Protein AF-D7G9G7-F1 (afdb_monomer_lite)

Secondary structure (DSSP, 8-state):
----------HHHHHHHHHHHHHHHHHHHHHHHHHHHHHHHHHHHHHHHHH----HHHHTTT--HHHHHHHHHHHHHHHHHHHHHTT-----PPP-SS-HHHHHHHHHHS--SSHHHHHHHHHHHHHHHHHHHHHHHHHHHHHHHTTTS-GGG-SS--B----SSSS-EEEETTEEEEE--TTSSTTTT-HHHHHHHHHHHHHHHHHHHHT-SS-----EEEEEETTEEEEEEEPPS--TT---EE-SSSSSS-EE--HHHHHHHHHHHHHHTPPPPPPTTTGGGTTTTTT----------------PPPP-HHHHHHHHHHHHHHHHHHHHHHH----HHHHHHHHHHHHHHHHT-STTHHHHIIIIIIHHHHHHH-GGGS-HHHHH-HHHHHHS-HHHHHHHHHHHHHHHTEEE-HHHHHHHHHTTSS---------GGGEEEEPPEEEEPP---

Sequence (457 aa):
MNLDGKEVNVDHAAAVALQRAWRKRSAYVFVKDLKQEKLCRDMRKEMRAGLHVDCEACSSAGKKSADIKSRNQKKAWKDTDELLFKGMARVQMSDRGDNWNDRWQEALSLPNKTKMDINYKRRSLDAVYSDFVHTAVTYGRTIISEYFLHEYMKSVKPKRLGGLAGGKKYLWRGILFKLADGSQGPYGGSDEAAAKAAGHELRGASEYLHTGVGLCIPPMCLLDYKGFRMLAQAHLPLGETSLKMGTNDGGRTVLNDCPILDKRTAMAAKALGLRAHIGPRDWVGVQEEEKRGGPDTPRGGGRGRARGHRFQVEVVVRTLKLVLREFQRRWMKSEQSSSERGMHLLVTQFLNLVTGHHERSHLFWRENVTTGVCQRFGTVALTESERAGLWTVCSDRPEILLTIVKELVKVTGVRFKESVNQKLRSRKAKSVVVGFEFHLGDIRDIEAVVTPMAIYQ

InterPro domains:
  IPR025697 CLU domain [PF13236] (99-284)
  IPR025697 CLU domain [PS51823] (77-327)
  IPR027523 CLU domain containing protein [PTHR12601] (74-277)

Organism: Ectocarpus siliculosus (NCBI:txid2880)

pLDDT: mean 79.42, std 20.79, range [27.88, 98.38]

Radius of gyration: 35.02 Å; chains: 1; bounding box: 67×113×96 Å

Structure (mmCIF, N/CA/C/O backbone):
data_AF-D7G9G7-F1
#
_entry.id   AF-D7G9G7-F1
#
loop_
_atom_site.group_PDB
_atom_site.id
_atom_site.type_symbol
_atom_site.label_atom_id
_atom_site.label_alt_id
_atom_site.label_comp_id
_atom_site.label_asym_id
_atom_site.label_entity_id
_atom_site.label_seq_id
_atom_site.pdbx_PDB_ins_code
_atom_site.Cartn_x
_atom_site.Cartn_y
_atom_site.Cartn_z
_atom_site.occupancy
_atom_site.B_iso_or_equiv
_atom_site.auth_seq_id
_atom_site.auth_comp_id
_atom_site.auth_asym_id
_atom_site.auth_atom_id
_atom_site.pdbx_PDB_model_num
ATOM 1 N N . MET A 1 1 ? 33.592 86.710 -12.833 1.00 36.12 1 MET A N 1
ATOM 2 C CA . MET A 1 1 ? 32.357 87.107 -12.124 1.00 36.12 1 MET A CA 1
ATOM 3 C C . MET A 1 1 ? 32.219 86.121 -10.972 1.00 36.12 1 MET A C 1
ATOM 5 O O . MET A 1 1 ? 31.967 84.961 -11.248 1.00 36.12 1 MET A O 1
ATOM 9 N N . ASN A 1 2 ? 32.704 86.404 -9.758 1.00 27.88 2 ASN A N 1
ATOM 10 C CA . ASN A 1 2 ? 32.185 87.378 -8.777 1.00 27.88 2 ASN A CA 1
ATOM 11 C C . ASN A 1 2 ? 30.652 87.396 -8.722 1.00 27.88 2 ASN A C 1
ATOM 13 O O . ASN A 1 2 ? 30.048 87.573 -9.773 1.00 27.88 2 ASN A O 1
ATOM 17 N N . LEU A 1 3 ? 29.964 87.324 -7.584 1.00 31.28 3 LEU A N 1
ATOM 18 C CA . LEU A 1 3 ? 30.289 87.121 -6.163 1.00 31.28 3 LEU A CA 1
ATOM 19 C C . LEU A 1 3 ? 28.912 87.030 -5.435 1.00 31.28 3 LEU A C 1
ATOM 21 O O . LEU A 1 3 ? 27.905 87.476 -5.981 1.00 31.28 3 LEU A O 1
ATOM 25 N N . ASP A 1 4 ? 28.923 86.518 -4.202 1.00 31.59 4 ASP A N 1
ATOM 26 C CA . ASP A 1 4 ? 28.029 86.855 -3.071 1.00 31.59 4 ASP A CA 1
ATOM 27 C C . ASP A 1 4 ? 26.592 86.295 -2.958 1.00 31.59 4 ASP A C 1
ATOM 29 O O . ASP A 1 4 ? 25.617 86.815 -3.489 1.00 31.59 4 ASP A O 1
ATOM 33 N N . GLY A 1 5 ? 26.448 85.276 -2.099 1.00 31.91 5 GLY A N 1
ATOM 34 C CA . GLY A 1 5 ? 26.297 85.515 -0.655 1.00 31.91 5 GLY A CA 1
ATOM 35 C C . GLY A 1 5 ? 24.951 86.056 -0.157 1.00 31.91 5 GLY A C 1
ATOM 36 O O . GLY A 1 5 ? 24.735 87.264 -0.144 1.00 31.91 5 GLY A O 1
ATOM 37 N N . LYS A 1 6 ? 24.113 85.157 0.387 1.00 32.78 6 LYS A N 1
ATOM 38 C CA . LYS A 1 6 ? 23.235 85.375 1.561 1.00 32.78 6 LYS A CA 1
ATOM 39 C C . LYS A 1 6 ? 22.585 84.048 1.984 1.00 32.78 6 LYS A C 1
ATOM 41 O O . LYS A 1 6 ? 21.468 83.733 1.588 1.00 32.78 6 LYS A O 1
ATOM 46 N N . GLU A 1 7 ? 23.276 83.276 2.820 1.00 31.69 7 GLU A N 1
ATOM 47 C CA . GLU A 1 7 ? 22.617 82.290 3.683 1.00 31.69 7 GLU A CA 1
ATOM 48 C C . GLU A 1 7 ? 22.095 83.016 4.924 1.00 31.69 7 GLU A C 1
ATOM 50 O O . GLU A 1 7 ? 22.861 83.496 5.758 1.00 31.69 7 GLU A O 1
ATOM 55 N N . VAL A 1 8 ? 20.771 83.110 5.038 1.00 36.62 8 VAL A N 1
ATOM 56 C CA . VAL A 1 8 ? 20.090 83.522 6.267 1.00 36.62 8 VAL A CA 1
ATOM 57 C C . VAL A 1 8 ? 19.269 82.338 6.761 1.00 36.62 8 VAL A C 1
ATOM 59 O O . VAL A 1 8 ? 18.151 82.110 6.322 1.00 36.62 8 VAL A O 1
ATOM 62 N N . ASN A 1 9 ? 19.893 81.568 7.652 1.00 47.53 9 ASN A N 1
ATOM 63 C CA . ASN A 1 9 ? 19.342 80.948 8.859 1.00 47.53 9 ASN A CA 1
ATOM 64 C C . ASN A 1 9 ? 17.806 80.746 8.908 1.00 47.53 9 ASN A C 1
ATOM 66 O O . ASN A 1 9 ? 17.097 81.481 9.597 1.00 47.53 9 ASN A O 1
ATOM 70 N N . VAL A 1 10 ? 17.304 79.715 8.219 1.00 42.59 10 VAL A N 1
ATOM 71 C CA . VAL A 1 10 ? 15.904 79.244 8.336 1.00 42.59 10 VAL A CA 1
ATOM 72 C C . VAL A 1 10 ? 15.793 77.957 9.177 1.00 42.59 10 VAL A C 1
ATOM 74 O O . VAL A 1 10 ? 14.696 77.549 9.552 1.00 42.59 10 VAL A O 1
ATOM 77 N N . ASP A 1 11 ? 16.913 77.342 9.571 1.00 52.31 11 ASP A N 1
ATOM 78 C CA . ASP A 1 11 ? 16.894 76.017 10.211 1.00 52.31 11 ASP A CA 1
ATOM 79 C C . ASP A 1 11 ? 16.754 76.030 11.742 1.00 52.31 11 ASP A C 1
ATOM 81 O O . ASP A 1 11 ? 16.274 75.060 12.332 1.00 52.31 11 ASP A O 1
ATOM 85 N N . HIS A 1 12 ? 17.092 77.126 12.432 1.00 48.34 12 HIS A N 1
ATOM 86 C CA . HIS A 1 12 ? 17.059 77.109 13.901 1.00 48.34 12 HIS A CA 1
ATOM 87 C C . HIS A 1 12 ? 15.633 77.210 14.475 1.00 48.34 12 HIS A C 1
ATOM 89 O O . HIS A 1 12 ? 15.293 76.534 15.448 1.00 48.34 12 HIS A O 1
ATOM 95 N N . ALA A 1 13 ? 14.754 77.998 13.847 1.00 49.28 13 ALA A N 1
ATOM 96 C CA . ALA A 1 13 ? 13.368 78.145 14.296 1.00 49.28 13 ALA A CA 1
ATOM 97 C C . ALA A 1 13 ? 12.537 76.868 14.052 1.00 49.28 13 ALA A C 1
ATOM 99 O O . ALA A 1 13 ? 11.743 76.470 14.912 1.00 49.28 13 ALA A O 1
ATOM 100 N N . ALA A 1 14 ? 12.768 76.183 12.926 1.00 47.19 14 ALA A N 1
ATOM 101 C CA . ALA A 1 14 ? 12.128 74.909 12.602 1.00 47.19 14 ALA A CA 1
ATOM 102 C C . ALA A 1 14 ? 12.606 73.775 13.528 1.00 47.19 14 ALA A C 1
ATOM 104 O O . ALA A 1 14 ? 11.783 73.004 14.034 1.00 47.19 14 ALA A O 1
ATOM 105 N N . ALA A 1 15 ? 13.906 73.726 13.841 1.00 43.97 15 ALA A N 1
ATOM 106 C CA . ALA A 1 15 ? 14.472 72.752 14.773 1.00 43.97 15 ALA A CA 1
ATOM 107 C C . ALA A 1 15 ? 13.917 72.915 16.200 1.00 43.97 15 ALA A C 1
ATOM 109 O O . ALA A 1 15 ? 13.516 71.928 16.822 1.00 43.97 15 ALA A O 1
ATOM 110 N N . VAL A 1 16 ? 13.794 74.148 16.707 1.00 53.38 16 VAL A N 1
ATOM 111 C CA . VAL A 1 16 ? 13.235 74.413 18.048 1.00 53.38 16 VAL A CA 1
ATOM 112 C C . VAL A 1 16 ? 11.734 74.083 18.119 1.00 53.38 16 VAL A C 1
ATOM 114 O O . VAL A 1 16 ? 11.259 73.566 19.138 1.00 53.38 16 VAL A O 1
ATOM 117 N N . ALA A 1 17 ? 10.977 74.307 17.038 1.00 53.00 17 ALA A N 1
ATOM 118 C CA . ALA A 1 17 ? 9.564 73.931 16.953 1.00 53.00 17 ALA A CA 1
ATOM 119 C C . ALA A 1 17 ? 9.365 72.402 16.932 1.00 53.00 17 ALA A C 1
ATOM 121 O O . ALA A 1 17 ? 8.528 71.879 17.678 1.00 53.00 17 ALA A O 1
ATOM 122 N N . LEU A 1 18 ? 10.184 71.672 16.165 1.00 48.47 18 LEU A N 1
ATOM 123 C CA . LEU A 1 18 ? 10.203 70.205 16.132 1.00 48.47 18 LEU A CA 1
ATOM 124 C C . LEU A 1 18 ? 10.602 69.602 17.484 1.00 48.47 18 LEU A C 1
ATOM 126 O O . LEU A 1 18 ? 9.962 68.657 17.943 1.00 48.47 18 LEU A O 1
ATOM 130 N N . GLN A 1 19 ? 11.581 70.182 18.181 1.00 46.44 19 GLN A N 1
ATOM 131 C CA . GLN A 1 19 ? 12.014 69.704 19.497 1.00 46.44 19 GLN A CA 1
ATOM 132 C C . GLN A 1 19 ? 10.947 69.930 20.584 1.00 46.44 19 GLN A C 1
ATOM 134 O O . GLN A 1 19 ? 10.745 69.072 21.448 1.00 46.44 19 GLN A O 1
ATOM 139 N N . ARG A 1 20 ? 10.201 71.046 20.527 1.00 51.47 20 ARG A N 1
ATOM 140 C CA . ARG A 1 20 ? 9.046 71.297 21.414 1.00 51.47 20 ARG A CA 1
ATOM 141 C C . ARG A 1 20 ? 7.866 70.370 21.106 1.00 51.47 20 ARG A C 1
ATOM 143 O O . ARG A 1 20 ? 7.236 69.871 22.043 1.00 51.47 20 ARG A O 1
ATOM 150 N N . ALA A 1 21 ? 7.587 70.094 19.831 1.00 48.44 21 ALA A N 1
ATOM 151 C CA . ALA A 1 21 ? 6.556 69.141 19.417 1.00 48.44 21 ALA A CA 1
ATOM 152 C C . ALA A 1 21 ? 6.913 67.699 19.821 1.00 48.44 21 ALA A C 1
ATOM 154 O O . ALA A 1 21 ? 6.057 66.979 20.334 1.00 48.44 21 ALA A O 1
ATOM 155 N N . TRP A 1 22 ? 8.184 67.303 19.692 1.00 42.47 22 TRP A N 1
ATOM 156 C CA . TRP A 1 22 ? 8.680 65.992 20.114 1.00 42.47 22 TRP A CA 1
ATOM 157 C C . TRP A 1 22 ? 8.641 65.830 21.637 1.00 42.47 22 TRP A C 1
ATOM 159 O O . TRP A 1 22 ? 8.155 64.816 22.119 1.00 42.47 22 TRP A O 1
ATOM 169 N N . ARG A 1 23 ? 9.011 66.854 22.424 1.00 43.31 23 ARG A N 1
ATOM 170 C CA . ARG A 1 23 ? 8.871 66.818 23.895 1.00 43.31 23 ARG A CA 1
ATOM 171 C C . ARG A 1 23 ? 7.411 66.720 24.358 1.00 43.31 23 ARG A C 1
ATOM 173 O O . ARG A 1 23 ? 7.134 65.976 25.294 1.00 43.31 23 ARG A O 1
ATOM 180 N N . LYS A 1 24 ? 6.464 67.394 23.689 1.00 47.09 24 LYS A N 1
ATOM 181 C CA . LYS A 1 24 ? 5.021 67.251 23.983 1.00 47.09 24 LYS A CA 1
ATOM 182 C C . LYS A 1 24 ? 4.473 65.874 23.584 1.00 47.09 24 LYS A C 1
ATOM 184 O O . LYS A 1 24 ? 3.677 65.307 24.328 1.00 47.09 24 LYS A O 1
ATOM 189 N N . ARG A 1 25 ? 4.917 65.311 22.452 1.00 41.91 25 ARG A N 1
ATOM 190 C CA . ARG A 1 25 ? 4.513 63.972 21.984 1.00 41.91 25 ARG A CA 1
ATOM 191 C C . ARG A 1 25 ? 5.122 62.864 22.851 1.00 41.91 25 ARG A C 1
ATOM 193 O O . ARG A 1 25 ? 4.396 61.955 23.235 1.00 41.91 25 ARG A O 1
ATOM 200 N N . SER A 1 26 ? 6.385 62.996 23.258 1.00 39.94 26 SER A N 1
ATOM 201 C CA . SER A 1 26 ? 7.053 62.090 24.201 1.00 39.94 26 SER A CA 1
ATOM 202 C C . SER A 1 26 ? 6.454 62.173 25.603 1.00 39.94 26 SER A C 1
ATOM 204 O O . SER A 1 26 ? 6.265 61.135 26.215 1.00 39.94 26 SER A O 1
ATOM 206 N N . ALA A 1 27 ? 6.042 63.348 26.095 1.00 41.72 27 ALA A N 1
ATOM 207 C CA . ALA A 1 27 ? 5.306 63.444 27.361 1.00 41.72 27 ALA A CA 1
ATOM 208 C C . ALA A 1 27 ? 3.914 62.779 27.290 1.00 41.72 27 ALA A C 1
ATOM 210 O O . ALA A 1 27 ? 3.490 62.138 28.247 1.00 41.72 27 ALA A O 1
ATOM 211 N N . TYR A 1 28 ? 3.213 62.869 26.152 1.00 33.41 28 TYR A N 1
ATOM 212 C CA . TYR A 1 28 ? 1.907 62.219 25.960 1.00 33.41 28 TYR A CA 1
ATOM 213 C C . TYR A 1 28 ? 2.020 60.691 25.802 1.00 33.41 28 TYR A C 1
ATOM 215 O O . TYR A 1 28 ? 1.169 59.957 26.305 1.00 33.41 28 TYR A O 1
ATOM 223 N N . VAL A 1 29 ? 3.085 60.209 25.150 1.00 40.38 29 VAL A N 1
ATOM 224 C CA . VAL A 1 29 ? 3.433 58.779 25.065 1.00 40.38 29 VAL A CA 1
ATOM 225 C C . VAL A 1 29 ? 3.869 58.254 26.438 1.00 40.38 29 VAL A C 1
ATOM 227 O O . VAL A 1 29 ? 3.329 57.252 26.883 1.00 40.38 29 VAL A O 1
ATOM 230 N N . PHE A 1 30 ? 4.695 58.991 27.186 1.00 34.41 30 PHE A N 1
ATOM 231 C CA . PHE A 1 30 ? 5.155 58.601 28.526 1.00 34.41 30 PHE A CA 1
ATOM 232 C C . PHE A 1 30 ? 4.027 58.590 29.573 1.00 34.41 30 PHE A C 1
ATOM 234 O O . PHE A 1 30 ? 3.998 57.730 30.447 1.00 34.41 30 PHE A O 1
ATOM 241 N N . VAL A 1 31 ? 3.043 59.496 29.481 1.00 45.53 31 VAL A N 1
ATOM 242 C CA . VAL A 1 31 ? 1.846 59.475 30.349 1.00 45.53 31 VAL A CA 1
ATOM 243 C C . VAL A 1 31 ? 0.877 58.350 29.959 1.00 45.53 31 VAL A C 1
ATOM 245 O O . VAL A 1 31 ? 0.233 57.783 30.845 1.00 45.53 31 VAL A O 1
ATOM 248 N N . LYS A 1 32 ? 0.775 57.986 28.670 1.00 41.31 32 LYS A N 1
ATOM 249 C CA . LYS A 1 32 ? 0.050 56.775 28.241 1.00 41.31 32 LYS A CA 1
ATOM 250 C C . LYS A 1 32 ? 0.751 55.512 28.735 1.00 41.31 32 LYS A C 1
ATOM 252 O O . LYS A 1 32 ? 0.069 54.677 29.316 1.00 41.31 32 LYS A O 1
ATOM 257 N N . ASP A 1 33 ? 2.073 55.432 28.625 1.00 47.34 33 ASP A N 1
ATOM 258 C CA . ASP A 1 33 ? 2.869 54.304 29.114 1.00 47.34 33 ASP A CA 1
ATOM 259 C C . ASP A 1 33 ? 2.825 54.194 30.642 1.00 47.34 33 ASP A C 1
ATOM 261 O O . ASP A 1 33 ? 2.654 53.098 31.155 1.00 47.34 33 ASP A O 1
ATOM 265 N N . LEU A 1 34 ? 2.837 55.302 31.394 1.00 47.56 34 LEU A N 1
ATOM 266 C CA . LEU A 1 34 ? 2.646 55.286 32.852 1.00 47.56 34 LEU A CA 1
ATOM 267 C C . LEU A 1 34 ? 1.223 54.887 33.261 1.00 47.56 34 LEU A C 1
ATOM 269 O O . LEU A 1 34 ? 1.048 54.182 34.254 1.00 47.56 34 LEU A O 1
ATOM 273 N N . LYS A 1 35 ? 0.191 55.311 32.517 1.00 52.41 35 LYS A N 1
ATOM 274 C CA . LYS A 1 35 ? -1.195 54.870 32.759 1.00 52.41 35 LYS A CA 1
ATOM 275 C C . LYS A 1 35 ? -1.388 53.402 32.396 1.00 52.41 35 LYS A C 1
ATOM 277 O O . LYS A 1 35 ? -2.114 52.714 33.101 1.00 52.41 35 LYS A O 1
ATOM 282 N N . GLN A 1 36 ? -0.725 52.917 31.353 1.00 48.88 36 GLN A N 1
ATOM 283 C CA . GLN A 1 36 ? -0.784 51.534 30.890 1.00 48.88 36 GLN A CA 1
ATOM 284 C C . GLN A 1 36 ? 0.090 50.614 31.753 1.00 48.88 36 GLN A C 1
ATOM 286 O O . GLN A 1 36 ? -0.301 49.486 32.020 1.00 48.88 36 GLN A O 1
ATOM 291 N N . GLU A 1 37 ? 1.199 51.110 32.302 1.00 50.41 37 GLU A N 1
ATOM 292 C CA . GLU A 1 37 ? 1.969 50.459 33.361 1.00 50.41 37 GLU A CA 1
ATOM 293 C C . GLU A 1 37 ? 1.225 50.453 34.687 1.00 50.41 37 GLU A C 1
ATOM 295 O O . GLU A 1 37 ? 1.330 49.468 35.407 1.00 50.41 37 GLU A O 1
ATOM 300 N N . LYS A 1 38 ? 0.506 51.525 35.041 1.00 57.28 38 LYS A N 1
ATOM 301 C CA . LYS A 1 38 ? -0.337 51.553 36.238 1.00 57.28 38 LYS A CA 1
ATOM 302 C C . LYS A 1 38 ? -1.506 50.589 36.070 1.00 57.28 38 LYS A C 1
ATOM 304 O O . LYS A 1 38 ? -1.708 49.780 36.953 1.00 57.28 38 LYS A O 1
ATOM 309 N N . LEU A 1 39 ? -2.164 50.562 34.911 1.00 51.34 39 LEU A N 1
ATOM 310 C CA . LEU A 1 39 ? -3.214 49.593 34.586 1.00 51.34 39 LEU A CA 1
ATOM 311 C C . LEU A 1 39 ? -2.675 48.154 34.550 1.00 51.34 39 LEU A C 1
ATOM 313 O O . LEU A 1 39 ? -3.304 47.261 35.093 1.00 51.34 39 LEU A O 1
ATOM 317 N N . CYS A 1 40 ? -1.483 47.917 33.994 1.00 46.38 40 CYS A N 1
ATOM 318 C CA . CYS A 1 40 ? -0.809 46.617 34.052 1.00 46.38 40 CYS A CA 1
ATOM 319 C C . CYS A 1 40 ? -0.341 46.266 35.469 1.00 46.38 40 CYS A C 1
ATOM 321 O O . CYS A 1 40 ? -0.342 45.093 35.819 1.00 46.38 40 CYS A O 1
ATOM 323 N N . ARG A 1 41 ? 0.077 47.235 36.293 1.00 56.00 41 ARG A N 1
ATOM 324 C CA . ARG A 1 41 ? 0.436 47.034 37.708 1.00 56.00 41 ARG A CA 1
ATOM 325 C C . ARG A 1 41 ? -0.793 46.767 38.558 1.00 56.00 41 ARG A C 1
ATOM 327 O O . ARG A 1 41 ? -0.700 45.922 39.436 1.00 56.00 41 ARG A O 1
ATOM 334 N N . ASP A 1 42 ? -1.903 47.431 38.274 1.00 56.75 42 ASP A N 1
ATOM 335 C CA . ASP A 1 42 ? -3.185 47.284 38.951 1.00 56.75 42 ASP A CA 1
ATOM 336 C C . ASP A 1 42 ? -3.839 45.966 38.520 1.00 56.75 42 ASP A C 1
ATOM 338 O O . ASP A 1 42 ? -4.176 45.180 39.388 1.00 56.75 42 ASP A O 1
ATOM 342 N N . MET A 1 43 ? -3.823 45.598 37.231 1.00 47.44 43 MET A N 1
ATOM 343 C CA . MET A 1 43 ? -4.175 44.248 36.757 1.00 47.44 43 MET A CA 1
ATOM 344 C C . MET A 1 43 ? -3.239 43.173 37.310 1.00 47.44 43 MET A C 1
ATOM 346 O O . MET A 1 43 ? -3.695 42.093 37.652 1.00 47.44 43 MET A O 1
ATOM 350 N N . ARG A 1 44 ? -1.925 43.419 37.419 1.00 49.56 44 ARG A N 1
ATOM 351 C CA . ARG A 1 44 ? -0.993 42.475 38.066 1.00 49.56 44 ARG A CA 1
ATOM 352 C C . ARG A 1 44 ? -1.220 42.410 39.575 1.00 49.56 44 ARG A C 1
ATOM 354 O O . ARG A 1 44 ? -0.975 41.354 40.146 1.00 49.56 44 ARG A O 1
ATOM 361 N N . LYS A 1 45 ? -1.666 43.493 40.222 1.00 50.22 45 LYS A N 1
ATOM 362 C CA . LYS A 1 45 ? -2.074 43.529 41.635 1.00 50.22 45 LYS A CA 1
ATOM 363 C C . LYS A 1 45 ? -3.392 42.797 41.841 1.00 50.22 45 LYS A C 1
ATOM 365 O O . LYS A 1 45 ? -3.453 42.008 42.766 1.00 50.22 45 LYS A O 1
ATOM 370 N N . GLU A 1 46 ? -4.383 42.983 40.977 1.00 49.16 46 GLU A N 1
ATOM 371 C CA . GLU A 1 46 ? -5.663 42.268 40.982 1.00 49.16 46 GLU A CA 1
ATOM 372 C C . GLU A 1 46 ? -5.474 40.792 40.631 1.00 49.16 46 GLU A C 1
ATOM 374 O O . GLU A 1 46 ? -6.025 39.934 41.306 1.00 49.16 46 GLU A O 1
ATOM 379 N N . MET A 1 47 ? -4.613 40.458 39.664 1.00 43.25 47 MET A N 1
ATOM 380 C CA . MET A 1 47 ? -4.227 39.073 39.381 1.00 43.25 47 MET A CA 1
ATOM 381 C C . MET A 1 47 ? -3.422 38.466 40.534 1.00 43.25 47 MET A C 1
ATOM 383 O O . MET A 1 47 ? -3.658 37.316 40.875 1.00 43.25 47 MET A O 1
ATOM 387 N N . ARG A 1 48 ? -2.507 39.204 41.184 1.00 44.00 48 ARG A N 1
ATOM 388 C CA . ARG A 1 48 ? -1.813 38.728 42.401 1.00 44.00 48 ARG A CA 1
ATOM 389 C C . ARG A 1 48 ? -2.768 38.576 43.587 1.00 44.00 48 ARG A C 1
ATOM 391 O O . ARG A 1 48 ? -2.616 37.617 44.334 1.00 44.00 48 ARG A O 1
ATOM 398 N N . ALA A 1 49 ? -3.746 39.466 43.734 1.00 44.22 49 ALA A N 1
ATOM 399 C CA . ALA A 1 49 ? -4.789 39.389 44.754 1.00 44.22 49 ALA A CA 1
ATOM 400 C C . ALA A 1 49 ? -5.762 38.229 44.479 1.00 44.22 49 ALA A C 1
ATOM 402 O O . ALA A 1 49 ? -6.173 37.549 45.408 1.00 44.22 49 ALA A O 1
ATOM 403 N N . GLY A 1 50 ? -6.051 37.931 43.208 1.00 42.06 50 GLY A N 1
ATOM 404 C CA . GLY A 1 50 ? -6.845 36.776 42.783 1.00 42.06 50 GLY A CA 1
ATOM 405 C C . GLY A 1 50 ? -6.091 35.438 42.810 1.00 42.06 50 GLY A C 1
ATOM 406 O O . GLY A 1 50 ? -6.724 34.385 42.784 1.00 42.06 50 GLY A O 1
ATOM 407 N N . LEU A 1 51 ? -4.752 35.453 42.879 1.00 42.53 51 LEU A N 1
ATOM 408 C CA . LEU A 1 51 ? -3.907 34.251 42.970 1.00 42.53 51 LEU A CA 1
ATOM 409 C C . LEU A 1 51 ? -3.469 33.892 44.398 1.00 42.53 51 LEU A C 1
ATOM 411 O O . LEU A 1 51 ? -3.036 32.759 44.611 1.00 42.53 51 LEU A O 1
ATOM 415 N N . HIS A 1 52 ? -3.620 34.790 45.374 1.00 41.84 52 HIS A N 1
ATOM 416 C CA . HIS A 1 52 ? -3.528 34.450 46.796 1.00 41.84 52 HIS A CA 1
ATOM 417 C C . HIS A 1 52 ? -4.915 34.103 47.339 1.00 41.84 52 HIS A C 1
ATOM 419 O O . HIS A 1 52 ? -5.503 34.817 48.143 1.00 41.84 52 HIS A O 1
ATOM 425 N N . VAL A 1 53 ? -5.432 32.945 46.925 1.00 44.00 53 VAL A N 1
ATOM 426 C CA . VAL A 1 53 ? -6.414 32.239 47.752 1.00 44.00 53 VAL A CA 1
ATOM 427 C C . VAL A 1 53 ? -5.624 31.510 48.836 1.00 44.00 53 VAL A C 1
ATOM 429 O O . VAL A 1 53 ? -5.465 30.287 48.794 1.00 44.00 53 VAL A O 1
ATOM 432 N N . ASP A 1 54 ? -5.101 32.263 49.804 1.00 44.44 54 ASP A N 1
ATOM 433 C CA . ASP A 1 54 ? -4.839 31.697 51.122 1.00 44.44 54 ASP A CA 1
ATOM 434 C C . ASP A 1 54 ? -6.213 31.450 51.738 1.00 44.44 54 ASP A C 1
ATOM 436 O O . ASP A 1 54 ? -6.806 32.285 52.409 1.00 44.44 54 ASP A O 1
ATOM 440 N N . CYS A 1 55 ? -6.787 30.300 51.392 1.00 46.84 55 CYS A N 1
ATOM 441 C CA . CYS A 1 55 ? -7.960 29.784 52.069 1.00 46.84 55 CYS A CA 1
ATOM 442 C C . CYS A 1 55 ? -7.606 29.726 53.562 1.00 46.84 55 CYS A C 1
ATOM 444 O O . CYS A 1 55 ? -6.723 28.955 53.936 1.00 46.84 55 CYS A O 1
ATOM 446 N N . GLU A 1 56 ? -8.260 30.526 54.409 1.00 49.84 56 GLU A N 1
ATOM 447 C CA . GLU A 1 56 ? -8.005 30.561 55.861 1.00 49.84 56 GLU A CA 1
ATOM 448 C C . GLU A 1 56 ? -8.128 29.165 56.508 1.00 49.84 56 GLU A C 1
ATOM 450 O O . GLU A 1 56 ? -7.421 28.846 57.466 1.00 49.84 56 GLU A O 1
ATOM 455 N N . ALA A 1 57 ? -8.921 28.266 55.910 1.00 50.19 57 ALA A N 1
ATOM 456 C CA . ALA A 1 57 ? -9.024 26.858 56.306 1.00 50.19 57 ALA A CA 1
ATOM 457 C C . ALA A 1 57 ? -7.788 25.994 55.950 1.00 50.19 57 ALA A C 1
ATOM 459 O O . ALA A 1 57 ? -7.653 24.872 56.427 1.00 50.19 57 ALA A O 1
ATOM 460 N N . CYS A 1 58 ? -6.893 26.466 55.076 1.00 45.16 58 CYS A N 1
ATOM 461 C CA . CYS A 1 58 ? -5.674 25.760 54.660 1.00 45.16 58 CYS A CA 1
ATOM 462 C C . CYS A 1 58 ? -4.434 26.218 55.443 1.00 45.16 58 CYS A C 1
ATOM 464 O O . CYS A 1 58 ? -3.580 25.379 55.736 1.00 45.16 58 CYS A O 1
ATOM 466 N N . SER A 1 59 ? -4.360 27.497 55.828 1.00 49.34 59 SER A N 1
ATOM 467 C CA . SER A 1 59 ? -3.307 28.022 56.715 1.00 49.34 59 SER A CA 1
ATOM 468 C C . SER A 1 59 ? -3.417 27.457 58.135 1.00 49.34 59 SER A C 1
ATOM 470 O O . SER A 1 59 ? -2.407 27.171 58.768 1.00 49.34 59 SER A O 1
ATOM 472 N N . SER A 1 60 ? -4.640 27.188 58.597 1.00 50.44 60 SER A N 1
ATOM 473 C CA . SER A 1 60 ? -4.923 26.501 59.866 1.00 50.44 60 SER A CA 1
ATOM 474 C C . SER A 1 60 ? -4.647 24.986 59.836 1.00 50.44 60 SER A C 1
ATOM 476 O O . SER A 1 60 ? -4.595 24.356 60.887 1.00 50.44 60 SER A O 1
ATOM 478 N N . ALA A 1 61 ? -4.419 24.393 58.656 1.00 54.12 61 ALA A N 1
ATOM 479 C CA . ALA A 1 61 ? -4.248 22.946 58.466 1.00 54.12 61 ALA A CA 1
ATOM 480 C C . ALA A 1 61 ? -2.796 22.497 58.184 1.00 54.12 61 ALA A C 1
ATOM 482 O O . ALA A 1 61 ? -2.579 21.342 57.816 1.00 54.12 61 ALA A O 1
ATOM 483 N N . GLY A 1 62 ? -1.801 23.389 58.300 1.00 54.72 62 GLY A N 1
ATOM 484 C CA . GLY A 1 62 ? -0.371 23.041 58.209 1.00 54.72 62 GLY A CA 1
ATOM 485 C C . GLY A 1 62 ? 0.116 22.525 56.844 1.00 54.72 62 GLY A C 1
ATOM 486 O O . GLY A 1 62 ? 1.161 21.877 56.766 1.00 54.72 62 GLY A O 1
ATOM 487 N N . LYS A 1 63 ? -0.619 22.770 55.751 1.00 56.22 63 LYS A N 1
ATOM 488 C CA . LYS A 1 63 ? -0.263 22.252 54.415 1.00 56.22 63 LYS A CA 1
ATOM 489 C C . LYS A 1 63 ? 0.801 23.122 53.743 1.00 56.22 63 LYS A C 1
ATOM 491 O O . LYS A 1 63 ? 0.689 24.345 53.718 1.00 56.22 63 LYS A O 1
ATOM 496 N N . LYS A 1 64 ? 1.828 22.496 53.155 1.00 68.69 64 LYS A N 1
ATOM 497 C CA . LYS A 1 64 ? 2.937 23.200 52.490 1.00 68.69 64 LYS A CA 1
ATOM 498 C C . LYS A 1 64 ? 2.433 23.926 51.232 1.00 68.69 64 LYS A C 1
ATOM 500 O O . LYS A 1 64 ? 1.617 23.398 50.480 1.00 68.69 64 LYS A O 1
ATOM 505 N N . SER A 1 65 ? 2.970 25.117 50.951 1.00 61.34 65 SER A N 1
ATOM 506 C CA . SER A 1 65 ? 2.584 25.963 49.799 1.00 61.34 65 SER A CA 1
ATOM 507 C C . SER A 1 65 ? 2.628 25.230 48.440 1.00 61.34 65 SER A C 1
ATOM 509 O O . SER A 1 65 ? 1.804 25.488 47.560 1.00 61.34 65 SER A O 1
ATOM 511 N N . ALA A 1 66 ? 3.543 24.269 48.269 1.00 61.16 66 ALA A N 1
ATOM 512 C CA . ALA A 1 66 ? 3.636 23.437 47.066 1.00 61.16 66 ALA A CA 1
ATOM 513 C C . ALA A 1 66 ? 2.397 22.543 46.850 1.00 61.16 66 ALA A C 1
ATOM 515 O O . ALA A 1 66 ? 1.916 22.421 45.721 1.00 61.16 66 ALA A O 1
ATOM 516 N N . ASP A 1 67 ? 1.832 21.989 47.925 1.00 70.81 67 ASP A N 1
ATOM 517 C CA . ASP A 1 67 ? 0.643 21.133 47.868 1.00 70.81 67 ASP A CA 1
ATOM 518 C C . ASP A 1 67 ? -0.599 21.948 47.484 1.00 70.81 67 ASP A C 1
ATOM 520 O O . ASP A 1 67 ? -1.438 21.500 46.698 1.00 70.81 67 ASP A O 1
ATOM 524 N N . ILE A 1 68 ? -0.683 23.188 47.978 1.00 68.25 68 ILE A N 1
ATOM 525 C CA . ILE A 1 68 ? -1.750 24.139 47.641 1.00 68.25 68 ILE A CA 1
ATOM 526 C C . ILE A 1 68 ? -1.671 24.524 46.159 1.00 68.25 68 ILE A C 1
ATOM 528 O O . ILE A 1 68 ? -2.682 24.461 45.458 1.00 68.25 68 ILE A O 1
ATOM 532 N N . LYS A 1 69 ? -0.472 24.846 45.650 1.00 69.88 69 LYS A N 1
ATOM 533 C CA . LYS A 1 69 ? -0.257 25.143 44.223 1.00 69.88 69 LYS A CA 1
ATOM 534 C C . LYS A 1 69 ? -0.643 23.962 43.335 1.00 69.88 69 LYS A C 1
ATOM 536 O O . LYS A 1 69 ? -1.396 24.153 42.386 1.00 69.88 69 LYS A O 1
ATOM 541 N N . SER A 1 70 ? -0.206 22.745 43.672 1.00 73.38 70 SER A N 1
ATOM 542 C CA . SER A 1 70 ? -0.573 21.532 42.928 1.00 73.38 70 SER A CA 1
ATOM 543 C C . SER A 1 70 ? -2.089 21.303 42.916 1.00 73.38 70 SER A C 1
ATOM 545 O O . SER A 1 70 ? -2.669 21.008 41.870 1.00 73.38 70 SER A O 1
ATOM 547 N N . ARG A 1 71 ? -2.764 21.497 44.058 1.00 75.25 71 ARG A N 1
ATOM 548 C CA . ARG A 1 71 ? -4.223 21.348 44.165 1.00 75.25 71 ARG A CA 1
ATOM 549 C C . ARG A 1 71 ? -4.972 22.391 43.337 1.00 75.25 71 ARG A C 1
ATOM 551 O O . ARG A 1 71 ? -5.897 22.028 42.614 1.00 75.25 71 ARG A O 1
ATOM 558 N N . ASN A 1 72 ? -4.567 23.656 43.418 1.00 73.31 72 ASN A N 1
ATOM 559 C CA . ASN A 1 72 ? -5.174 24.741 42.644 1.00 73.31 72 ASN A CA 1
ATOM 560 C C . ASN A 1 72 ? -4.955 24.536 41.146 1.00 73.31 72 ASN A C 1
ATOM 562 O O . ASN A 1 72 ? -5.876 24.734 40.362 1.00 73.31 72 ASN A O 1
ATOM 566 N N . GLN A 1 73 ? -3.776 24.055 40.752 1.00 76.75 73 GLN A N 1
ATOM 567 C CA . GLN A 1 73 ? -3.483 23.732 39.365 1.00 76.75 73 GLN A CA 1
ATOM 568 C C . GLN A 1 73 ? -4.345 22.562 38.870 1.00 76.75 73 GLN A C 1
ATOM 570 O O . GLN A 1 73 ? -4.969 22.677 37.822 1.00 76.75 73 GLN A O 1
ATOM 575 N N . LYS A 1 74 ? -4.473 21.469 39.639 1.00 75.62 74 LYS A N 1
ATOM 576 C CA . LYS A 1 74 ? -5.390 20.354 39.322 1.00 75.62 74 LYS A CA 1
ATOM 577 C C . LYS A 1 74 ? -6.844 20.812 39.199 1.00 75.62 74 LYS A C 1
ATOM 579 O O . LYS A 1 74 ? -7.545 20.342 38.308 1.00 75.62 74 LYS A O 1
ATOM 584 N N . LYS A 1 75 ? -7.288 21.724 40.069 1.00 76.62 75 LYS A N 1
ATOM 585 C CA . LYS A 1 75 ? -8.625 22.321 39.989 1.00 76.62 75 LYS A CA 1
ATOM 586 C C . LYS A 1 75 ? -8.784 23.146 38.711 1.00 76.62 75 LYS A C 1
ATOM 588 O O . LYS A 1 75 ? -9.711 22.888 37.964 1.00 76.62 75 LYS A O 1
ATOM 593 N N . ALA A 1 76 ? -7.838 24.032 38.404 1.00 74.50 76 ALA A N 1
ATOM 594 C CA . ALA A 1 76 ? -7.859 24.828 37.178 1.00 74.50 76 ALA A CA 1
ATOM 595 C C . ALA A 1 76 ? -7.857 23.956 35.907 1.00 74.50 76 ALA A C 1
ATOM 597 O O . ALA A 1 76 ? -8.585 24.252 34.963 1.00 74.50 76 ALA A O 1
ATOM 598 N N . TRP A 1 77 ? -7.096 22.854 35.888 1.00 78.06 77 TRP A N 1
ATOM 599 C CA . TRP A 1 77 ? -7.140 21.874 34.798 1.00 78.06 77 TRP A CA 1
ATOM 600 C C . TRP A 1 77 ? -8.505 21.202 34.683 1.00 78.06 77 TRP A C 1
ATOM 602 O O . TRP A 1 77 ? -9.008 21.058 33.576 1.00 78.06 77 TRP A O 1
ATOM 612 N N . LYS A 1 78 ? -9.114 20.820 35.811 1.00 76.88 78 LYS A N 1
ATOM 613 C CA . LYS A 1 78 ? -10.451 20.219 35.839 1.00 76.88 78 LYS A CA 1
ATOM 614 C C . LYS A 1 78 ? -11.519 21.198 35.348 1.00 76.88 78 LYS A C 1
ATOM 616 O O . LYS A 1 78 ? -12.335 20.815 34.522 1.00 76.88 78 LYS A O 1
ATOM 621 N N . ASP A 1 79 ? -11.466 22.450 35.797 1.00 79.62 79 ASP A N 1
ATOM 622 C CA . ASP A 1 79 ? -12.386 23.508 35.374 1.00 79.62 79 ASP A CA 1
ATOM 623 C C . ASP A 1 79 ? -12.214 23.799 33.870 1.00 79.62 79 ASP A C 1
ATOM 625 O O . ASP A 1 79 ? -13.190 23.957 33.143 1.00 79.62 79 ASP A O 1
ATOM 629 N N . THR A 1 80 ? -10.972 23.789 33.372 1.00 79.81 80 THR A N 1
ATOM 630 C CA . THR A 1 80 ? -10.674 23.945 31.939 1.00 79.81 80 THR A CA 1
ATOM 631 C C . THR A 1 80 ? -11.152 22.744 31.117 1.00 79.81 80 THR A C 1
ATOM 633 O O . THR A 1 80 ? -11.728 22.941 30.052 1.00 79.81 80 THR A O 1
ATOM 636 N N . ASP A 1 81 ? -10.955 21.507 31.587 1.00 77.25 81 ASP A N 1
ATOM 637 C CA . ASP A 1 81 ? -11.465 20.301 30.915 1.00 77.25 81 ASP A CA 1
ATOM 638 C C . ASP A 1 81 ? -13.001 20.304 30.884 1.00 77.25 81 ASP A C 1
ATOM 640 O O . ASP A 1 81 ? -13.608 20.016 29.853 1.00 77.25 81 ASP A O 1
ATOM 644 N N . GLU A 1 82 ? -13.640 20.737 31.970 1.00 80.56 82 GLU A N 1
ATOM 645 C CA . GLU A 1 82 ? -15.086 20.916 32.012 1.00 80.56 82 GLU A CA 1
ATOM 646 C C . GLU A 1 82 ? -15.545 21.984 31.003 1.00 80.56 82 GLU A C 1
ATOM 648 O O . GLU A 1 82 ? -16.463 21.733 30.226 1.00 80.56 82 GLU A O 1
ATOM 653 N N . LEU A 1 83 ? -14.870 23.134 30.917 1.00 79.19 83 LEU A N 1
ATOM 654 C CA . LEU A 1 83 ? -15.184 24.166 29.919 1.00 79.19 83 LEU A CA 1
ATOM 655 C C . LEU A 1 83 ? -15.002 23.688 28.474 1.00 79.19 83 LEU A C 1
ATOM 657 O O . LEU A 1 83 ? -15.805 24.022 27.605 1.00 79.19 83 LEU A O 1
ATOM 661 N N . LEU A 1 84 ? -13.943 22.925 28.204 1.00 72.62 84 LEU A N 1
ATOM 662 C CA . LEU A 1 84 ? -13.617 22.473 26.853 1.00 72.62 84 LEU A CA 1
ATOM 663 C C . LEU A 1 84 ? -14.517 21.330 26.377 1.00 72.62 84 LEU A C 1
ATOM 665 O O . LEU A 1 84 ? -14.719 21.183 25.171 1.00 72.62 84 LEU A O 1
ATOM 669 N N . PHE A 1 85 ? -15.030 20.506 27.293 1.00 72.50 85 PHE A N 1
ATOM 670 C CA . PHE A 1 85 ? -15.532 19.191 26.908 1.00 72.50 85 PHE A CA 1
ATOM 671 C C . PHE A 1 85 ? -16.770 18.690 27.666 1.00 72.50 85 PHE A C 1
ATOM 673 O O . PHE A 1 85 ? -17.187 17.546 27.448 1.00 72.50 85 PHE A O 1
ATOM 680 N N . LYS A 1 86 ? -17.370 19.474 28.568 1.00 79.00 86 LYS A N 1
ATOM 681 C CA . LYS A 1 86 ? -18.596 19.062 29.270 1.00 79.00 86 LYS A CA 1
ATOM 682 C C . LYS A 1 86 ? -19.699 18.699 28.274 1.00 79.00 86 LYS A C 1
ATOM 684 O O . LYS A 1 86 ? -20.028 19.468 27.377 1.00 79.00 86 LYS A O 1
ATOM 689 N N . GLY A 1 87 ? -20.271 17.507 28.445 1.00 71.06 87 GLY A N 1
ATOM 690 C CA . GLY A 1 87 ? -21.344 16.992 27.589 1.00 71.06 87 GLY A CA 1
ATOM 691 C C . GLY A 1 87 ? -20.898 16.489 26.211 1.00 71.06 87 GLY A C 1
ATOM 692 O O . GLY A 1 87 ? -21.745 16.020 25.455 1.00 71.06 87 GLY A O 1
ATOM 693 N N . MET A 1 88 ? -19.602 16.535 25.876 1.00 71.38 88 MET A N 1
ATOM 694 C CA . MET A 1 88 ? -19.084 15.942 24.640 1.00 71.38 88 MET A CA 1
ATOM 695 C C . MET A 1 88 ? -18.804 14.451 24.838 1.00 71.38 88 MET A C 1
ATOM 697 O O . MET A 1 88 ? -18.014 14.068 25.702 1.00 71.38 88 MET A O 1
ATOM 701 N N . ALA A 1 89 ? -19.419 13.602 24.012 1.00 75.31 89 ALA A N 1
ATOM 702 C CA . ALA A 1 89 ? -19.065 12.187 23.946 1.00 75.31 89 ALA A CA 1
ATOM 703 C C . ALA A 1 89 ? -17.614 12.050 23.457 1.00 75.31 89 ALA A C 1
ATOM 705 O O . ALA A 1 89 ? -17.270 12.580 22.402 1.00 75.31 89 ALA A O 1
ATOM 706 N N . ARG A 1 90 ? -16.767 11.349 24.219 1.00 77.25 90 ARG A N 1
ATOM 707 C CA . ARG A 1 90 ? -15.362 11.094 23.865 1.00 77.25 90 ARG A CA 1
ATOM 708 C C . ARG A 1 90 ? -15.094 9.603 23.751 1.00 77.25 90 ARG A C 1
ATOM 710 O O . ARG A 1 90 ? -15.730 8.825 24.458 1.00 77.25 90 ARG A O 1
ATOM 717 N N . VAL A 1 91 ? -14.101 9.249 22.937 1.00 78.62 91 VAL A N 1
ATOM 718 C CA . VAL A 1 91 ? -13.471 7.921 22.985 1.00 78.62 91 VAL A CA 1
ATOM 719 C C . VAL A 1 91 ? -12.876 7.749 24.384 1.00 78.62 91 VAL A C 1
ATOM 721 O O . VAL A 1 91 ? -12.014 8.532 24.784 1.00 78.62 91 VAL A O 1
ATOM 724 N N . GLN A 1 92 ? -13.388 6.788 25.146 1.00 78.44 92 GLN A N 1
ATOM 725 C CA . GLN A 1 92 ? -12.965 6.497 26.515 1.00 78.44 92 GLN A CA 1
ATOM 726 C C . GLN A 1 92 ? -11.829 5.485 26.556 1.00 78.44 92 GLN A C 1
ATOM 728 O O . GLN A 1 92 ? -11.084 5.432 27.535 1.00 78.44 92 GLN A O 1
ATOM 733 N N . MET A 1 93 ? -11.692 4.659 25.522 1.00 81.12 93 MET A N 1
ATOM 734 C CA . MET A 1 93 ? -10.715 3.594 25.558 1.00 81.12 93 MET A CA 1
ATOM 735 C C . MET A 1 93 ? -9.296 4.113 25.310 1.00 81.12 93 MET A C 1
ATOM 737 O O . MET A 1 93 ? -9.006 4.817 24.339 1.00 81.12 93 MET A O 1
ATOM 741 N N . SER A 1 94 ? -8.392 3.721 26.208 1.00 83.94 94 SER A N 1
ATOM 742 C CA . SER A 1 94 ? -6.981 4.076 26.141 1.00 83.94 94 SER A CA 1
ATOM 743 C C . SER A 1 94 ? -6.259 3.356 25.004 1.00 83.94 94 SER A C 1
ATOM 745 O O . SER A 1 94 ? -6.617 2.248 24.589 1.00 83.94 94 SER A O 1
ATOM 747 N N . ASP A 1 95 ? -5.207 3.997 24.503 1.00 85.69 95 ASP A N 1
ATOM 748 C CA . ASP A 1 95 ? -4.313 3.385 23.533 1.00 85.69 95 ASP A CA 1
ATOM 749 C C . ASP A 1 95 ? -3.416 2.341 24.204 1.00 85.69 95 ASP A C 1
ATOM 751 O O . ASP A 1 95 ? -2.621 2.668 25.085 1.00 85.69 95 ASP A O 1
ATOM 755 N N . ARG A 1 96 ? -3.548 1.081 23.780 1.00 87.94 96 ARG A N 1
ATOM 756 C CA . ARG A 1 96 ? -2.676 -0.025 24.204 1.00 87.94 96 ARG A CA 1
ATOM 757 C C . ARG A 1 96 ? -1.611 -0.368 23.155 1.00 87.94 96 ARG A C 1
ATOM 759 O O . ARG A 1 96 ? -0.767 -1.227 23.395 1.00 87.94 96 ARG A O 1
ATOM 766 N N . GLY A 1 97 ? -1.637 0.290 21.994 1.00 83.75 97 GLY A N 1
ATOM 767 C CA . GLY A 1 97 ? -0.749 0.024 20.861 1.00 83.75 97 GLY A CA 1
ATOM 768 C C . GLY A 1 97 ? -1.109 -1.222 20.041 1.00 83.75 97 GLY A C 1
ATOM 769 O O . GLY A 1 97 ? -0.366 -1.583 19.127 1.00 83.75 97 GLY A O 1
ATOM 770 N N . ASP A 1 98 ? -2.215 -1.899 20.363 1.00 88.88 98 ASP A N 1
ATOM 771 C CA . ASP A 1 98 ? -2.711 -3.087 19.656 1.00 88.88 98 ASP A CA 1
ATOM 772 C C . ASP A 1 98 ? -4.249 -3.186 19.559 1.00 88.88 98 ASP A C 1
ATOM 774 O O . ASP A 1 98 ? -4.772 -3.999 18.797 1.00 88.88 98 ASP A O 1
ATOM 778 N N . ASN A 1 99 ? -4.998 -2.326 20.252 1.00 94.44 99 ASN A N 1
ATOM 779 C CA . ASN A 1 99 ? -6.463 -2.312 20.271 1.00 94.44 99 ASN A CA 1
ATOM 780 C C . ASN A 1 99 ? -7.068 -1.420 19.171 1.00 94.44 99 ASN A C 1
ATOM 782 O O . ASN A 1 99 ? -8.037 -0.693 19.398 1.00 94.44 99 ASN A O 1
ATOM 786 N N . TRP A 1 100 ? -6.491 -1.475 17.966 1.00 96.75 100 TRP A N 1
ATOM 787 C CA . TRP A 1 100 ? -6.875 -0.625 16.832 1.00 96.75 100 TRP A CA 1
ATOM 788 C C . TRP A 1 100 ? -8.350 -0.761 16.463 1.00 96.75 100 TRP A C 1
ATOM 790 O O . TRP A 1 100 ? -9.026 0.249 16.283 1.00 96.75 100 TRP A O 1
ATOM 800 N N . ASN A 1 101 ? -8.853 -1.999 16.363 1.00 96.50 101 ASN A N 1
ATOM 801 C CA . ASN A 1 101 ? -10.248 -2.242 16.001 1.00 96.50 101 ASN A CA 1
ATOM 802 C C . ASN A 1 101 ? -11.190 -1.669 17.060 1.00 96.50 101 ASN A C 1
ATOM 804 O O . ASN A 1 101 ? -12.132 -0.974 16.709 1.00 96.50 101 ASN A O 1
ATOM 808 N N . ASP A 1 102 ? -10.914 -1.902 18.338 1.00 95.38 102 ASP A N 1
ATOM 809 C CA . ASP A 1 102 ? -11.769 -1.425 19.422 1.00 95.38 102 ASP A CA 1
ATOM 810 C C . ASP A 1 102 ? -11.839 0.116 19.424 1.00 95.38 102 ASP A C 1
ATOM 812 O O . ASP A 1 102 ? -12.930 0.684 19.465 1.00 95.38 102 ASP A O 1
ATOM 816 N N . ARG A 1 103 ? -10.690 0.807 19.279 1.00 95.69 103 ARG A N 1
ATOM 817 C CA . ARG A 1 103 ? -10.622 2.287 19.264 1.00 95.69 103 ARG A CA 1
ATOM 818 C C . ARG A 1 103 ? -11.375 2.840 18.062 1.00 95.69 103 ARG A C 1
ATOM 820 O O . ARG A 1 103 ? -12.058 3.858 18.149 1.00 95.69 103 ARG A O 1
ATOM 827 N N . TRP A 1 104 ? -11.242 2.148 16.937 1.00 96.06 104 TRP A N 1
ATOM 828 C CA . TRP A 1 104 ? -11.917 2.474 15.695 1.00 96.06 104 TRP A CA 1
ATOM 829 C C . TRP A 1 104 ? -13.436 2.299 15.795 1.00 96.06 104 TRP A C 1
ATOM 831 O O . TRP A 1 104 ? -14.168 3.214 15.422 1.00 96.06 104 TRP A O 1
ATOM 841 N N . GLN A 1 105 ? -13.925 1.176 16.335 1.00 95.56 105 GLN A N 1
ATOM 842 C CA . GLN A 1 105 ? -15.363 0.952 16.518 1.00 95.56 105 GLN A CA 1
ATOM 843 C C . GLN A 1 105 ? -15.962 1.959 17.511 1.00 95.56 105 GLN A C 1
ATOM 845 O O . GLN A 1 105 ? -17.056 2.472 17.278 1.00 95.56 105 GLN A O 1
ATOM 850 N N . GLU A 1 106 ? -15.239 2.307 18.579 1.00 94.38 106 GLU A N 1
ATOM 851 C CA . GLU A 1 106 ? -15.681 3.335 19.523 1.00 94.38 106 GLU A CA 1
ATOM 852 C C . GLU A 1 106 ? -15.767 4.712 18.850 1.00 94.38 106 GLU A C 1
ATOM 854 O O . GLU A 1 106 ? -16.795 5.384 18.949 1.00 94.38 106 GLU A O 1
ATOM 859 N N . ALA A 1 107 ? -14.753 5.104 18.072 1.00 94.19 107 ALA A N 1
ATOM 860 C CA . ALA A 1 107 ? -14.797 6.337 17.289 1.00 94.19 107 ALA A CA 1
ATOM 861 C C . ALA A 1 107 ? -15.946 6.332 16.258 1.00 94.19 107 ALA A C 1
ATOM 863 O O . ALA A 1 107 ? -16.645 7.334 16.102 1.00 94.19 107 ALA A O 1
ATOM 864 N N . LEU A 1 108 ? -16.217 5.201 15.596 1.00 93.56 108 LEU A N 1
ATOM 865 C CA . LEU A 1 108 ? -17.363 5.045 14.691 1.00 93.56 108 LEU A CA 1
ATOM 866 C C . LEU A 1 108 ? -18.712 5.152 15.413 1.00 93.56 108 LEU A C 1
ATOM 868 O O . LEU A 1 108 ? -19.688 5.593 14.802 1.00 93.56 108 LEU A O 1
ATOM 872 N N . SER A 1 109 ? -18.776 4.797 16.696 1.00 92.38 109 SER A N 1
ATOM 873 C CA . SER A 1 109 ? -19.992 4.894 17.510 1.00 92.38 109 SER A CA 1
ATOM 874 C C . SER A 1 109 ? -20.302 6.315 17.998 1.00 92.38 109 SER A C 1
ATOM 876 O O . SER A 1 109 ? -21.412 6.567 18.471 1.00 92.38 109 SER A O 1
ATOM 878 N N . LEU A 1 110 ? -19.361 7.262 17.847 1.00 92.00 110 LEU A N 1
ATOM 879 C CA . LEU A 1 110 ? -19.560 8.643 18.283 1.00 92.00 110 LEU A CA 1
ATOM 880 C C . LEU A 1 110 ? -20.778 9.294 17.595 1.00 92.00 110 LEU A C 1
ATOM 882 O O . LEU A 1 110 ? -21.054 9.002 16.417 1.00 92.00 110 LEU A O 1
ATOM 886 N N . PRO A 1 111 ? -21.490 10.196 18.304 1.00 89.75 111 PRO A N 1
ATOM 887 C CA . PRO A 1 111 ? -22.653 10.894 17.772 1.00 89.75 111 PRO A CA 1
ATOM 888 C C . PRO A 1 111 ? -22.350 11.666 16.484 1.00 89.75 111 PRO A C 1
ATOM 890 O O . PRO A 1 111 ? -21.234 12.113 16.255 1.00 89.75 111 PRO A O 1
ATOM 893 N N . ASN A 1 112 ? -23.385 11.859 15.667 1.00 89.50 112 ASN A N 1
ATOM 894 C CA . ASN A 1 112 ? -23.345 12.630 14.418 1.00 89.50 112 ASN A CA 1
ATOM 895 C C . ASN A 1 112 ? -24.500 13.647 14.349 1.00 89.50 112 ASN A C 1
ATOM 897 O O . ASN A 1 112 ? -25.039 13.907 13.277 1.00 89.50 112 ASN A O 1
ATOM 901 N N . LYS A 1 113 ? -24.950 14.171 15.500 1.00 89.56 113 LYS A N 1
ATOM 902 C CA . LYS A 1 113 ? -26.156 15.014 15.575 1.00 89.56 113 LYS A CA 1
ATOM 903 C C . LYS A 1 113 ? -25.847 16.474 15.266 1.00 89.56 113 LYS A C 1
ATOM 905 O O . LYS A 1 113 ? -26.575 17.116 14.516 1.00 89.56 113 LYS A O 1
ATOM 910 N N . THR A 1 114 ? -24.773 17.002 15.846 1.00 89.62 114 THR A N 1
ATOM 911 C CA . THR A 1 114 ? -24.348 18.391 15.652 1.00 89.62 114 THR A CA 1
ATOM 912 C C . THR A 1 114 ? -23.114 18.480 14.755 1.00 89.62 114 THR A C 1
ATOM 914 O O . THR A 1 114 ? -22.367 17.516 14.589 1.00 89.62 114 THR A O 1
ATOM 917 N N . LYS A 1 115 ? -22.842 19.671 14.202 1.00 88.00 115 LYS A N 1
ATOM 918 C CA . LYS A 1 115 ? -21.590 19.929 13.464 1.00 88.00 115 LYS A CA 1
ATOM 919 C C . LYS A 1 115 ? -20.348 19.673 14.324 1.00 88.00 115 LYS A C 1
ATOM 921 O O . LYS A 1 115 ? -19.335 19.212 13.807 1.00 88.00 115 LYS A O 1
ATOM 926 N N . MET A 1 116 ? -20.427 19.973 15.622 1.00 85.75 116 MET A N 1
ATOM 927 C CA . MET A 1 116 ? -19.339 19.708 16.562 1.00 85.75 116 MET A CA 1
ATOM 928 C C . MET A 1 116 ? -19.123 18.206 16.748 1.00 85.75 116 MET A C 1
ATOM 930 O O . MET A 1 116 ? -17.978 17.770 16.673 1.00 85.75 116 MET A O 1
ATOM 934 N N . ASP A 1 117 ? -20.196 17.420 16.878 1.00 87.94 117 ASP A N 1
ATOM 935 C CA . ASP A 1 117 ? -20.096 15.958 16.990 1.00 87.94 117 ASP A CA 1
ATOM 936 C C . ASP A 1 117 ? -19.452 15.348 15.742 1.00 87.94 117 ASP A C 1
ATOM 938 O O . ASP A 1 117 ? -18.509 14.570 15.849 1.00 87.94 117 ASP A O 1
ATOM 942 N N . ILE A 1 118 ? -19.899 15.768 14.553 1.00 89.75 118 ILE A N 1
ATOM 943 C CA . ILE A 1 118 ? -19.355 15.297 13.271 1.00 89.75 118 ILE A CA 1
ATOM 944 C C . ILE A 1 118 ? -17.859 15.621 13.168 1.00 89.75 118 ILE A C 1
ATOM 946 O O . ILE A 1 118 ? -17.054 14.759 12.812 1.00 89.75 118 ILE A O 1
ATOM 950 N N . ASN A 1 119 ? -17.466 16.855 13.504 1.00 89.12 119 ASN A N 1
ATOM 951 C CA . ASN A 1 119 ? -16.064 17.270 13.481 1.00 89.12 119 ASN A CA 1
ATOM 952 C C . ASN A 1 119 ? -15.218 16.499 14.499 1.00 89.12 119 ASN A C 1
ATOM 954 O O . ASN A 1 119 ? -14.086 16.125 14.191 1.00 89.12 119 ASN A O 1
ATOM 958 N N . TYR A 1 120 ? -15.747 16.265 15.701 1.00 89.19 120 TYR A N 1
ATOM 959 C CA . TYR A 1 120 ? -15.057 15.508 16.737 1.00 89.19 120 TYR A CA 1
ATOM 960 C C . TYR A 1 120 ? -14.879 14.048 16.320 1.00 89.19 120 TYR A C 1
ATOM 962 O O . TYR A 1 120 ? -13.752 13.563 16.295 1.00 89.19 120 TYR A O 1
ATOM 970 N N . LYS A 1 121 ? -15.954 13.389 15.871 1.00 92.00 121 LYS A N 1
ATOM 971 C CA . LYS A 1 121 ? -15.910 12.029 15.328 1.00 92.00 121 LYS A CA 1
ATOM 972 C C . LYS A 1 121 ? -14.879 11.890 14.218 1.00 92.00 121 LYS A C 1
ATOM 974 O O . LYS A 1 121 ? -14.072 10.966 14.253 1.00 92.00 121 LYS A O 1
ATOM 979 N N . ARG A 1 122 ? -14.875 12.822 13.259 1.00 92.31 122 ARG A N 1
ATOM 980 C CA . ARG A 1 122 ? -13.909 12.844 12.155 1.00 92.31 122 ARG A CA 1
ATOM 981 C C . ARG A 1 122 ? -12.472 12.898 12.670 1.00 92.31 122 ARG A C 1
ATOM 983 O O . ARG A 1 122 ? -11.654 12.071 12.297 1.00 92.31 122 ARG A O 1
ATOM 990 N N . ARG A 1 123 ? -12.179 13.824 13.588 1.00 91.62 123 ARG A N 1
ATOM 991 C CA . ARG A 1 123 ? -10.846 13.945 14.199 1.00 91.62 123 ARG A CA 1
ATOM 992 C C . ARG A 1 123 ? -10.450 12.692 14.977 1.00 91.62 123 ARG A C 1
ATOM 994 O O . ARG A 1 123 ? -9.298 12.285 14.901 1.00 91.62 123 ARG A O 1
ATOM 1001 N N . SER A 1 124 ? -11.384 12.078 15.704 1.00 92.25 124 SER A N 1
ATOM 1002 C CA . SER A 1 124 ? -11.141 10.829 16.429 1.00 92.25 124 SER A CA 1
ATOM 1003 C C . SER A 1 124 ? -10.828 9.671 15.480 1.00 92.25 124 SER A C 1
ATOM 1005 O O . SER A 1 124 ? -9.865 8.948 15.717 1.00 92.25 124 SER A O 1
ATOM 1007 N N . LEU A 1 125 ? -11.588 9.521 14.391 1.00 94.44 125 LEU A N 1
ATOM 1008 C CA . LEU A 1 125 ? -11.321 8.519 13.355 1.00 94.44 125 LEU A CA 1
ATOM 1009 C C . LEU A 1 125 ? -9.971 8.762 12.675 1.00 94.44 125 LEU A C 1
ATOM 1011 O O . LEU A 1 125 ? -9.175 7.831 12.575 1.00 94.44 125 LEU A O 1
ATOM 1015 N N . ASP A 1 126 ? -9.689 10.003 12.270 1.00 94.75 126 ASP A N 1
ATOM 1016 C CA . ASP A 1 126 ? -8.425 10.381 11.631 1.00 94.75 126 ASP A CA 1
ATOM 1017 C C . ASP A 1 126 ? -7.225 10.106 12.547 1.00 94.75 126 ASP A C 1
ATOM 1019 O O . ASP A 1 126 ? -6.208 9.600 12.078 1.00 94.75 126 ASP A O 1
ATOM 1023 N N . ALA A 1 127 ? -7.345 10.375 13.852 1.00 92.75 127 ALA A N 1
ATOM 1024 C CA . ALA A 1 127 ? -6.289 10.099 14.822 1.00 92.75 127 ALA A CA 1
ATOM 1025 C C . ALA A 1 127 ? -5.993 8.595 14.931 1.00 92.75 127 ALA A C 1
ATOM 1027 O O . ALA A 1 127 ? -4.865 8.175 14.681 1.00 92.75 127 ALA A O 1
ATOM 1028 N N . VAL A 1 128 ? -7.011 7.768 15.219 1.00 95.62 128 VAL A N 1
ATOM 1029 C CA . VAL A 1 128 ? -6.823 6.307 15.336 1.00 95.62 128 VAL A CA 1
ATOM 1030 C C . VAL A 1 128 ? -6.304 5.718 14.024 1.00 95.62 128 VAL A C 1
ATOM 1032 O O . VAL A 1 128 ? -5.418 4.864 14.027 1.00 95.62 128 VAL A O 1
ATOM 1035 N N . TYR A 1 129 ? -6.839 6.174 12.892 1.00 97.00 129 TYR A N 1
ATOM 1036 C CA . TYR A 1 129 ? -6.462 5.660 11.584 1.00 97.00 129 TYR A CA 1
ATOM 1037 C C . TYR A 1 129 ? -5.047 6.071 11.167 1.00 97.00 129 TYR A C 1
ATOM 1039 O O . TYR A 1 129 ? -4.308 5.243 10.637 1.00 97.00 129 TYR A O 1
ATOM 1047 N N . SER A 1 130 ? -4.641 7.316 11.428 1.00 95.88 130 SER A N 1
ATOM 1048 C CA . SER A 1 130 ? -3.278 7.785 11.163 1.00 95.88 130 SER A CA 1
ATOM 1049 C C . SER A 1 130 ? -2.251 6.974 11.957 1.00 95.88 130 SER A C 1
ATOM 1051 O O . SER A 1 130 ? -1.265 6.507 11.382 1.00 95.88 130 SER A O 1
ATOM 1053 N N . ASP A 1 131 ? -2.509 6.731 13.245 1.00 95.56 131 ASP A N 1
ATOM 1054 C CA . ASP A 1 131 ? -1.638 5.922 14.107 1.00 95.56 131 ASP A CA 1
ATOM 1055 C C . ASP A 1 131 ? -1.564 4.459 13.635 1.00 95.56 131 ASP A C 1
ATOM 1057 O O . ASP A 1 131 ? -0.480 3.863 13.567 1.00 95.56 131 ASP A O 1
ATOM 1061 N N . PHE A 1 132 ? -2.709 3.891 13.235 1.00 97.94 132 PHE A N 1
ATOM 1062 C CA . PHE A 1 132 ? -2.790 2.556 12.643 1.00 97.94 132 PHE A CA 1
ATOM 1063 C C . PHE A 1 132 ? -1.965 2.464 11.352 1.00 97.94 132 PHE A C 1
ATOM 1065 O O . PHE A 1 132 ? -1.147 1.555 11.210 1.00 97.94 132 PHE A O 1
ATOM 1072 N N . VAL A 1 133 ? -2.131 3.411 10.420 1.00 98.12 133 VAL A N 1
ATOM 1073 C CA . VAL A 1 133 ? -1.397 3.431 9.145 1.00 98.12 133 VAL A CA 1
ATOM 1074 C C . VAL A 1 133 ? 0.099 3.599 9.384 1.00 98.12 133 VAL A C 1
ATOM 1076 O O . VAL A 1 133 ? 0.890 2.889 8.768 1.00 98.12 133 VAL A O 1
ATOM 1079 N N . HIS A 1 134 ? 0.508 4.485 10.292 1.00 96.75 134 HIS A N 1
ATOM 1080 C CA . HIS A 1 134 ? 1.918 4.678 10.625 1.00 96.75 134 HIS A CA 1
ATOM 1081 C C . HIS A 1 134 ? 2.550 3.387 11.175 1.00 96.75 134 HIS A C 1
ATOM 1083 O O . HIS A 1 134 ? 3.620 2.954 10.726 1.00 96.75 134 HIS A O 1
ATOM 1089 N N . THR A 1 135 ? 1.849 2.719 12.095 1.00 97.62 135 THR A N 1
ATOM 1090 C CA . THR A 1 135 ? 2.244 1.411 12.638 1.00 97.62 135 THR A CA 1
ATOM 1091 C C . THR A 1 135 ? 2.318 0.343 11.540 1.00 97.62 135 THR A C 1
ATOM 1093 O O . THR A 1 135 ? 3.307 -0.391 11.450 1.00 97.62 135 THR A O 1
ATOM 1096 N N . ALA A 1 136 ? 1.315 0.284 10.659 1.00 98.31 136 ALA A N 1
ATOM 1097 C CA . ALA A 1 136 ? 1.254 -0.653 9.543 1.00 98.31 136 ALA A CA 1
ATOM 1098 C C . ALA A 1 136 ? 2.397 -0.445 8.536 1.00 98.31 136 ALA A C 1
ATOM 1100 O O . ALA A 1 136 ? 2.993 -1.419 8.080 1.00 98.31 136 ALA A O 1
ATOM 1101 N N . VAL A 1 137 ? 2.747 0.806 8.218 1.00 98.31 137 VAL A N 1
ATOM 1102 C CA . VAL A 1 137 ? 3.879 1.144 7.337 1.00 98.31 137 VAL A CA 1
ATOM 1103 C C . VAL A 1 137 ? 5.195 0.699 7.941 1.00 98.31 137 VAL A C 1
ATOM 1105 O O . VAL A 1 137 ? 5.996 0.069 7.252 1.00 98.31 137 VAL A O 1
ATOM 1108 N N . THR A 1 138 ? 5.399 0.986 9.223 1.00 97.31 138 THR A N 1
ATOM 1109 C CA . THR A 1 138 ? 6.642 0.660 9.924 1.00 97.31 138 THR A CA 1
ATOM 1110 C C . THR A 1 138 ? 6.903 -0.844 9.889 1.00 97.31 138 THR A C 1
ATOM 1112 O O . THR A 1 138 ? 7.897 -1.288 9.317 1.00 97.31 138 THR A O 1
ATOM 1115 N N . TYR A 1 139 ? 5.976 -1.645 10.418 1.00 97.88 139 TYR A N 1
ATOM 1116 C CA . TYR A 1 139 ? 6.165 -3.097 10.474 1.00 97.88 139 TYR A CA 1
ATOM 1117 C C . TYR A 1 139 ? 5.992 -3.768 9.117 1.00 97.88 139 TYR A C 1
ATOM 1119 O O . TYR A 1 139 ? 6.640 -4.776 8.840 1.00 97.88 139 TYR A O 1
ATOM 1127 N N . GLY A 1 140 ? 5.177 -3.189 8.240 1.00 97.94 140 GLY A N 1
ATOM 1128 C CA . GLY A 1 140 ? 5.007 -3.692 6.894 1.00 97.94 140 GLY A CA 1
ATOM 1129 C C . GLY A 1 140 ? 6.289 -3.609 6.061 1.00 97.94 140 GLY A C 1
ATOM 1130 O O . GLY A 1 140 ? 6.657 -4.571 5.383 1.00 97.94 140 GLY A O 1
ATOM 1131 N N . ARG A 1 141 ? 7.026 -2.495 6.154 1.00 97.56 141 ARG A N 1
ATOM 1132 C CA . ARG A 1 141 ? 8.346 -2.365 5.515 1.00 97.56 141 ARG A CA 1
ATOM 1133 C C . ARG A 1 141 ? 9.324 -3.410 6.042 1.00 97.56 141 ARG A C 1
ATOM 1135 O O . ARG A 1 141 ? 10.005 -4.036 5.235 1.00 97.56 141 ARG A O 1
ATOM 1142 N N . THR A 1 142 ? 9.353 -3.633 7.357 1.00 97.00 142 THR A N 1
ATOM 1143 C CA . THR A 1 142 ? 10.199 -4.662 7.981 1.00 97.00 142 THR A CA 1
ATOM 1144 C C . THR A 1 142 ? 9.867 -6.056 7.449 1.00 97.00 142 THR A C 1
ATOM 1146 O O . THR A 1 142 ? 10.748 -6.725 6.920 1.00 97.00 142 THR A O 1
ATOM 1149 N N . ILE A 1 143 ? 8.591 -6.461 7.489 1.00 97.06 143 ILE A N 1
ATOM 1150 C CA . ILE A 1 143 ? 8.139 -7.780 7.015 1.00 97.06 143 ILE A CA 1
ATOM 1151 C C . ILE A 1 143 ? 8.537 -8.015 5.553 1.00 97.06 143 ILE A C 1
ATOM 1153 O O . ILE A 1 143 ? 9.030 -9.090 5.213 1.00 97.06 143 ILE A O 1
ATOM 1157 N N . ILE A 1 144 ? 8.326 -7.019 4.685 1.00 96.38 144 ILE A N 1
ATOM 1158 C CA . ILE A 1 144 ? 8.666 -7.133 3.263 1.00 96.38 144 ILE A CA 1
ATOM 1159 C C . ILE A 1 144 ? 10.182 -7.211 3.073 1.00 96.38 144 ILE A C 1
ATOM 1161 O O . ILE A 1 144 ? 10.645 -8.104 2.372 1.00 96.38 144 ILE A O 1
ATOM 1165 N N . SER A 1 145 ? 10.962 -6.325 3.698 1.00 96.06 145 SER A N 1
ATOM 1166 C CA . SER A 1 145 ? 12.428 -6.327 3.572 1.00 96.06 145 SER A CA 1
ATOM 1167 C C . SER A 1 145 ? 13.070 -7.626 4.064 1.00 96.06 145 SER A C 1
ATOM 1169 O O . SER A 1 145 ? 14.127 -8.007 3.572 1.00 96.06 145 SER A O 1
ATOM 1171 N N . GLU A 1 146 ? 12.435 -8.318 5.010 1.00 95.75 146 GLU A N 1
ATOM 1172 C CA . GLU A 1 146 ? 12.928 -9.569 5.591 1.00 95.75 146 GLU A CA 1
ATOM 1173 C C . GLU A 1 146 ? 12.288 -10.825 4.965 1.00 95.75 146 GLU A C 1
ATOM 1175 O O . GLU A 1 146 ? 12.530 -11.944 5.422 1.00 95.75 146 GLU A O 1
ATOM 1180 N N . TYR A 1 147 ? 11.457 -10.675 3.922 1.00 93.75 147 TYR A N 1
ATOM 1181 C CA . TYR A 1 147 ? 10.564 -11.737 3.435 1.00 93.75 147 TYR A CA 1
ATOM 1182 C C . TYR A 1 147 ? 11.286 -13.053 3.095 1.00 93.75 147 TYR A C 1
ATOM 1184 O O . TYR A 1 147 ? 10.816 -14.140 3.470 1.00 93.75 147 TYR A O 1
ATOM 1192 N N . PHE A 1 148 ? 12.437 -12.939 2.426 1.00 93.12 148 PHE A N 1
ATOM 1193 C CA . PHE A 1 148 ? 13.276 -14.059 1.988 1.00 93.12 148 PHE A CA 1
ATOM 1194 C C . PHE A 1 148 ? 14.462 -14.360 2.907 1.00 93.12 148 PHE A C 1
ATOM 1196 O O . PHE A 1 148 ? 15.213 -15.283 2.612 1.00 93.12 148 PHE A O 1
ATOM 1203 N N . LEU A 1 149 ? 14.622 -13.640 4.023 1.00 93.88 149 LEU A N 1
ATOM 1204 C CA . LEU A 1 149 ? 15.622 -14.012 5.022 1.00 93.88 149 LEU A CA 1
ATOM 1205 C C . LEU A 1 149 ? 15.265 -15.356 5.666 1.00 93.88 149 LEU A C 1
ATOM 1207 O O . LEU A 1 149 ? 14.101 -15.786 5.682 1.00 93.88 149 LEU A O 1
ATOM 1211 N N . HIS A 1 150 ? 16.264 -15.998 6.267 1.00 91.69 150 HIS A N 1
ATOM 1212 C CA . HIS A 1 150 ? 16.027 -17.142 7.134 1.00 91.69 150 HIS A CA 1
ATOM 1213 C C . HIS A 1 150 ? 15.170 -16.756 8.345 1.00 91.69 150 HIS A C 1
ATOM 1215 O O . HIS A 1 150 ? 15.245 -15.647 8.868 1.00 91.69 150 HIS A O 1
ATOM 1221 N N . GLU A 1 151 ? 14.353 -17.699 8.815 1.00 89.62 151 GLU A N 1
ATOM 1222 C CA . GLU A 1 151 ? 13.346 -17.475 9.860 1.00 89.62 151 GLU A CA 1
ATOM 1223 C C . GLU A 1 151 ? 13.927 -16.932 11.178 1.00 89.62 151 GLU A C 1
ATOM 1225 O O . GLU A 1 151 ? 13.278 -16.144 11.863 1.00 89.62 151 GLU A O 1
ATOM 1230 N N . TYR A 1 152 ? 15.164 -17.308 11.522 1.00 93.19 152 TYR A N 1
ATOM 1231 C CA . TYR A 1 152 ? 15.848 -16.824 12.725 1.00 93.19 152 TYR A CA 1
ATOM 1232 C C . TYR A 1 152 ? 16.301 -15.357 12.624 1.00 93.19 152 TYR A C 1
ATOM 1234 O O . TYR A 1 152 ? 16.543 -14.736 13.653 1.00 93.19 152 TYR A O 1
ATOM 1242 N N . MET A 1 153 ? 16.392 -14.801 11.411 1.00 94.06 153 MET A N 1
ATOM 1243 C CA . MET A 1 153 ? 16.786 -13.410 11.159 1.00 94.06 153 MET A CA 1
ATOM 1244 C C . MET A 1 153 ? 15.589 -12.462 11.042 1.00 94.06 153 MET A C 1
ATOM 1246 O O . MET A 1 153 ? 15.782 -11.256 10.921 1.00 94.06 153 MET A O 1
ATOM 1250 N N . LYS A 1 154 ? 14.358 -12.987 11.032 1.00 95.44 154 LYS A N 1
ATOM 1251 C CA . LYS A 1 154 ? 13.153 -12.168 10.890 1.00 95.44 154 LYS A CA 1
ATOM 1252 C C . LYS A 1 154 ? 12.763 -11.547 12.219 1.00 95.44 154 LYS A C 1
ATOM 1254 O O . LYS A 1 154 ? 12.532 -12.255 13.201 1.00 95.44 154 LYS A O 1
ATOM 1259 N N . SER A 1 155 ? 12.581 -10.236 12.202 1.00 96.50 155 SER A N 1
ATOM 1260 C CA . SER A 1 155 ? 12.046 -9.445 13.303 1.00 96.50 155 SER A CA 1
ATOM 1261 C C . SER A 1 155 ? 10.577 -9.784 13.568 1.00 96.50 155 SER A C 1
ATOM 1263 O O . SER A 1 155 ? 10.148 -9.846 14.719 1.00 96.50 155 SER A O 1
ATOM 1265 N N . VAL A 1 156 ? 9.796 -10.036 12.508 1.00 95.81 156 VAL A N 1
ATOM 1266 C CA . VAL A 1 156 ? 8.383 -10.432 12.607 1.00 95.81 156 VAL A CA 1
ATOM 1267 C C . VAL A 1 156 ? 8.161 -11.762 11.894 1.00 95.81 156 VAL A C 1
ATOM 1269 O O . VAL A 1 156 ? 8.269 -11.869 10.672 1.00 95.81 156 VAL A O 1
ATOM 1272 N N . LYS A 1 157 ? 7.812 -12.788 12.670 1.00 94.19 157 LYS A N 1
ATOM 1273 C CA . LYS A 1 157 ? 7.634 -14.153 12.165 1.00 94.19 157 LYS A CA 1
ATOM 1274 C C . LYS A 1 157 ? 6.216 -14.385 11.618 1.00 94.19 157 LYS A C 1
ATOM 1276 O O . LYS A 1 157 ? 5.251 -13.880 12.204 1.00 94.19 157 LYS A O 1
ATOM 1281 N N . PRO A 1 158 ? 6.053 -15.133 10.511 1.00 92.62 158 PRO A N 1
ATOM 1282 C CA . PRO A 1 158 ? 4.748 -15.548 10.018 1.00 92.62 158 PRO A CA 1
ATOM 1283 C C . PRO A 1 158 ? 3.988 -16.375 11.061 1.00 92.62 158 PRO A C 1
ATOM 1285 O O . PRO A 1 158 ? 4.568 -17.156 11.814 1.00 92.62 158 PRO A O 1
ATOM 1288 N N . LYS A 1 159 ? 2.661 -16.244 11.065 1.00 89.81 159 LYS A N 1
ATOM 1289 C CA . LYS A 1 159 ? 1.755 -17.077 11.862 1.00 89.81 159 LYS A CA 1
ATOM 1290 C C . LYS A 1 159 ? 0.882 -17.932 10.951 1.00 89.81 159 LYS A C 1
ATOM 1292 O O . LYS A 1 159 ? 0.408 -17.475 9.910 1.00 89.81 159 LYS A O 1
ATOM 1297 N N . ARG A 1 160 ? 0.618 -19.171 11.368 1.00 83.25 160 ARG A N 1
ATOM 1298 C CA . ARG A 1 160 ? -0.361 -20.050 10.714 1.00 83.25 160 ARG A CA 1
ATOM 1299 C C . ARG A 1 160 ? -1.763 -19.646 11.172 1.00 83.25 160 ARG A C 1
ATOM 1301 O O . ARG A 1 160 ? -2.201 -20.058 12.234 1.00 83.25 160 ARG A O 1
ATOM 1308 N N . LEU A 1 161 ? -2.433 -18.808 10.384 1.00 79.69 161 LEU A N 1
ATOM 1309 C CA . LEU A 1 161 ? -3.769 -18.261 10.685 1.00 79.69 161 LEU A CA 1
ATOM 1310 C C . LEU A 1 161 ? -4.863 -18.825 9.756 1.00 79.69 161 LEU A C 1
ATOM 1312 O O . LEU A 1 161 ? -5.862 -18.159 9.494 1.00 79.69 161 LEU A O 1
ATOM 1316 N N . GLY A 1 162 ? -4.640 -20.021 9.201 1.00 73.00 162 GLY A N 1
ATOM 1317 C CA . GLY A 1 162 ? -5.561 -20.688 8.275 1.00 73.00 162 GLY A CA 1
ATOM 1318 C C . GLY A 1 162 ? -5.829 -19.927 6.966 1.00 73.00 162 GLY A C 1
ATOM 1319 O O . GLY A 1 162 ? -5.140 -18.962 6.617 1.00 73.00 162 GLY A O 1
ATOM 1320 N N . GLY A 1 163 ? -6.870 -20.360 6.250 1.00 66.31 163 GLY A N 1
ATOM 1321 C CA . GLY A 1 163 ? -7.324 -19.798 4.974 1.00 66.31 163 GLY A CA 1
ATOM 1322 C C . GLY A 1 163 ? -6.585 -20.348 3.749 1.00 66.31 163 GLY A C 1
ATOM 1323 O O . GLY A 1 163 ? -5.376 -20.553 3.778 1.00 66.31 163 GLY A O 1
ATOM 1324 N N . LEU A 1 164 ? -7.333 -20.565 2.663 1.00 60.47 164 LEU A N 1
ATOM 1325 C CA . LEU A 1 164 ? -6.828 -21.159 1.417 1.00 60.47 164 LEU A CA 1
ATOM 1326 C C . LEU A 1 164 ? -6.093 -20.148 0.516 1.00 60.47 164 LEU A C 1
ATOM 1328 O O . LEU A 1 164 ? -5.263 -20.527 -0.304 1.00 60.47 164 LEU A O 1
ATOM 1332 N N . ALA A 1 165 ? -6.425 -18.860 0.646 1.00 56.53 165 ALA A N 1
ATOM 1333 C CA . ALA A 1 165 ? -5.950 -17.781 -0.214 1.00 56.53 165 ALA A CA 1
ATOM 1334 C C . ALA A 1 165 ? -5.160 -16.721 0.573 1.00 56.53 165 ALA A C 1
ATOM 1336 O O . ALA A 1 165 ? -5.542 -16.345 1.685 1.00 56.53 165 ALA A O 1
ATOM 1337 N N . GLY A 1 166 ? -4.095 -16.200 -0.049 1.00 58.84 166 GLY A N 1
ATOM 1338 C CA . GLY A 1 166 ? -3.380 -15.009 0.417 1.00 58.84 166 GLY A CA 1
ATOM 1339 C C . GLY A 1 166 ? -2.141 -15.284 1.270 1.00 58.84 166 GLY A C 1
ATOM 1340 O O . GLY A 1 166 ? -2.138 -14.939 2.451 1.00 58.84 166 GLY A O 1
ATOM 1341 N N . GLY A 1 167 ? -1.107 -15.852 0.635 1.00 73.88 167 GLY A N 1
ATOM 1342 C CA . GLY A 1 167 ? 0.300 -15.797 1.053 1.00 73.88 167 GLY A CA 1
ATOM 1343 C C . GLY A 1 167 ? 0.634 -16.081 2.522 1.00 73.88 167 GLY A C 1
ATOM 1344 O O . GLY A 1 167 ? -0.124 -16.693 3.273 1.00 73.88 167 GLY A O 1
ATOM 1345 N N . LYS A 1 168 ? 1.824 -15.638 2.946 1.00 87.12 168 LYS A N 1
ATOM 1346 C CA . LYS A 1 168 ? 2.205 -15.650 4.365 1.00 87.12 168 LYS A CA 1
ATOM 1347 C C . LYS A 1 168 ? 1.443 -14.555 5.111 1.00 87.12 168 LYS A C 1
ATOM 1349 O O . LYS A 1 168 ? 1.357 -13.414 4.651 1.00 87.12 168 LYS A O 1
ATOM 1354 N N . LYS A 1 169 ? 0.934 -14.911 6.289 1.00 92.38 169 LYS A N 1
ATOM 1355 C CA . LYS A 1 169 ? 0.227 -14.003 7.195 1.00 92.38 169 LYS A CA 1
ATOM 1356 C C . LYS A 1 169 ? 1.076 -13.723 8.424 1.00 92.38 169 LYS A C 1
ATOM 1358 O O . LYS A 1 169 ? 1.768 -14.610 8.920 1.00 92.38 169 LYS A O 1
ATOM 1363 N N . TYR A 1 170 ? 0.992 -12.503 8.932 1.00 95.38 170 TYR A N 1
ATOM 1364 C CA . TYR A 1 170 ? 1.722 -12.053 10.113 1.00 95.38 170 TYR A CA 1
ATOM 1365 C C . TYR A 1 170 ? 0.745 -11.342 11.041 1.00 95.38 170 TYR A C 1
ATOM 1367 O O . TYR A 1 170 ? -0.135 -10.625 10.577 1.00 95.38 170 TYR A O 1
ATOM 1375 N N . LEU A 1 171 ? 0.888 -11.533 12.349 1.00 95.38 171 LEU A N 1
ATOM 1376 C CA . LEU A 1 171 ? 0.087 -10.829 13.347 1.00 95.38 171 LEU A CA 1
ATOM 1377 C C . LEU A 1 171 ? 1.031 -10.162 14.334 1.00 95.38 171 LEU A C 1
ATOM 1379 O O . LEU A 1 171 ? 1.723 -10.854 15.086 1.00 95.38 171 LEU A O 1
ATOM 1383 N N . TRP A 1 172 ? 1.051 -8.834 14.315 1.00 96.12 172 TRP A N 1
ATOM 1384 C CA . TRP A 1 172 ? 1.981 -8.036 15.099 1.00 96.12 172 TRP A CA 1
ATOM 1385 C C . TRP A 1 172 ? 1.337 -6.721 15.527 1.00 96.12 172 TRP A C 1
ATOM 1387 O O . TRP A 1 172 ? 0.701 -6.064 14.707 1.00 96.12 172 TRP A O 1
ATOM 1397 N N . ARG A 1 173 ? 1.487 -6.349 16.809 1.00 95.19 173 ARG A N 1
ATOM 1398 C CA . ARG A 1 173 ? 0.932 -5.106 17.390 1.00 95.19 173 ARG A CA 1
ATOM 1399 C C . ARG A 1 173 ? -0.549 -4.894 17.050 1.00 95.19 173 ARG A C 1
ATOM 1401 O O . ARG A 1 173 ? -0.942 -3.819 16.621 1.00 95.19 173 ARG A O 1
ATOM 1408 N N . GLY A 1 174 ? -1.360 -5.948 17.152 1.00 95.88 174 GLY A N 1
ATOM 1409 C CA . GLY A 1 174 ? -2.792 -5.869 16.845 1.00 95.88 174 GLY A CA 1
ATOM 1410 C C . GLY A 1 174 ? -3.132 -5.651 15.368 1.00 95.88 174 GLY A C 1
ATOM 1411 O O . GLY A 1 174 ? -4.266 -5.297 15.057 1.00 95.88 174 GLY A O 1
ATOM 1412 N N . ILE A 1 175 ? -2.185 -5.856 14.448 1.00 97.94 175 ILE A N 1
ATOM 1413 C CA . ILE A 1 175 ? -2.394 -5.749 13.002 1.00 97.94 175 ILE A CA 1
ATOM 1414 C C . ILE A 1 175 ? -2.134 -7.107 12.352 1.00 97.94 175 ILE A C 1
ATOM 1416 O O . ILE A 1 175 ? -1.077 -7.719 12.532 1.00 97.94 175 ILE A O 1
ATOM 1420 N N . LEU A 1 176 ? -3.114 -7.572 11.583 1.00 97.06 176 LEU A N 1
ATOM 1421 C CA . LEU A 1 176 ? -3.000 -8.699 10.675 1.00 97.06 176 LEU A CA 1
ATOM 1422 C C . LEU A 1 176 ? -2.473 -8.202 9.326 1.00 97.06 176 LEU A C 1
ATOM 1424 O O . LEU A 1 176 ? -3.143 -7.452 8.619 1.00 97.06 176 LEU A O 1
ATOM 1428 N N . PHE A 1 177 ? -1.287 -8.665 8.955 1.00 97.31 177 PHE A N 1
ATOM 1429 C CA . PHE A 1 177 ? -0.667 -8.414 7.664 1.00 97.31 177 PHE A CA 1
ATOM 1430 C C . PHE A 1 177 ? -0.853 -9.628 6.755 1.00 97.31 177 PHE A C 1
ATOM 1432 O O . PHE A 1 177 ? -0.460 -10.744 7.107 1.00 97.31 177 PHE A O 1
ATOM 1439 N N . LYS A 1 178 ? -1.434 -9.409 5.576 1.00 94.75 178 LYS A N 1
ATOM 1440 C CA . LYS A 1 178 ? -1.639 -10.422 4.537 1.00 94.75 178 LYS A CA 1
ATOM 1441 C C . LYS A 1 178 ? -0.806 -10.035 3.321 1.00 94.75 178 LYS A C 1
ATOM 1443 O O . LYS A 1 178 ? -1.108 -9.043 2.651 1.00 94.75 178 LYS A O 1
ATOM 1448 N N . LEU A 1 179 ? 0.256 -10.787 3.049 1.00 93.38 179 LEU A N 1
ATOM 1449 C CA . LEU A 1 179 ? 1.058 -10.558 1.853 1.00 93.38 179 LEU A CA 1
ATOM 1450 C C . LEU A 1 179 ? 0.310 -11.086 0.623 1.00 93.38 179 LEU A C 1
ATOM 1452 O O . LEU A 1 179 ? -0.157 -12.226 0.612 1.00 93.38 179 LEU A O 1
ATOM 1456 N N . ALA A 1 180 ? 0.216 -10.267 -0.422 1.00 92.62 180 ALA A N 1
ATOM 1457 C CA . ALA A 1 180 ? -0.304 -10.695 -1.710 1.00 92.62 180 ALA A CA 1
ATOM 1458 C C . ALA A 1 180 ? 0.772 -11.502 -2.448 1.00 92.62 180 ALA A C 1
ATOM 1460 O O . ALA A 1 180 ? 1.585 -10.945 -3.183 1.00 92.62 180 ALA A O 1
ATOM 1461 N N . ASP A 1 181 ? 0.777 -12.808 -2.202 1.00 86.69 181 ASP A N 1
ATOM 1462 C CA . ASP A 1 181 ? 1.675 -13.779 -2.822 1.00 86.69 181 ASP A CA 1
ATOM 1463 C C . ASP A 1 181 ? 0.855 -14.694 -3.738 1.00 86.69 181 ASP A C 1
ATOM 1465 O O . ASP A 1 181 ? -0.071 -15.373 -3.282 1.00 86.69 181 ASP A O 1
ATOM 1469 N N . GLY A 1 182 ? 1.169 -14.668 -5.034 1.00 85.69 182 GLY A N 1
ATOM 1470 C CA . GLY A 1 182 ? 0.484 -15.450 -6.057 1.00 85.69 182 GLY A CA 1
ATOM 1471 C C . GLY A 1 182 ? 0.908 -16.913 -6.113 1.00 85.69 182 GLY A C 1
ATOM 1472 O O . GLY A 1 182 ? 0.212 -17.711 -6.739 1.00 85.69 182 GLY A O 1
ATOM 1473 N N . SER A 1 183 ? 2.009 -17.289 -5.453 1.00 81.31 183 SER A N 1
ATOM 1474 C CA . SER A 1 183 ? 2.485 -18.678 -5.405 1.00 81.31 183 SER A CA 1
ATOM 1475 C C . SER A 1 183 ? 1.588 -19.601 -4.576 1.00 81.31 183 SER A C 1
ATOM 1477 O O . SER A 1 183 ? 1.742 -20.818 -4.639 1.00 81.31 183 SER A O 1
ATOM 1479 N N . GLN A 1 184 ? 0.657 -19.035 -3.801 1.00 72.12 184 GLN A N 1
ATOM 1480 C CA . GLN A 1 184 ? -0.266 -19.759 -2.932 1.00 72.12 184 GLN A CA 1
ATOM 1481 C C . GLN A 1 184 ? -1.723 -19.386 -3.233 1.00 72.12 184 GLN A C 1
ATOM 1483 O O . GLN A 1 184 ? -2.047 -18.236 -3.537 1.00 72.12 184 GLN A O 1
ATOM 1488 N N . GLY A 1 185 ? -2.629 -20.350 -3.065 1.00 71.19 185 GLY A N 1
ATOM 1489 C CA . GLY A 1 185 ? -4.067 -20.143 -3.239 1.00 71.19 185 GLY A CA 1
ATOM 1490 C C . GLY A 1 185 ? -4.528 -20.132 -4.706 1.00 71.19 185 GLY A C 1
ATOM 1491 O O . GLY A 1 185 ? -3.859 -20.700 -5.568 1.00 71.19 185 GLY A O 1
ATOM 1492 N N . PRO A 1 186 ? -5.681 -19.511 -5.021 1.00 80.56 186 PRO A N 1
ATOM 1493 C CA . PRO A 1 186 ? -6.360 -19.667 -6.314 1.00 80.56 186 PRO A CA 1
ATOM 1494 C C . PRO A 1 186 ? -5.732 -18.851 -7.460 1.00 80.56 186 PRO A C 1
ATOM 1496 O O . PRO A 1 186 ? -6.309 -18.761 -8.538 1.00 80.56 186 PRO A O 1
ATOM 1499 N N . TYR A 1 187 ? -4.577 -18.219 -7.241 1.00 84.44 187 TYR A N 1
ATOM 1500 C CA . TYR A 1 187 ? -4.007 -17.231 -8.164 1.00 84.44 187 TYR A CA 1
ATOM 1501 C C . TYR A 1 187 ? -3.066 -17.823 -9.222 1.00 84.44 187 TYR A C 1
ATOM 1503 O O . TYR A 1 187 ? -2.522 -17.070 -10.028 1.00 84.44 187 TYR A O 1
ATOM 1511 N N . GLY A 1 188 ? -2.853 -19.144 -9.229 1.00 83.00 188 GLY A N 1
ATOM 1512 C CA . GLY A 1 188 ? -2.109 -19.842 -10.285 1.00 83.00 188 GLY A CA 1
ATOM 1513 C C . GLY A 1 188 ? -0.671 -19.351 -10.488 1.00 83.00 188 GLY A C 1
ATOM 1514 O O . GLY A 1 188 ? -0.193 -19.321 -11.617 1.00 83.00 188 GLY A O 1
ATOM 1515 N N . GLY A 1 189 ? 0.007 -18.899 -9.427 1.00 86.06 189 GLY A N 1
ATOM 1516 C CA . GLY A 1 189 ? 1.355 -18.324 -9.514 1.00 86.06 189 GLY A CA 1
ATOM 1517 C C . GLY A 1 189 ? 1.395 -16.830 -9.856 1.00 86.06 189 GLY A C 1
ATOM 1518 O O . GLY A 1 189 ? 2.479 -16.262 -9.957 1.00 86.06 189 GLY A O 1
ATOM 1519 N N . SER A 1 190 ? 0.247 -16.164 -10.031 1.00 89.38 190 SER A N 1
ATOM 1520 C CA . SER A 1 190 ? 0.186 -14.753 -10.425 1.00 89.38 190 SER A CA 1
ATOM 1521 C C . SER A 1 190 ? 0.174 -13.802 -9.226 1.00 89.38 190 SER A C 1
ATOM 1523 O O . SER A 1 190 ? -0.871 -13.543 -8.619 1.00 89.38 190 SER A O 1
ATOM 1525 N N . ASP A 1 191 ? 1.329 -13.200 -8.926 1.00 90.56 191 ASP A N 1
ATOM 1526 C CA . ASP A 1 191 ? 1.445 -12.130 -7.918 1.00 90.56 191 ASP A CA 1
ATOM 1527 C C . ASP A 1 191 ? 0.551 -10.926 -8.247 1.00 90.56 191 ASP A C 1
ATOM 1529 O O . ASP A 1 191 ? 0.044 -10.241 -7.357 1.00 90.56 191 ASP A O 1
ATOM 1533 N N . GLU A 1 192 ? 0.319 -10.660 -9.537 1.00 89.69 192 GLU A N 1
ATOM 1534 C CA . GLU A 1 192 ? -0.588 -9.597 -9.960 1.00 89.69 192 GLU A CA 1
ATOM 1535 C C . GLU A 1 192 ? -2.040 -9.903 -9.574 1.00 89.69 192 GLU A C 1
ATOM 1537 O O . GLU A 1 192 ? -2.733 -9.012 -9.076 1.00 89.69 192 GLU A O 1
ATOM 1542 N N . ALA A 1 193 ? -2.508 -11.137 -9.785 1.00 90.75 193 ALA A N 1
ATOM 1543 C CA . ALA A 1 193 ? -3.860 -11.538 -9.406 1.00 90.75 193 ALA A CA 1
ATOM 1544 C C . ALA A 1 193 ? -4.051 -11.472 -7.883 1.00 90.75 193 ALA A C 1
ATOM 1546 O O . ALA A 1 193 ? -5.033 -10.888 -7.418 1.00 90.75 193 ALA A O 1
ATOM 1547 N N . ALA A 1 194 ? -3.071 -11.948 -7.107 1.00 91.88 194 ALA A N 1
ATOM 1548 C CA . ALA A 1 194 ? -3.079 -11.823 -5.649 1.00 91.88 194 ALA A CA 1
ATOM 1549 C C . ALA A 1 194 ? -3.120 -10.348 -5.198 1.00 91.88 194 ALA A C 1
ATOM 1551 O O . ALA A 1 194 ? -3.907 -9.968 -4.328 1.00 91.88 194 ALA A O 1
ATOM 1552 N N . ALA A 1 195 ? -2.318 -9.480 -5.826 1.00 93.00 195 ALA A N 1
ATOM 1553 C CA . ALA A 1 195 ? -2.283 -8.050 -5.517 1.00 93.00 195 ALA A CA 1
ATOM 1554 C C . ALA A 1 195 ? -3.588 -7.321 -5.887 1.00 93.00 195 ALA A C 1
ATOM 1556 O O . ALA A 1 195 ? -3.967 -6.347 -5.221 1.00 93.00 195 ALA A O 1
ATOM 1557 N N . LYS A 1 196 ? -4.282 -7.772 -6.941 1.00 92.62 196 LYS A N 1
ATOM 1558 C CA . LYS A 1 196 ? -5.622 -7.287 -7.305 1.00 92.62 196 LYS A CA 1
ATOM 1559 C C . LYS A 1 196 ? -6.666 -7.725 -6.284 1.00 92.62 196 LYS A C 1
ATOM 1561 O O . LYS A 1 196 ? -7.451 -6.883 -5.861 1.00 92.62 196 LYS A O 1
ATOM 1566 N N . ALA A 1 197 ? -6.640 -8.982 -5.842 1.00 92.44 197 ALA A N 1
ATOM 1567 C CA . ALA A 1 197 ? -7.562 -9.490 -4.828 1.00 92.44 197 ALA A CA 1
ATOM 1568 C C . ALA A 1 197 ? -7.454 -8.709 -3.507 1.00 92.44 197 ALA A C 1
ATOM 1570 O O . ALA A 1 197 ? -8.464 -8.219 -3.009 1.00 92.44 197 ALA A O 1
ATOM 1571 N N . ALA A 1 198 ? -6.233 -8.464 -3.015 1.00 94.25 198 ALA A N 1
ATOM 1572 C CA . ALA A 1 198 ? -6.009 -7.594 -1.852 1.00 94.25 198 ALA A CA 1
ATOM 1573 C C . ALA A 1 198 ? -6.537 -6.160 -2.081 1.00 94.25 198 ALA A C 1
ATOM 1575 O O . ALA A 1 198 ? -7.087 -5.531 -1.179 1.00 94.25 198 ALA A O 1
ATOM 1576 N N . GLY A 1 199 ? -6.407 -5.652 -3.313 1.00 96.00 199 GLY A N 1
ATOM 1577 C CA . GLY A 1 199 ? -7.006 -4.386 -3.748 1.00 96.00 199 GLY A CA 1
ATOM 1578 C C . GLY A 1 199 ? -8.529 -4.351 -3.607 1.00 96.00 199 GLY A C 1
ATOM 1579 O O . GLY A 1 199 ? -9.087 -3.377 -3.102 1.00 96.00 199 GLY A O 1
ATOM 1580 N N . HIS A 1 200 ? -9.194 -5.418 -4.045 1.00 95.00 200 HIS A N 1
ATOM 1581 C CA . HIS A 1 200 ? -10.642 -5.562 -3.946 1.00 95.00 200 HIS A CA 1
ATOM 1582 C C . HIS A 1 200 ? -11.123 -5.761 -2.509 1.00 95.00 200 HIS A C 1
ATOM 1584 O O . HIS A 1 200 ? -12.198 -5.270 -2.186 1.00 95.00 200 HIS A O 1
ATOM 1590 N N . GLU A 1 201 ? -10.331 -6.395 -1.643 1.00 94.81 201 GLU A N 1
ATOM 1591 C CA . GLU A 1 201 ? -10.645 -6.524 -0.216 1.00 94.81 201 GLU A CA 1
ATOM 1592 C C . GLU A 1 201 ? -10.735 -5.147 0.462 1.00 94.81 201 GLU A C 1
ATOM 1594 O O . GLU A 1 201 ? -11.753 -4.834 1.079 1.00 94.81 201 GLU A O 1
ATOM 1599 N N . LEU A 1 202 ? -9.735 -4.276 0.255 1.00 97.06 202 LEU A N 1
ATOM 1600 C CA . LEU A 1 202 ? -9.769 -2.900 0.768 1.00 97.06 202 LEU A CA 1
ATOM 1601 C C . LEU A 1 202 ? -10.944 -2.105 0.181 1.00 97.06 202 LEU A C 1
ATOM 1603 O O . LEU A 1 202 ? -11.665 -1.432 0.915 1.00 97.06 202 LEU A O 1
ATOM 1607 N N . ARG A 1 203 ? -11.140 -2.178 -1.144 1.00 96.12 203 ARG A N 1
ATOM 1608 C CA . ARG A 1 203 ? -12.210 -1.432 -1.820 1.00 96.12 203 ARG A CA 1
ATOM 1609 C C . ARG A 1 203 ? -13.584 -1.874 -1.332 1.00 96.12 203 ARG A C 1
ATOM 1611 O O . ARG A 1 203 ? -14.393 -1.028 -0.983 1.00 96.12 203 ARG A O 1
ATOM 1618 N N . GLY A 1 204 ? -13.827 -3.181 -1.276 1.00 94.62 204 GLY A N 1
ATOM 1619 C CA . GLY A 1 204 ? -15.079 -3.738 -0.777 1.00 94.62 204 GLY A CA 1
ATOM 1620 C C . GLY A 1 204 ? -15.353 -3.273 0.647 1.00 94.62 204 GLY A C 1
ATOM 1621 O O . GLY A 1 204 ? -16.440 -2.782 0.923 1.00 94.62 204 GLY A O 1
ATOM 1622 N N . ALA A 1 205 ? -14.356 -3.336 1.527 1.00 95.19 205 ALA A N 1
ATOM 1623 C CA . ALA A 1 205 ? -14.504 -2.866 2.896 1.00 95.19 205 ALA A CA 1
ATOM 1624 C C . ALA A 1 205 ? -14.844 -1.373 3.005 1.00 95.19 205 ALA A C 1
ATOM 1626 O O . ALA A 1 205 ? -15.714 -1.016 3.796 1.00 95.19 205 ALA A O 1
ATOM 1627 N N . SER A 1 206 ? -14.214 -0.518 2.192 1.00 95.81 206 SER A N 1
ATOM 1628 C CA . SER A 1 206 ? -14.586 0.898 2.092 1.00 95.81 206 SER A CA 1
ATOM 1629 C C . SER A 1 206 ? -16.043 1.080 1.680 1.00 95.81 206 SER A C 1
ATOM 1631 O O . SER A 1 206 ? -16.769 1.821 2.335 1.00 95.81 206 SER A O 1
ATOM 1633 N N . GLU A 1 207 ? -16.496 0.377 0.641 1.00 95.56 207 GLU A N 1
ATOM 1634 C CA . GLU A 1 207 ? -17.891 0.484 0.203 1.00 95.56 207 GLU A CA 1
ATOM 1635 C C . GLU A 1 207 ? -18.862 -0.009 1.286 1.00 95.56 207 GLU A C 1
ATOM 1637 O O . GLU A 1 207 ? -19.847 0.664 1.581 1.00 95.56 207 GLU A O 1
ATOM 1642 N N . TYR A 1 208 ? -18.557 -1.130 1.952 1.00 94.50 208 TYR A N 1
ATOM 1643 C CA . TYR A 1 208 ? -19.357 -1.632 3.074 1.00 94.50 208 TYR A CA 1
ATOM 1644 C C . TYR A 1 208 ? -19.410 -0.641 4.242 1.00 94.50 208 TYR A C 1
ATOM 1646 O O . TYR A 1 208 ? -20.489 -0.429 4.796 1.00 94.50 208 TYR A O 1
ATOM 1654 N N . LEU A 1 209 ? -18.290 -0.004 4.593 1.00 94.69 209 LEU A N 1
ATOM 1655 C CA . LEU A 1 209 ? -18.244 1.033 5.627 1.00 94.69 209 LEU A CA 1
ATOM 1656 C C . LEU A 1 209 ? -19.169 2.204 5.267 1.00 94.69 209 LEU A C 1
ATOM 1658 O O . LEU A 1 209 ? -19.960 2.651 6.098 1.00 94.69 209 LEU A O 1
ATOM 1662 N N . HIS A 1 210 ? -19.116 2.652 4.014 1.00 94.06 210 HIS A N 1
ATOM 1663 C CA . HIS A 1 210 ? -19.923 3.759 3.514 1.00 94.06 210 HIS A CA 1
ATOM 1664 C C . HIS A 1 210 ? -21.427 3.467 3.457 1.00 94.06 210 HIS A C 1
ATOM 1666 O O . HIS A 1 210 ? -22.223 4.402 3.519 1.00 94.06 210 HIS A O 1
ATOM 1672 N N . THR A 1 211 ? -21.848 2.197 3.390 1.00 94.12 211 THR A N 1
ATOM 1673 C CA . THR A 1 211 ? -23.285 1.863 3.435 1.00 94.12 211 THR A CA 1
ATOM 1674 C C . THR A 1 211 ? -23.953 2.248 4.758 1.00 94.12 211 THR A C 1
ATOM 1676 O O . THR A 1 211 ? -25.171 2.406 4.801 1.00 94.12 211 THR A O 1
ATOM 1679 N N . GLY A 1 212 ? -23.191 2.367 5.854 1.00 91.56 212 GLY A N 1
ATOM 1680 C CA . GLY A 1 212 ? -23.723 2.783 7.153 1.00 91.56 212 GLY A CA 1
ATOM 1681 C C . GLY A 1 212 ? -24.752 1.826 7.770 1.00 91.56 212 GLY A C 1
ATOM 1682 O O . GLY A 1 212 ? -25.412 2.188 8.740 1.00 91.56 212 GLY A O 1
ATOM 1683 N N . VAL A 1 213 ? -24.887 0.591 7.268 1.00 92.12 213 VAL A N 1
ATOM 1684 C CA . VAL A 1 213 ? -25.911 -0.380 7.719 1.00 92.12 213 VAL A CA 1
ATOM 1685 C C . VAL A 1 213 ? -25.598 -1.035 9.076 1.00 92.12 213 VAL A C 1
ATOM 1687 O O . VAL A 1 213 ? -26.236 -2.010 9.476 1.00 92.12 213 VAL A O 1
ATOM 1690 N N . GLY A 1 214 ? -24.593 -0.525 9.791 1.00 90.06 214 GLY A N 1
ATOM 1691 C CA . GLY A 1 214 ? -24.167 -1.035 11.093 1.00 90.06 214 GLY A CA 1
ATOM 1692 C C . GLY A 1 214 ? -23.335 -2.319 11.028 1.00 90.06 214 GLY A C 1
ATOM 1693 O O . GLY A 1 214 ? -23.339 -3.087 11.985 1.00 90.06 214 GLY A O 1
ATOM 1694 N N . LEU A 1 215 ? -22.648 -2.602 9.918 1.00 92.69 215 LEU A N 1
ATOM 1695 C CA . LEU A 1 215 ? -21.612 -3.640 9.890 1.00 92.69 215 LEU A CA 1
ATOM 1696 C C . LEU A 1 215 ? -20.307 -3.084 10.475 1.00 92.69 215 LEU A C 1
ATOM 1698 O O . LEU A 1 215 ? -19.887 -1.983 10.126 1.00 92.69 215 LEU A O 1
ATOM 1702 N N . CYS A 1 216 ? -19.664 -3.851 11.355 1.00 93.81 216 CYS A N 1
ATOM 1703 C CA . CYS A 1 216 ? -18.382 -3.468 11.940 1.00 93.81 216 CYS A CA 1
ATOM 1704 C C . CYS A 1 216 ? -17.257 -3.789 10.953 1.00 93.81 216 CYS A C 1
ATOM 1706 O O . CYS A 1 216 ? -16.908 -4.954 10.763 1.00 93.81 216 CYS A O 1
ATOM 1708 N N . ILE A 1 217 ? -16.692 -2.756 10.328 1.00 95.44 217 ILE A N 1
ATOM 1709 C CA . ILE A 1 217 ? -15.577 -2.885 9.385 1.00 95.44 217 ILE A CA 1
ATOM 1710 C C . ILE A 1 217 ? -14.287 -2.435 10.087 1.00 95.44 217 ILE A C 1
ATOM 1712 O O . ILE A 1 217 ? -14.267 -1.324 10.628 1.00 95.44 217 ILE A O 1
ATOM 1716 N N . PRO A 1 218 ? -13.225 -3.263 10.134 1.00 96.44 218 PRO A N 1
ATOM 1717 C CA . PRO A 1 218 ? -11.953 -2.855 10.726 1.00 96.44 218 PRO A CA 1
ATOM 1718 C C . PRO A 1 218 ? -11.233 -1.825 9.849 1.00 96.44 218 PRO A C 1
ATOM 1720 O O . PRO A 1 218 ? -11.387 -1.856 8.625 1.00 96.44 218 PRO A O 1
ATOM 1723 N N . PRO A 1 219 ? -10.374 -0.968 10.429 1.00 97.38 219 PRO A N 1
ATOM 1724 C CA . PRO A 1 219 ? -9.499 -0.129 9.632 1.00 97.38 219 PRO A CA 1
ATOM 1725 C C . PRO A 1 219 ? -8.493 -1.001 8.870 1.00 97.38 219 PRO A C 1
ATOM 1727 O O . PRO A 1 219 ? -7.956 -1.986 9.395 1.00 97.38 219 PRO A O 1
ATOM 1730 N N . MET A 1 220 ? -8.262 -0.629 7.612 1.00 98.12 220 MET A N 1
ATOM 1731 C CA . MET A 1 220 ? -7.364 -1.319 6.690 1.00 98.12 220 MET A CA 1
ATOM 1732 C C . MET A 1 220 ? -6.535 -0.336 5.869 1.00 98.12 220 MET A C 1
ATOM 1734 O O . MET A 1 220 ? -6.934 0.802 5.645 1.00 98.12 220 MET A O 1
ATOM 1738 N N . CYS A 1 221 ? -5.389 -0.783 5.370 1.00 98.38 221 CYS A N 1
ATOM 1739 C CA . CYS A 1 221 ? -4.659 -0.083 4.319 1.00 98.38 221 CYS A CA 1
ATOM 1740 C C . CYS A 1 221 ? -3.856 -1.072 3.470 1.00 98.38 221 CYS A C 1
ATOM 1742 O O . CYS A 1 221 ? -3.508 -2.169 3.916 1.00 98.38 221 CYS A O 1
ATOM 1744 N N . LEU A 1 222 ? -3.560 -0.689 2.229 1.00 98.31 222 LEU A N 1
ATOM 1745 C CA . LEU A 1 222 ? -2.615 -1.420 1.388 1.00 98.31 222 LEU A CA 1
ATOM 1746 C C . LEU A 1 222 ? -1.263 -0.732 1.409 1.00 98.31 222 LEU A C 1
ATOM 1748 O O . LEU A 1 222 ? -1.178 0.493 1.334 1.00 98.31 222 LEU A O 1
ATOM 1752 N N . LEU A 1 223 ? -0.215 -1.543 1.418 1.00 97.62 223 LEU A N 1
ATOM 1753 C CA . LEU A 1 223 ? 1.168 -1.116 1.328 1.00 97.62 223 LEU A CA 1
ATOM 1754 C C . LEU A 1 223 ? 1.796 -1.760 0.102 1.00 97.62 223 LEU A C 1
ATOM 1756 O O . LEU A 1 223 ? 1.823 -2.984 -0.013 1.00 97.62 223 LEU A O 1
ATOM 1760 N N . ASP A 1 224 ? 2.299 -0.942 -0.812 1.00 97.81 224 ASP A N 1
ATOM 1761 C CA . ASP A 1 224 ? 3.128 -1.388 -1.922 1.00 97.81 224 ASP A CA 1
ATOM 1762 C C . ASP A 1 224 ? 4.587 -1.009 -1.644 1.00 97.81 224 ASP A C 1
ATOM 1764 O O . ASP A 1 224 ? 4.911 0.172 -1.515 1.00 97.81 224 ASP A O 1
ATOM 1768 N N . TYR A 1 225 ? 5.474 -1.998 -1.549 1.00 97.62 225 TYR A N 1
ATOM 1769 C CA . TYR A 1 225 ? 6.882 -1.774 -1.220 1.00 97.62 225 TYR A CA 1
ATOM 1770 C C . TYR A 1 225 ? 7.774 -2.881 -1.796 1.00 97.62 225 TYR A C 1
ATOM 1772 O O . TYR A 1 225 ? 7.411 -4.054 -1.745 1.00 97.62 225 TYR A O 1
ATOM 1780 N N . LYS A 1 226 ? 8.928 -2.510 -2.378 1.00 95.69 226 LYS A N 1
ATOM 1781 C CA . LYS A 1 226 ? 9.932 -3.432 -2.964 1.00 95.69 226 LYS A CA 1
ATOM 1782 C C . LYS A 1 226 ? 9.343 -4.550 -3.842 1.00 95.69 226 LYS A C 1
ATOM 1784 O O . LYS A 1 226 ? 9.762 -5.700 -3.783 1.00 95.69 226 LYS A O 1
ATOM 1789 N N . GLY A 1 227 ? 8.344 -4.224 -4.658 1.00 94.62 227 GLY A N 1
ATOM 1790 C CA . GLY A 1 227 ? 7.710 -5.186 -5.563 1.00 94.62 227 GLY A CA 1
ATOM 1791 C C . GLY A 1 227 ? 6.521 -5.951 -4.981 1.00 94.62 227 GLY A C 1
ATOM 1792 O O . GLY A 1 227 ? 5.783 -6.580 -5.742 1.00 94.62 227 GLY A O 1
ATOM 1793 N N . PHE A 1 228 ? 6.277 -5.857 -3.677 1.00 95.31 228 PHE A N 1
ATOM 1794 C CA . PHE A 1 228 ? 5.220 -6.581 -2.977 1.00 95.31 228 PHE A CA 1
ATOM 1795 C C . PHE A 1 228 ? 4.042 -5.680 -2.633 1.00 95.31 228 PHE A C 1
ATOM 1797 O O . PHE A 1 228 ? 4.204 -4.478 -2.421 1.00 95.31 228 PHE A O 1
ATOM 1804 N N . ARG A 1 229 ? 2.855 -6.286 -2.557 1.00 96.50 229 ARG A N 1
ATOM 1805 C CA . ARG A 1 229 ? 1.657 -5.672 -1.990 1.00 96.50 229 ARG A CA 1
ATOM 1806 C C . ARG A 1 229 ? 1.278 -6.396 -0.709 1.00 96.50 229 ARG A C 1
ATOM 1808 O O . ARG A 1 229 ? 1.276 -7.622 -0.671 1.00 96.50 229 ARG A O 1
ATOM 1815 N N . MET A 1 230 ? 0.898 -5.642 0.307 1.00 96.75 230 MET A N 1
ATOM 1816 C CA . MET A 1 230 ? 0.434 -6.173 1.577 1.00 96.75 230 MET A CA 1
ATOM 1817 C C . MET A 1 230 ? -0.824 -5.451 2.025 1.00 96.75 230 MET A C 1
ATOM 1819 O O . MET A 1 230 ? -0.884 -4.226 1.972 1.00 96.75 230 MET A O 1
ATOM 1823 N N . LEU A 1 231 ? -1.812 -6.213 2.477 1.00 97.56 231 LEU A N 1
ATOM 1824 C CA . LEU A 1 231 ? -2.967 -5.679 3.182 1.00 97.56 231 LEU A CA 1
ATOM 1825 C C . LEU A 1 231 ? -2.679 -5.714 4.681 1.00 97.56 231 LEU A C 1
ATOM 1827 O O . LEU A 1 231 ? -2.387 -6.778 5.227 1.00 97.56 231 LEU A O 1
ATOM 1831 N N . ALA A 1 232 ? -2.764 -4.562 5.335 1.00 98.25 232 ALA A N 1
ATOM 1832 C CA . ALA A 1 232 ? -2.783 -4.454 6.783 1.00 98.25 232 ALA A CA 1
ATOM 1833 C C . ALA A 1 232 ? -4.224 -4.230 7.239 1.00 98.25 232 ALA A C 1
ATOM 1835 O O . ALA A 1 232 ? -4.915 -3.355 6.722 1.00 98.25 232 ALA A O 1
ATOM 1836 N N . GLN A 1 233 ? -4.667 -5.018 8.210 1.00 97.81 233 GLN A N 1
ATOM 1837 C CA . GLN A 1 233 ? -6.007 -4.973 8.780 1.00 97.81 233 GLN A CA 1
ATOM 1838 C C . GLN A 1 233 ? -5.884 -5.004 10.300 1.00 97.81 233 GLN A C 1
ATOM 1840 O O . GLN A 1 233 ? -5.104 -5.799 10.824 1.00 97.81 233 GLN A O 1
ATOM 1845 N N . ALA A 1 234 ? -6.653 -4.193 11.028 1.00 97.81 234 ALA A N 1
ATOM 1846 C CA . ALA A 1 234 ? -6.727 -4.374 12.476 1.00 97.81 234 ALA A CA 1
ATOM 1847 C C . ALA A 1 234 ? -7.166 -5.804 12.821 1.00 97.81 234 ALA A C 1
ATOM 1849 O O . ALA A 1 234 ? -8.058 -6.380 12.188 1.00 97.81 234 ALA A O 1
ATOM 1850 N N . HIS A 1 235 ? -6.518 -6.383 13.825 1.00 95.19 235 HIS A N 1
ATOM 1851 C CA . HIS A 1 235 ? -6.851 -7.705 14.318 1.00 95.19 235 HIS A CA 1
ATOM 1852 C C . HIS A 1 235 ? -8.284 -7.703 14.850 1.00 95.19 235 HIS A C 1
ATOM 1854 O O . HIS A 1 235 ? -8.663 -6.852 15.656 1.00 95.19 235 HIS A O 1
ATOM 1860 N N . LEU A 1 236 ? -9.081 -8.647 14.361 1.00 93.44 236 LEU A N 1
ATOM 1861 C CA . LEU A 1 236 ? -10.466 -8.810 14.772 1.00 93.44 236 LEU A CA 1
ATOM 1862 C C . LEU A 1 236 ? -10.554 -9.851 15.895 1.00 93.44 236 LEU A C 1
ATOM 1864 O O . LEU A 1 236 ? -9.792 -10.819 15.870 1.00 93.44 236 LEU A O 1
ATOM 1868 N N . PRO A 1 237 ? -11.505 -9.717 16.834 1.00 90.25 237 PRO A N 1
ATOM 1869 C CA . PRO A 1 237 ? -11.753 -10.705 17.882 1.00 90.25 237 PRO A CA 1
ATOM 1870 C C . PRO A 1 237 ? -12.534 -11.913 17.326 1.00 90.25 237 PRO A C 1
ATOM 1872 O O . PRO A 1 237 ? -13.646 -12.206 17.756 1.00 90.25 237 PRO A O 1
ATOM 1875 N N . LEU A 1 238 ? -11.977 -12.577 16.311 1.00 88.25 238 LEU A N 1
ATOM 1876 C CA . LEU A 1 238 ? -12.575 -13.726 15.627 1.00 88.25 238 LEU A CA 1
ATOM 1877 C C . LEU A 1 238 ? -11.808 -15.009 15.966 1.00 88.25 238 LEU A C 1
ATOM 1879 O O . LEU A 1 238 ? -10.587 -14.991 16.112 1.00 88.25 238 LEU A O 1
ATOM 1883 N N . GLY A 1 239 ? -12.536 -16.119 16.065 1.00 84.69 239 GLY A N 1
ATOM 1884 C CA . GLY A 1 239 ? -12.010 -17.460 16.320 1.00 84.69 239 GLY A CA 1
ATOM 1885 C C . GLY A 1 239 ? -12.507 -18.463 15.280 1.00 84.69 239 GLY A C 1
ATOM 1886 O O . GLY A 1 239 ? -13.234 -18.115 14.353 1.00 84.69 239 GLY A O 1
ATOM 1887 N N . GLU A 1 240 ? -12.146 -19.734 15.435 1.00 82.75 240 GLU A N 1
ATOM 1888 C CA . GLU A 1 240 ? -12.500 -20.780 14.460 1.00 82.75 240 GLU A CA 1
ATOM 1889 C C . GLU A 1 240 ? -14.019 -20.973 14.306 1.00 82.75 240 GLU A C 1
ATOM 1891 O O . GLU A 1 240 ? -14.504 -21.261 13.215 1.00 82.75 240 GLU A O 1
ATOM 1896 N N . THR A 1 241 ? -14.784 -20.736 15.375 1.00 86.62 241 THR A N 1
ATOM 1897 C CA . THR A 1 241 ? -16.248 -20.890 15.421 1.00 86.62 241 THR A CA 1
ATOM 1898 C C . THR A 1 241 ? -17.016 -19.577 15.241 1.00 86.62 241 THR A C 1
ATOM 1900 O O . THR A 1 241 ? -18.246 -19.559 15.317 1.00 86.62 241 THR A O 1
ATOM 1903 N N . SER A 1 242 ? -16.326 -18.453 15.006 1.00 90.31 242 SER A N 1
ATOM 1904 C CA . SER A 1 242 ? -16.984 -17.144 14.894 1.00 90.31 242 SER A CA 1
ATOM 1905 C C . SER A 1 242 ? -17.557 -16.856 13.504 1.00 90.31 242 SER A C 1
ATOM 1907 O O . SER A 1 242 ? -18.203 -15.823 13.328 1.00 90.31 242 SER A O 1
ATOM 1909 N N . LEU A 1 243 ? -17.315 -17.714 12.504 1.00 90.81 243 LEU A N 1
ATOM 1910 C CA . LEU A 1 243 ? -17.934 -17.566 11.186 1.00 90.81 243 LEU A CA 1
ATOM 1911 C C . LEU A 1 243 ? -19.453 -17.714 11.334 1.00 90.81 243 LEU A C 1
ATOM 1913 O O . LEU A 1 243 ? -19.940 -18.738 11.799 1.00 90.81 243 LEU A O 1
ATOM 1917 N N . LYS A 1 244 ? -20.194 -16.673 10.952 1.00 91.88 244 LYS A N 1
ATOM 1918 C CA . LYS A 1 244 ? -21.666 -16.658 10.970 1.00 91.88 244 LYS A CA 1
ATOM 1919 C C . LYS A 1 244 ? -22.286 -16.474 9.591 1.00 91.88 244 LYS A C 1
ATOM 1921 O O . LYS A 1 244 ? -23.441 -16.823 9.397 1.00 91.88 244 LYS A O 1
ATOM 1926 N N . MET A 1 245 ? -21.528 -15.922 8.649 1.00 89.19 245 MET A N 1
ATOM 1927 C CA . MET A 1 245 ? -21.934 -15.748 7.261 1.00 89.19 245 MET A CA 1
ATOM 1928 C C . MET A 1 245 ? -20.699 -15.836 6.361 1.00 89.19 245 MET A C 1
ATOM 1930 O O . MET A 1 245 ? -19.672 -15.235 6.683 1.00 89.19 245 MET A O 1
ATOM 1934 N N . GLY A 1 246 ? -20.796 -16.560 5.244 1.00 87.56 246 GLY A N 1
ATOM 1935 C CA . GLY A 1 246 ? -19.710 -16.727 4.272 1.00 87.56 246 GLY A CA 1
ATOM 1936 C C . GLY A 1 246 ? -19.140 -18.144 4.246 1.00 87.56 246 GLY A C 1
ATOM 1937 O O . GLY A 1 246 ? -19.837 -19.104 4.540 1.00 87.56 246 GLY A O 1
ATOM 1938 N N . THR A 1 247 ? -17.874 -18.290 3.864 1.00 85.19 247 THR A N 1
ATOM 1939 C CA . THR A 1 247 ? -17.235 -19.598 3.647 1.00 85.19 247 THR A CA 1
ATOM 1940 C C . THR A 1 247 ? -15.845 -19.649 4.278 1.00 85.19 247 THR A C 1
ATOM 1942 O O . THR A 1 247 ? -15.114 -18.657 4.271 1.00 85.19 247 THR A O 1
ATOM 1945 N N . ASN A 1 248 ? -15.465 -20.814 4.805 1.00 82.31 248 ASN A N 1
ATOM 1946 C CA . ASN A 1 248 ? -14.104 -21.133 5.251 1.00 82.31 248 ASN A CA 1
ATOM 1947 C C . ASN A 1 248 ? -13.435 -22.238 4.407 1.00 82.31 248 ASN A C 1
ATOM 1949 O O . ASN A 1 248 ? -12.266 -22.542 4.637 1.00 82.31 248 ASN A O 1
ATOM 1953 N N . ASP A 1 249 ? -14.132 -22.801 3.417 1.00 80.56 249 ASP A N 1
ATOM 1954 C CA . ASP A 1 249 ? -13.690 -23.946 2.607 1.00 80.56 249 ASP A CA 1
ATOM 1955 C C . ASP A 1 249 ? -13.508 -23.605 1.116 1.00 80.56 249 ASP A C 1
ATOM 1957 O O . ASP A 1 249 ? -13.519 -24.476 0.245 1.00 80.56 249 ASP A O 1
ATOM 1961 N N . GLY A 1 250 ? -13.310 -22.316 0.823 1.00 75.00 250 GLY A N 1
ATOM 1962 C CA . GLY A 1 250 ? -13.105 -21.821 -0.537 1.00 75.00 250 GLY A CA 1
ATOM 1963 C C . GLY A 1 250 ? -14.391 -21.744 -1.363 1.00 75.00 250 GLY A C 1
ATOM 1964 O O . GLY A 1 250 ? -14.322 -21.810 -2.586 1.00 75.00 250 GLY A O 1
ATOM 1965 N N . GLY A 1 251 ? -15.548 -21.609 -0.712 1.00 77.88 251 GLY A N 1
ATOM 1966 C CA . GLY A 1 251 ? -16.851 -21.451 -1.359 1.00 77.88 251 GLY A CA 1
ATOM 1967 C C . GLY A 1 251 ? -17.566 -22.762 -1.670 1.00 77.88 251 GLY A C 1
ATOM 1968 O O . GLY A 1 251 ? -18.555 -22.735 -2.399 1.00 77.88 251 GLY A O 1
ATOM 1969 N N . ARG A 1 252 ? -17.100 -23.902 -1.137 1.00 78.44 252 ARG A N 1
ATOM 1970 C CA . ARG A 1 252 ? -17.792 -25.194 -1.300 1.00 78.44 252 ARG A CA 1
ATOM 1971 C C . ARG A 1 252 ? -19.071 -25.229 -0.470 1.00 78.44 252 ARG A C 1
ATOM 1973 O O . ARG A 1 252 ? -20.091 -25.729 -0.941 1.00 78.44 252 ARG A O 1
ATOM 1980 N N . THR A 1 253 ? -19.021 -24.661 0.731 1.00 82.50 253 THR A N 1
ATOM 1981 C CA . THR A 1 253 ? -20.180 -24.395 1.579 1.00 82.50 253 THR A CA 1
ATOM 1982 C C . THR A 1 253 ? -20.243 -22.912 1.934 1.00 82.50 253 THR A C 1
ATOM 1984 O O . THR A 1 253 ? -19.219 -22.251 2.129 1.00 82.50 253 THR A O 1
ATOM 1987 N N . VAL A 1 254 ? -21.462 -22.371 1.971 1.00 84.56 254 VAL A N 1
ATOM 1988 C CA . VAL A 1 254 ? -21.738 -20.989 2.374 1.00 84.56 254 VAL A CA 1
ATOM 1989 C C . VAL A 1 254 ? -22.686 -21.032 3.566 1.00 84.56 254 VAL A C 1
ATOM 1991 O O . VAL A 1 254 ? -23.809 -21.513 3.455 1.00 84.56 254 VAL A O 1
ATOM 1994 N N . LEU A 1 255 ? -22.200 -20.554 4.706 1.00 87.94 255 LEU A N 1
ATOM 1995 C CA . LEU A 1 255 ? -22.925 -20.452 5.964 1.00 87.94 255 LEU A CA 1
ATOM 1996 C C . LEU A 1 255 ? -23.783 -19.184 5.995 1.00 87.94 255 LEU A C 1
ATOM 1998 O O . LEU A 1 255 ? -23.350 -18.135 5.503 1.00 87.94 255 LEU A O 1
ATOM 2002 N N . ASN A 1 256 ? -24.949 -19.262 6.637 1.00 88.81 256 ASN A N 1
ATOM 2003 C CA . ASN A 1 256 ? -25.786 -18.111 6.971 1.00 88.81 256 ASN A CA 1
ATOM 2004 C C . ASN A 1 256 ? -26.573 -18.369 8.269 1.00 88.81 256 ASN A C 1
ATOM 2006 O O . ASN A 1 256 ? -27.769 -18.644 8.253 1.00 88.81 256 ASN A O 1
ATOM 2010 N N . ASP A 1 257 ? -25.881 -18.267 9.402 1.00 90.38 257 ASP A N 1
ATOM 2011 C CA . ASP A 1 257 ? -26.386 -18.659 10.725 1.00 90.38 257 ASP A CA 1
ATOM 2012 C C . ASP A 1 257 ? -26.771 -17.453 11.600 1.00 90.38 257 ASP A C 1
ATOM 2014 O O . ASP A 1 257 ? -26.959 -17.577 12.812 1.00 90.38 257 ASP A O 1
ATOM 2018 N N . CYS A 1 258 ? -26.825 -16.246 11.030 1.00 91.06 258 CYS A N 1
ATOM 2019 C CA . CYS A 1 258 ? -27.122 -15.030 11.784 1.00 91.06 258 CYS A CA 1
ATOM 2020 C C . CYS A 1 258 ? -28.117 -14.130 11.038 1.00 91.06 258 CYS A C 1
ATOM 2022 O O . CYS A 1 258 ? -27.704 -13.348 10.178 1.00 91.06 258 CYS A O 1
ATOM 2024 N N . PRO A 1 259 ? -29.408 -14.143 11.432 1.00 93.00 259 PRO A N 1
ATOM 2025 C CA . PRO A 1 259 ? -30.449 -13.321 10.807 1.00 93.00 259 PRO A CA 1
ATOM 2026 C C . PRO A 1 259 ? -30.149 -11.815 10.831 1.00 93.00 259 PRO A C 1
ATOM 2028 O O . PRO A 1 259 ? -30.548 -11.070 9.938 1.00 93.00 259 PRO A O 1
ATOM 2031 N N . ILE A 1 260 ? -29.426 -11.344 11.855 1.00 93.31 260 ILE A N 1
ATOM 2032 C CA . ILE A 1 260 ? -29.016 -9.937 11.959 1.00 93.31 260 ILE A CA 1
ATOM 2033 C C . ILE A 1 260 ? -27.991 -9.596 10.873 1.00 93.31 260 ILE A C 1
ATOM 2035 O O . ILE A 1 260 ? -28.097 -8.535 10.254 1.00 93.31 260 ILE A O 1
ATOM 2039 N N . LEU A 1 261 ? -27.006 -10.472 10.646 1.00 91.94 261 LEU A N 1
ATOM 2040 C CA . LEU A 1 261 ? -26.018 -10.273 9.587 1.00 91.94 261 LEU A CA 1
ATOM 2041 C C . LEU A 1 261 ? -26.679 -10.363 8.218 1.00 91.94 261 LEU A C 1
ATOM 2043 O O . LEU A 1 261 ? -26.448 -9.463 7.425 1.00 91.94 261 LEU A O 1
ATOM 2047 N N . ASP A 1 262 ? -27.548 -11.349 7.992 1.00 91.00 262 ASP A N 1
ATOM 2048 C CA . ASP A 1 262 ? -28.304 -11.508 6.745 1.00 91.00 262 ASP A CA 1
ATOM 2049 C C . ASP A 1 262 ? -29.102 -10.256 6.373 1.00 91.00 262 ASP A C 1
ATOM 2051 O O . ASP A 1 262 ? -28.959 -9.696 5.285 1.00 91.00 262 ASP A O 1
ATOM 2055 N N . LYS A 1 263 ? -29.851 -9.709 7.335 1.00 93.56 263 LYS A N 1
ATOM 2056 C CA . LYS A 1 263 ? -30.580 -8.456 7.135 1.00 93.56 263 LYS A CA 1
ATOM 2057 C C . LYS A 1 263 ? -29.644 -7.292 6.792 1.00 93.56 263 LYS A C 1
ATOM 2059 O O . LYS A 1 263 ? -29.939 -6.514 5.885 1.00 93.56 263 LYS A O 1
ATOM 2064 N N . ARG A 1 264 ? -28.526 -7.137 7.513 1.00 94.25 264 ARG A N 1
ATOM 2065 C CA . ARG A 1 264 ? -27.575 -6.031 7.287 1.00 94.25 264 ARG A CA 1
ATOM 2066 C C . ARG A 1 264 ? -26.844 -6.165 5.952 1.00 94.25 264 ARG A C 1
ATOM 2068 O O . ARG A 1 264 ? -26.686 -5.166 5.255 1.00 94.25 264 ARG A O 1
ATOM 2075 N N . THR A 1 265 ? -26.42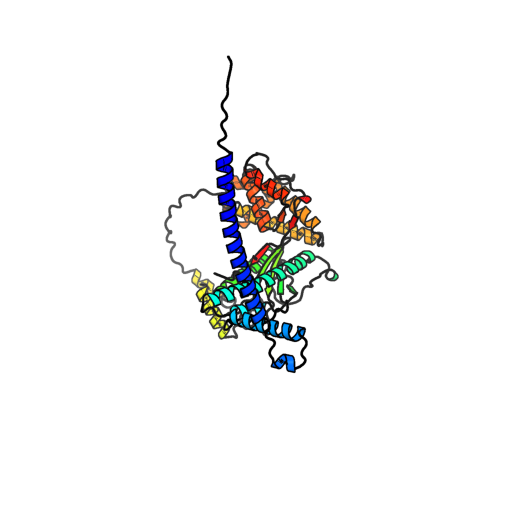6 -7.367 5.568 1.00 91.38 265 THR A N 1
ATOM 2076 C CA . THR A 1 265 ? -25.761 -7.608 4.282 1.00 91.38 265 THR A CA 1
ATOM 2077 C C . THR A 1 265 ? -26.729 -7.449 3.114 1.00 91.38 265 THR A C 1
ATOM 2079 O O . THR A 1 265 ? -26.342 -6.852 2.113 1.00 91.38 265 THR A O 1
ATOM 2082 N N . ALA A 1 266 ? -28.002 -7.833 3.256 1.00 91.62 266 ALA A N 1
ATOM 2083 C CA . ALA A 1 266 ? -29.040 -7.537 2.267 1.00 91.62 266 ALA A CA 1
ATOM 2084 C C . ALA A 1 266 ? -29.265 -6.022 2.090 1.00 91.62 266 ALA A C 1
ATOM 2086 O O . ALA A 1 266 ? -29.374 -5.529 0.965 1.00 91.62 266 ALA A O 1
ATOM 2087 N N . MET A 1 267 ? -29.278 -5.255 3.189 1.00 94.69 267 MET A N 1
ATOM 2088 C CA . MET A 1 267 ? -29.347 -3.789 3.130 1.00 94.69 267 MET A CA 1
ATOM 2089 C C . MET A 1 267 ? -28.126 -3.187 2.420 1.00 94.69 267 MET A C 1
ATOM 2091 O O . MET A 1 267 ? -28.293 -2.309 1.572 1.00 94.69 267 MET A O 1
ATOM 2095 N N . ALA A 1 268 ? -26.917 -3.673 2.724 1.00 94.12 268 ALA A N 1
ATOM 2096 C CA . ALA A 1 268 ? -25.696 -3.235 2.049 1.00 94.12 268 ALA A CA 1
ATOM 2097 C C . ALA A 1 268 ? -25.723 -3.576 0.552 1.00 94.12 268 ALA A C 1
ATOM 2099 O O . ALA A 1 268 ? -25.440 -2.713 -0.273 1.00 94.12 268 ALA A O 1
ATOM 2100 N N . ALA A 1 269 ? -26.125 -4.796 0.185 1.00 92.94 269 ALA A N 1
ATOM 2101 C CA . ALA A 1 269 ? -26.242 -5.221 -1.206 1.00 92.94 269 ALA A CA 1
ATOM 2102 C C . ALA A 1 269 ? -27.207 -4.324 -1.992 1.00 92.94 269 ALA A C 1
ATOM 2104 O O . ALA A 1 269 ? -26.871 -3.877 -3.087 1.00 92.94 269 ALA A O 1
ATOM 2105 N N . LYS A 1 270 ? -28.359 -3.978 -1.400 1.00 94.19 270 LYS A N 1
ATOM 2106 C CA . LYS A 1 270 ? -29.311 -3.031 -1.993 1.00 94.19 270 LYS A CA 1
ATOM 2107 C C . LYS A 1 270 ? -28.698 -1.641 -2.188 1.00 94.19 270 LYS A C 1
ATOM 2109 O O . LYS A 1 270 ? -28.865 -1.062 -3.256 1.00 94.19 270 LYS A O 1
ATOM 2114 N N . ALA A 1 271 ? -27.989 -1.114 -1.186 1.00 94.06 271 ALA A N 1
ATOM 2115 C CA . ALA A 1 271 ? -27.337 0.196 -1.267 1.00 94.06 271 ALA A CA 1
ATOM 2116 C C . ALA A 1 271 ? -26.228 0.243 -2.335 1.00 94.06 271 ALA A C 1
ATOM 2118 O O . ALA A 1 271 ? -26.029 1.272 -2.972 1.00 94.06 271 ALA A O 1
ATOM 2119 N N . LEU A 1 272 ? -25.539 -0.880 -2.548 1.00 93.50 272 LEU A N 1
ATOM 2120 C CA . LEU A 1 272 ? -24.448 -1.020 -3.514 1.00 93.50 272 LEU A CA 1
ATOM 2121 C C . LEU A 1 272 ? -24.910 -1.483 -4.908 1.00 93.50 272 LEU A C 1
ATOM 2123 O O . LEU A 1 272 ? -24.082 -1.603 -5.809 1.00 93.50 272 LEU A O 1
ATOM 2127 N N . GLY A 1 273 ? -26.203 -1.765 -5.103 1.00 93.12 273 GLY A N 1
ATOM 2128 C CA . GLY A 1 273 ? -26.733 -2.288 -6.368 1.00 93.12 273 GLY A CA 1
ATOM 2129 C C . GLY A 1 273 ? -26.216 -3.688 -6.725 1.00 93.12 273 GLY A C 1
ATOM 2130 O O . GLY A 1 273 ? -26.071 -4.009 -7.904 1.00 93.12 273 GLY A O 1
ATOM 2131 N N . LEU A 1 274 ? -25.899 -4.515 -5.724 1.00 90.12 274 LEU A N 1
ATOM 2132 C CA . LEU A 1 274 ? -25.365 -5.864 -5.914 1.00 90.12 274 LEU A CA 1
ATOM 2133 C C . LEU A 1 274 ? -26.488 -6.894 -6.081 1.00 90.12 274 LEU A C 1
ATOM 2135 O O . LEU A 1 274 ? -27.502 -6.858 -5.382 1.00 90.12 274 LEU A O 1
ATOM 2139 N N . ARG A 1 275 ? -26.272 -7.861 -6.977 1.00 82.06 275 ARG A N 1
ATOM 2140 C CA . ARG A 1 275 ? -27.114 -9.059 -7.101 1.00 82.06 275 ARG A CA 1
ATOM 2141 C C . ARG A 1 275 ? -26.704 -10.098 -6.050 1.00 82.06 275 ARG A C 1
ATOM 2143 O O . ARG A 1 275 ? -25.542 -10.146 -5.650 1.00 82.06 275 ARG A O 1
ATOM 2150 N N . ALA A 1 276 ? -27.647 -10.942 -5.630 1.00 73.25 276 ALA A N 1
ATOM 2151 C CA . ALA A 1 276 ? -27.360 -12.083 -4.765 1.00 73.25 276 ALA A CA 1
ATOM 2152 C C . ALA A 1 276 ? -26.285 -12.993 -5.388 1.00 73.25 276 ALA A C 1
ATOM 2154 O O . ALA A 1 276 ? -26.311 -13.268 -6.590 1.00 73.25 276 ALA A O 1
ATOM 2155 N N . HIS A 1 277 ? -25.340 -13.444 -4.562 1.00 67.56 277 HIS A N 1
ATOM 2156 C CA . HIS A 1 277 ? -24.299 -14.373 -4.985 1.00 67.56 277 HIS A CA 1
ATOM 2157 C C . HIS A 1 277 ? -24.913 -15.760 -5.204 1.00 67.56 277 HIS A C 1
ATOM 2159 O O . HIS A 1 277 ? -25.502 -16.325 -4.288 1.00 67.56 277 HIS A O 1
ATOM 2165 N N . ILE A 1 278 ? -24.743 -16.316 -6.401 1.00 60.25 278 ILE A N 1
ATOM 2166 C CA . ILE A 1 278 ? -25.207 -17.662 -6.753 1.00 60.25 278 ILE A CA 1
ATOM 2167 C C . ILE A 1 278 ? -24.087 -18.638 -6.375 1.00 60.25 278 ILE A C 1
ATOM 2169 O O . ILE A 1 278 ? -22.963 -18.513 -6.865 1.00 60.25 278 ILE A O 1
ATOM 2173 N N . GLY A 1 279 ? -24.339 -19.5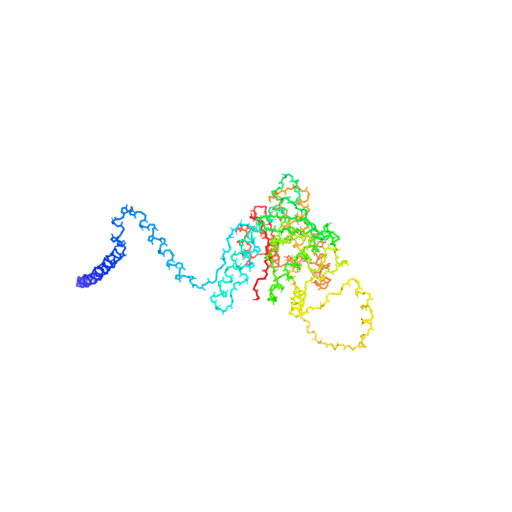45 -5.428 1.00 55.97 279 GLY A N 1
ATOM 2174 C CA . GLY A 1 279 ? -23.347 -20.538 -5.008 1.00 55.97 279 GLY A CA 1
ATOM 2175 C C . GLY A 1 279 ? -23.110 -21.610 -6.084 1.00 55.97 279 GLY A C 1
ATOM 2176 O O . GLY A 1 279 ? -23.925 -21.756 -6.995 1.00 55.97 279 GLY A O 1
ATOM 2177 N N . PRO A 1 280 ? -22.043 -22.428 -5.981 1.00 52.94 280 PRO A N 1
ATOM 2178 C CA . PRO A 1 280 ? -21.761 -23.489 -6.957 1.00 52.94 280 PRO A CA 1
ATOM 2179 C C . PRO A 1 280 ? -22.907 -24.497 -7.144 1.00 52.94 280 PRO A C 1
ATOM 2181 O O . PRO A 1 280 ? -23.044 -25.069 -8.219 1.00 52.94 280 PRO A O 1
ATOM 2184 N N . ARG A 1 281 ? -23.742 -24.707 -6.114 1.00 46.50 281 ARG A N 1
ATOM 2185 C CA . ARG A 1 281 ? -24.922 -25.589 -6.181 1.00 46.50 281 ARG A CA 1
ATOM 2186 C C . ARG A 1 281 ? -26.064 -25.008 -7.018 1.00 46.50 281 ARG A C 1
ATOM 2188 O O . ARG A 1 281 ? -26.771 -25.767 -7.667 1.00 46.50 281 ARG A O 1
ATOM 2195 N N . ASP A 1 282 ? -26.187 -23.686 -7.060 1.00 47.66 282 ASP A N 1
ATOM 2196 C CA . ASP A 1 282 ? -27.250 -22.983 -7.785 1.00 47.66 282 ASP A CA 1
ATOM 2197 C C . ASP A 1 282 ? -26.834 -22.640 -9.231 1.00 47.66 282 ASP A C 1
ATOM 2199 O O . ASP A 1 282 ? -27.663 -22.264 -10.056 1.00 47.66 282 ASP A O 1
ATOM 2203 N N . TRP A 1 283 ? -25.548 -22.813 -9.572 1.00 41.94 283 TRP A N 1
ATOM 2204 C CA . TRP A 1 283 ? -25.008 -22.590 -10.921 1.00 41.94 283 TRP A CA 1
ATOM 2205 C C . TRP A 1 283 ? -25.555 -23.580 -11.965 1.00 41.94 283 TRP A C 1
ATOM 2207 O O . TRP A 1 283 ? -25.562 -23.285 -13.159 1.00 41.94 283 TRP A O 1
ATOM 2217 N N . VAL A 1 284 ? -26.054 -24.743 -11.531 1.00 41.44 284 VAL A N 1
ATOM 2218 C CA . VAL A 1 284 ? -26.563 -25.801 -12.422 1.00 41.44 284 VAL A CA 1
ATOM 2219 C C . VAL A 1 284 ? -27.854 -25.379 -13.152 1.00 41.44 284 VAL A C 1
ATOM 2221 O O . VAL A 1 284 ? -28.168 -25.944 -14.192 1.00 41.44 284 VAL A O 1
ATOM 2224 N N . GLY A 1 285 ? -28.567 -24.348 -12.675 1.00 39.38 285 GLY A N 1
ATOM 2225 C CA . GLY A 1 285 ? -29.833 -23.881 -13.266 1.00 39.38 285 GLY A CA 1
ATOM 2226 C C . GLY A 1 285 ? -29.761 -22.605 -14.115 1.00 39.38 285 GLY A C 1
ATOM 2227 O O . GLY A 1 285 ? -30.770 -22.209 -14.686 1.00 39.38 285 GLY A O 1
ATOM 2228 N N . VAL A 1 286 ? -28.607 -21.933 -14.213 1.00 42.97 286 VAL A N 1
ATOM 2229 C CA . VAL A 1 286 ? -28.520 -20.593 -14.847 1.00 42.97 286 VAL A CA 1
ATOM 2230 C C . VAL A 1 286 ? -28.143 -20.656 -16.338 1.00 42.97 286 VAL A C 1
ATOM 2232 O O . VAL A 1 286 ? -28.194 -19.646 -17.032 1.00 42.97 286 VAL A O 1
ATOM 2235 N N . GLN A 1 287 ? -27.824 -21.836 -16.884 1.00 37.25 287 GLN A N 1
ATOM 2236 C CA . GLN A 1 287 ? -27.468 -21.961 -18.308 1.00 37.25 287 GLN A CA 1
ATOM 2237 C C . GLN A 1 287 ? -28.660 -21.939 -19.284 1.00 37.25 287 GLN A C 1
ATOM 2239 O O . GLN A 1 287 ? -28.438 -21.818 -20.490 1.00 37.25 287 GLN A O 1
ATOM 2244 N N . GLU A 1 288 ? -29.910 -22.019 -18.816 1.00 38.03 288 GLU A N 1
ATOM 2245 C CA . GLU A 1 288 ? -31.077 -22.056 -19.716 1.00 38.03 288 GLU A CA 1
ATOM 2246 C C . GLU A 1 288 ? -31.719 -20.689 -20.001 1.00 38.03 288 GLU A C 1
ATOM 2248 O O . GLU A 1 288 ? -32.360 -20.531 -21.042 1.00 38.03 288 GLU A O 1
ATOM 2253 N N . GLU A 1 289 ? -31.502 -19.663 -19.172 1.00 38.16 289 GLU A N 1
ATOM 2254 C CA . GLU A 1 289 ? -32.121 -18.343 -19.393 1.00 38.16 289 GLU A CA 1
ATOM 2255 C C . GLU A 1 289 ? -31.306 -17.410 -20.305 1.00 38.16 289 GLU A C 1
ATOM 2257 O O . GLU A 1 289 ? -31.870 -16.498 -20.908 1.00 38.16 289 GLU A O 1
ATOM 2262 N N . GLU A 1 290 ? -30.011 -17.664 -20.516 1.00 40.53 290 GLU A N 1
ATOM 2263 C CA . GLU A 1 290 ? -29.173 -16.819 -21.387 1.00 40.53 290 GLU A CA 1
ATOM 2264 C C . GLU A 1 290 ? -29.371 -17.109 -22.893 1.00 40.53 290 GLU A C 1
ATOM 2266 O O . GLU A 1 290 ? -28.889 -16.367 -23.745 1.00 40.53 290 GLU A O 1
ATOM 2271 N N . LYS A 1 291 ? -30.145 -18.151 -23.244 1.00 37.75 291 LYS A N 1
ATOM 2272 C CA . LYS A 1 291 ? -30.495 -18.504 -24.637 1.00 37.75 291 LYS A CA 1
ATOM 2273 C C . LYS A 1 291 ? -31.857 -17.979 -25.109 1.00 37.75 291 LYS A C 1
ATOM 2275 O O . LYS A 1 291 ? -32.256 -18.266 -26.236 1.00 37.75 291 LYS A O 1
ATOM 2280 N N . ARG A 1 292 ? -32.574 -17.192 -24.298 1.00 35.94 292 ARG A N 1
ATOM 2281 C CA . ARG A 1 292 ? -33.844 -16.545 -24.686 1.00 35.94 292 ARG A CA 1
ATOM 2282 C C . ARG A 1 292 ? -33.734 -15.016 -24.659 1.00 35.94 292 ARG A C 1
ATOM 2284 O O . ARG A 1 292 ? -34.516 -14.333 -24.010 1.00 35.94 292 ARG A O 1
ATOM 2291 N N . GLY A 1 293 ? -32.758 -14.478 -25.388 1.00 36.22 293 GLY A N 1
ATOM 2292 C CA . GLY A 1 293 ? -32.722 -13.075 -25.811 1.00 36.22 293 GLY A CA 1
ATOM 2293 C C . GLY A 1 293 ? -33.092 -12.984 -27.292 1.00 36.22 293 GLY A C 1
ATOM 2294 O O . GLY A 1 293 ? -32.510 -13.696 -28.100 1.00 36.22 293 GLY A O 1
ATOM 2295 N N . GLY A 1 294 ? -34.105 -12.176 -27.619 1.00 34.59 294 GLY A N 1
ATOM 2296 C CA . GLY A 1 294 ? -34.733 -12.064 -28.940 1.00 34.59 294 GLY A CA 1
ATOM 2297 C C . GLY A 1 294 ? -33.849 -11.499 -30.067 1.00 34.59 294 GLY A C 1
ATOM 2298 O O . GLY A 1 294 ? -32.665 -11.247 -29.859 1.00 34.59 294 GLY A O 1
ATOM 2299 N N . PRO A 1 295 ? -34.428 -11.307 -31.269 1.00 37.06 295 PRO A N 1
ATOM 2300 C CA . PRO A 1 295 ? -33.680 -11.052 -32.494 1.00 37.06 295 PRO A CA 1
ATOM 2301 C C . PRO A 1 295 ? -32.819 -9.794 -32.382 1.00 37.06 295 PRO A C 1
ATOM 2303 O O . PRO A 1 295 ? -33.291 -8.740 -31.943 1.00 37.06 295 PRO A O 1
ATOM 2306 N N . ASP A 1 296 ? -31.568 -9.940 -32.820 1.00 38.81 296 ASP A N 1
ATOM 2307 C CA . ASP A 1 296 ? -30.588 -8.878 -33.020 1.00 38.81 296 ASP A CA 1
ATOM 2308 C C . ASP A 1 296 ? -31.214 -7.725 -33.807 1.00 38.81 296 ASP A C 1
ATOM 2310 O O . ASP A 1 296 ? -31.279 -7.710 -35.036 1.00 38.81 296 ASP A O 1
ATOM 2314 N N . THR A 1 297 ? -31.690 -6.726 -33.073 1.00 31.80 297 THR A N 1
ATOM 2315 C CA . THR A 1 297 ? -31.985 -5.417 -33.633 1.00 31.80 297 THR A CA 1
ATOM 2316 C C . THR A 1 297 ? -30.659 -4.667 -33.688 1.00 31.80 297 THR A C 1
ATOM 2318 O O . THR A 1 297 ? -30.034 -4.462 -32.640 1.00 31.80 297 THR A O 1
ATOM 2321 N N . PRO A 1 298 ? -30.190 -4.253 -34.879 1.00 33.69 298 PRO A N 1
ATOM 2322 C CA . PRO A 1 298 ? -28.953 -3.504 -34.993 1.00 33.69 298 PRO A CA 1
ATOM 2323 C C . PRO A 1 298 ? -29.154 -2.166 -34.283 1.00 33.69 298 PRO A C 1
ATOM 2325 O O . PRO A 1 298 ? -29.829 -1.264 -34.782 1.00 33.69 298 PRO A O 1
ATOM 2328 N N . ARG A 1 299 ? -28.598 -2.045 -33.071 1.00 37.44 299 ARG A N 1
ATOM 2329 C CA . ARG A 1 299 ? -28.550 -0.770 -32.357 1.00 37.44 299 ARG A CA 1
ATOM 2330 C C . ARG A 1 299 ? -27.787 0.207 -33.237 1.00 37.44 299 ARG A C 1
ATOM 2332 O O . ARG A 1 299 ? -26.625 -0.015 -33.571 1.00 37.44 299 ARG A O 1
ATOM 2339 N N . GLY A 1 300 ? -28.512 1.245 -33.642 1.00 30.56 300 GLY A N 1
ATOM 2340 C CA . GLY A 1 300 ? -28.115 2.206 -34.652 1.00 30.56 300 GLY A CA 1
ATOM 2341 C C . GLY A 1 300 ? -26.700 2.735 -34.469 1.00 30.56 300 GLY A C 1
ATOM 2342 O O . GLY A 1 300 ? -26.240 2.993 -33.355 1.00 30.56 300 GLY A O 1
ATOM 2343 N N . GLY A 1 301 ? -26.047 2.934 -35.614 1.00 31.08 301 GLY A N 1
ATOM 2344 C CA . GLY A 1 301 ? -24.802 3.667 -35.747 1.00 31.08 301 GLY A CA 1
ATOM 2345 C C . GLY A 1 301 ? -24.939 5.067 -35.162 1.00 31.08 301 GLY A C 1
ATOM 2346 O O . GLY A 1 301 ? -25.288 6.029 -35.847 1.00 31.08 301 GLY A O 1
ATOM 2347 N N . GLY A 1 302 ? -24.625 5.189 -33.876 1.00 29.03 302 GLY A N 1
ATOM 2348 C CA . GLY A 1 302 ? -24.229 6.452 -33.294 1.00 29.03 302 GLY A CA 1
ATOM 2349 C C . GLY A 1 302 ? -22.975 6.892 -34.031 1.00 29.03 302 GLY A C 1
ATOM 2350 O O . GLY A 1 302 ? -21.954 6.209 -33.973 1.00 29.03 302 GLY A O 1
ATOM 2351 N N . ARG A 1 303 ? -23.066 8.011 -34.756 1.00 36.66 303 ARG A N 1
ATOM 2352 C CA . ARG A 1 303 ? -21.926 8.699 -35.367 1.00 36.66 303 ARG A CA 1
ATOM 2353 C C . ARG A 1 303 ? -20.935 9.056 -34.261 1.00 36.66 303 ARG A C 1
ATOM 2355 O O . ARG A 1 303 ? -20.974 10.147 -33.694 1.00 36.66 303 ARG A O 1
ATOM 2362 N N . GLY A 1 304 ? -20.058 8.115 -33.932 1.00 31.20 304 GLY A N 1
ATOM 2363 C CA . GLY A 1 304 ? -18.883 8.354 -33.128 1.00 31.20 304 GLY A CA 1
ATOM 2364 C C . GLY A 1 304 ? -18.008 9.301 -33.923 1.00 31.20 304 GLY A C 1
ATOM 2365 O O . GLY A 1 304 ? -17.303 8.882 -34.834 1.00 31.20 304 GLY A O 1
ATOM 2366 N N . ARG A 1 305 ? -18.072 10.599 -33.606 1.00 32.91 305 ARG A N 1
ATOM 2367 C CA . ARG A 1 305 ? -16.984 11.516 -33.947 1.00 32.91 305 ARG A CA 1
ATOM 2368 C C . ARG A 1 305 ? -15.701 10.824 -33.500 1.00 32.91 305 ARG A C 1
ATOM 2370 O O . ARG A 1 305 ? -15.551 10.577 -32.302 1.00 32.91 305 ARG A O 1
ATOM 2377 N N . ALA A 1 306 ? -14.826 10.495 -34.447 1.00 34.50 306 ALA A N 1
ATOM 2378 C CA . ALA A 1 306 ? -13.492 9.991 -34.175 1.00 34.50 306 ALA A CA 1
ATOM 2379 C C . ALA A 1 306 ? -12.781 11.011 -33.274 1.00 34.50 306 ALA A C 1
ATOM 2381 O O . ALA A 1 306 ? -12.260 12.026 -33.732 1.00 34.50 306 ALA A O 1
ATOM 2382 N N . ARG A 1 307 ? -12.833 10.796 -31.957 1.00 42.06 307 ARG A N 1
ATOM 2383 C CA . ARG A 1 307 ? -11.953 11.492 -31.025 1.00 42.06 307 ARG A CA 1
ATOM 2384 C C . ARG A 1 307 ? -10.580 10.898 -31.302 1.00 42.06 307 ARG A C 1
ATOM 2386 O O . ARG A 1 307 ? -10.387 9.712 -31.057 1.00 42.06 307 ARG A 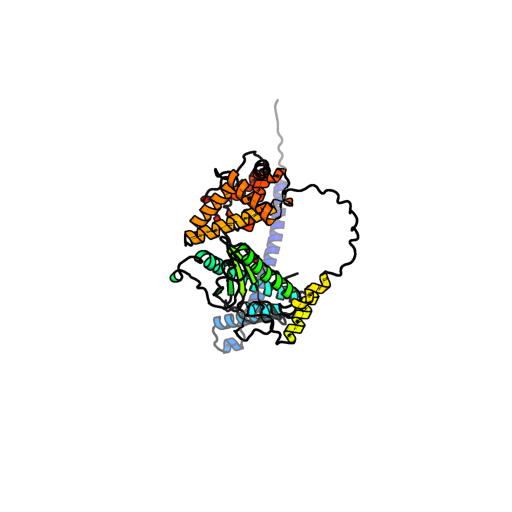O 1
ATOM 2393 N N . GLY A 1 308 ? -9.685 11.691 -31.890 1.00 43.44 308 GLY A N 1
ATOM 2394 C CA . GLY A 1 308 ? -8.329 11.256 -32.216 1.00 43.44 308 GLY A CA 1
ATOM 2395 C C . GLY A 1 308 ? -7.680 10.547 -31.026 1.00 43.44 308 GLY A C 1
ATOM 2396 O O . GLY A 1 308 ? -7.811 10.997 -29.884 1.00 43.44 308 GLY A O 1
ATOM 2397 N N . HIS A 1 309 ? -7.025 9.417 -31.295 1.00 52.53 309 HIS A N 1
ATOM 2398 C CA . HIS A 1 309 ? -6.286 8.656 -30.293 1.00 52.53 309 HIS A CA 1
ATOM 2399 C C . HIS A 1 309 ? -5.254 9.566 -29.621 1.00 52.53 309 HIS A C 1
ATOM 2401 O O . HIS A 1 309 ? -4.370 10.114 -30.279 1.00 52.53 309 HIS A O 1
ATOM 2407 N N . ARG A 1 310 ? -5.394 9.773 -28.309 1.00 66.50 310 ARG A N 1
ATOM 2408 C CA . ARG A 1 310 ? -4.430 10.525 -27.502 1.00 66.50 310 ARG A CA 1
ATOM 2409 C C . ARG A 1 310 ? -3.532 9.511 -26.805 1.00 66.50 310 ARG A C 1
ATOM 2411 O O . ARG A 1 310 ? -4.038 8.703 -26.035 1.00 66.50 310 ARG A O 1
ATOM 2418 N N . PHE A 1 311 ? -2.224 9.593 -27.042 1.00 76.31 311 PHE A N 1
ATOM 2419 C CA . PHE A 1 311 ? -1.222 8.762 -26.371 1.00 76.31 311 PHE A CA 1
ATOM 2420 C C . PHE A 1 311 ? -1.394 8.803 -24.843 1.00 76.31 311 PHE A C 1
ATOM 2422 O O . PHE A 1 311 ? -1.370 9.874 -24.229 1.00 76.31 311 PHE A O 1
ATOM 2429 N N . GLN A 1 312 ? -1.576 7.634 -24.226 1.00 84.19 312 GLN A N 1
ATOM 2430 C CA . GLN A 1 312 ? -1.872 7.499 -22.799 1.00 84.19 312 GLN A CA 1
ATOM 2431 C C . GLN A 1 312 ? -0.621 7.060 -22.033 1.00 84.19 312 GLN A C 1
ATOM 2433 O O . GLN A 1 312 ? -0.363 5.870 -21.858 1.00 84.19 312 GLN A O 1
ATOM 2438 N N . VAL A 1 313 ? 0.128 8.036 -21.510 1.00 90.31 313 VAL A N 1
ATOM 2439 C CA . VAL A 1 313 ? 1.307 7.807 -20.646 1.00 90.31 313 VAL A CA 1
ATOM 2440 C C . VAL A 1 313 ? 1.002 6.838 -19.499 1.00 90.31 313 VAL A C 1
ATOM 2442 O O . VAL A 1 313 ? 1.838 6.014 -19.132 1.00 90.31 313 VAL A O 1
ATOM 2445 N N . GLU A 1 314 ? -0.214 6.892 -18.957 1.00 93.12 314 GLU A N 1
ATOM 2446 C CA . GLU A 1 314 ? -0.647 6.038 -17.854 1.00 93.12 314 GLU A CA 1
ATOM 2447 C C . GLU A 1 314 ? -0.535 4.537 -18.172 1.00 93.12 314 GLU A C 1
ATOM 2449 O O . GLU A 1 314 ? -0.143 3.748 -17.310 1.00 93.12 314 GLU A O 1
ATOM 2454 N N . VAL A 1 315 ? -0.832 4.135 -19.409 1.00 93.44 315 VAL A N 1
ATOM 2455 C CA . VAL A 1 315 ? -0.774 2.736 -19.857 1.00 93.44 315 VAL A CA 1
ATOM 2456 C C . VAL A 1 315 ? 0.669 2.217 -19.825 1.00 93.44 315 VAL A C 1
ATOM 2458 O O . VAL A 1 315 ? 0.938 1.118 -19.322 1.00 93.44 315 VAL A O 1
ATOM 2461 N N . VAL A 1 316 ? 1.614 3.047 -20.272 1.00 95.12 316 VAL A N 1
ATOM 2462 C CA . VAL A 1 316 ? 3.053 2.756 -20.229 1.00 95.12 316 VAL A CA 1
ATOM 2463 C C . VAL A 1 316 ? 3.546 2.699 -18.784 1.00 95.12 316 VAL A C 1
ATOM 2465 O O . VAL A 1 316 ? 4.169 1.718 -18.384 1.00 95.12 316 VAL A O 1
ATOM 2468 N N . VAL A 1 317 ? 3.202 3.691 -17.957 1.00 96.75 317 VAL A N 1
ATOM 2469 C CA . VAL A 1 317 ? 3.616 3.755 -16.543 1.00 96.75 317 VAL A CA 1
ATOM 2470 C C . VAL A 1 317 ? 3.090 2.561 -15.743 1.00 96.75 317 VAL A C 1
ATOM 2472 O O . VAL A 1 317 ? 3.831 1.974 -14.953 1.00 96.75 317 VAL A O 1
ATOM 2475 N N . ARG A 1 318 ? 1.832 2.150 -15.949 1.00 95.06 318 ARG A N 1
ATOM 2476 C CA . ARG A 1 318 ? 1.254 0.965 -15.290 1.00 95.06 318 ARG A CA 1
ATOM 2477 C C . ARG A 1 318 ? 1.997 -0.316 -15.669 1.00 95.06 318 ARG A C 1
ATOM 2479 O O . ARG A 1 318 ? 2.191 -1.166 -14.800 1.00 95.06 318 ARG A O 1
ATOM 2486 N N . THR A 1 319 ? 2.428 -0.433 -16.924 1.00 96.19 319 THR A N 1
ATOM 2487 C CA . THR A 1 319 ? 3.228 -1.566 -17.412 1.00 96.19 319 THR A CA 1
ATOM 2488 C C . THR A 1 319 ? 4.626 -1.543 -16.795 1.00 96.19 319 THR A C 1
ATOM 2490 O O . THR A 1 319 ? 5.015 -2.506 -16.137 1.00 96.19 319 THR A O 1
ATOM 2493 N N . LEU A 1 320 ? 5.338 -0.414 -16.885 1.00 97.50 320 LEU A N 1
ATOM 2494 C CA . LEU A 1 320 ? 6.669 -0.227 -16.295 1.00 97.50 320 LEU A CA 1
ATOM 2495 C C . LEU A 1 320 ? 6.692 -0.489 -14.789 1.00 97.50 320 LEU A C 1
ATOM 2497 O O . LEU A 1 320 ? 7.597 -1.160 -14.300 1.00 97.50 320 LEU A O 1
ATOM 2501 N N . LYS A 1 321 ? 5.671 -0.026 -14.054 1.00 96.69 321 LYS A N 1
ATOM 2502 C CA . LYS A 1 321 ? 5.524 -0.307 -12.622 1.00 96.69 321 LYS A CA 1
ATOM 2503 C C . LYS A 1 321 ? 5.586 -1.807 -12.352 1.00 96.69 321 LYS A C 1
ATOM 2505 O O . LYS A 1 321 ?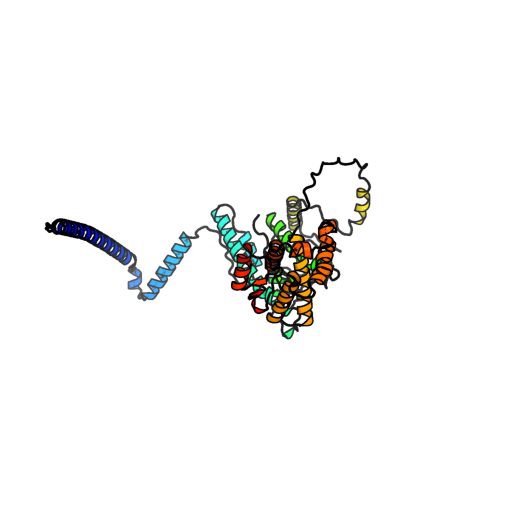 6.254 -2.226 -11.417 1.00 96.69 321 LYS A O 1
ATOM 2510 N N . LEU A 1 322 ? 4.876 -2.616 -13.130 1.00 94.56 322 LEU A N 1
ATOM 2511 C CA . LEU A 1 322 ? 4.783 -4.054 -12.881 1.00 94.56 322 LEU A CA 1
ATOM 2512 C C . LEU A 1 322 ? 6.047 -4.797 -13.279 1.00 94.56 322 LEU A C 1
ATOM 2514 O O . LEU A 1 322 ? 6.460 -5.690 -12.544 1.00 94.56 322 LEU A O 1
ATOM 2518 N N . VAL A 1 323 ? 6.691 -4.372 -14.366 1.00 96.38 323 VAL A N 1
ATOM 2519 C CA . VAL A 1 323 ? 8.007 -4.889 -14.743 1.00 96.38 323 VAL A CA 1
ATOM 2520 C C . VAL A 1 323 ? 9.037 -4.577 -13.651 1.00 96.38 323 VAL A C 1
ATOM 2522 O O . VAL A 1 323 ? 9.760 -5.475 -13.227 1.00 96.38 323 VAL A O 1
ATOM 2525 N N . LEU A 1 324 ? 9.049 -3.352 -13.106 1.00 97.44 324 LEU A N 1
ATOM 2526 C CA . LEU A 1 324 ? 9.919 -3.021 -11.973 1.00 97.44 324 LEU A CA 1
ATOM 2527 C C . LEU A 1 324 ? 9.607 -3.889 -10.752 1.00 97.44 324 LEU A C 1
ATOM 2529 O O . LEU A 1 324 ? 10.528 -4.412 -10.131 1.00 97.44 324 LEU A O 1
ATOM 2533 N N . ARG A 1 325 ? 8.324 -4.076 -10.411 1.00 95.81 325 ARG A N 1
ATOM 2534 C CA . ARG A 1 325 ? 7.947 -4.934 -9.280 1.00 95.81 325 ARG A CA 1
ATOM 2535 C C . ARG A 1 325 ? 8.469 -6.359 -9.458 1.00 95.81 325 ARG A C 1
ATOM 2537 O O . ARG A 1 325 ? 8.975 -6.924 -8.499 1.00 95.81 325 ARG A O 1
ATOM 2544 N N . GLU A 1 326 ? 8.376 -6.921 -10.661 1.00 94.00 326 GLU A N 1
ATOM 2545 C CA . GLU A 1 326 ? 8.912 -8.252 -10.961 1.00 94.00 326 GLU A CA 1
ATOM 2546 C C . GLU A 1 326 ? 10.432 -8.314 -10.762 1.00 94.00 326 GLU A C 1
ATOM 2548 O O . GLU A 1 326 ? 10.921 -9.221 -10.088 1.00 94.00 326 GLU A O 1
ATOM 2553 N N . PHE A 1 327 ? 11.181 -7.322 -11.256 1.00 95.81 327 PHE A N 1
ATOM 2554 C CA . PHE A 1 327 ? 12.624 -7.250 -11.013 1.00 95.81 327 PHE A CA 1
ATOM 2555 C C . PHE A 1 327 ? 12.959 -7.149 -9.523 1.00 95.81 327 PHE A C 1
ATOM 2557 O O . PHE A 1 327 ? 13.820 -7.885 -9.044 1.00 95.81 327 PHE A O 1
ATOM 2564 N N . GLN A 1 328 ? 12.249 -6.302 -8.773 1.00 96.00 328 GLN A N 1
ATOM 2565 C CA . GLN A 1 328 ? 12.445 -6.160 -7.328 1.00 96.00 328 GLN A CA 1
ATOM 2566 C C . GLN A 1 328 ? 12.188 -7.479 -6.587 1.00 96.00 328 GLN A C 1
ATOM 2568 O O . GLN A 1 328 ? 13.002 -7.878 -5.755 1.00 96.00 328 GLN A O 1
ATOM 2573 N N . ARG A 1 329 ? 11.100 -8.191 -6.915 1.00 94.19 329 ARG A N 1
ATOM 2574 C CA . ARG A 1 329 ? 10.779 -9.490 -6.300 1.00 94.19 329 ARG A CA 1
ATOM 2575 C C . ARG A 1 329 ? 11.835 -10.548 -6.611 1.00 94.19 329 ARG A C 1
ATOM 2577 O O . ARG A 1 329 ? 12.260 -11.255 -5.698 1.00 94.19 329 ARG A O 1
ATOM 2584 N N . ARG A 1 330 ? 12.280 -10.646 -7.871 1.00 94.06 330 ARG A N 1
ATOM 2585 C CA . ARG A 1 330 ? 13.334 -11.589 -8.285 1.00 94.06 330 ARG A CA 1
ATOM 2586 C C . ARG A 1 330 ? 14.648 -11.319 -7.570 1.00 94.06 330 ARG A C 1
ATOM 2588 O O . ARG A 1 330 ? 15.229 -12.255 -7.034 1.00 94.06 330 ARG A O 1
ATOM 2595 N N . TRP A 1 331 ? 15.059 -10.056 -7.513 1.00 95.44 331 TRP A N 1
ATOM 2596 C CA . TRP A 1 331 ? 16.275 -9.642 -6.819 1.00 95.44 331 TRP A CA 1
ATOM 2597 C C . TRP A 1 331 ? 16.210 -9.956 -5.324 1.00 95.44 331 TRP A C 1
ATOM 2599 O O . TRP A 1 331 ? 17.123 -10.563 -4.779 1.00 95.44 331 TRP A O 1
ATOM 2609 N N . MET A 1 332 ? 15.092 -9.645 -4.659 1.00 93.81 332 MET A N 1
ATOM 2610 C CA . MET A 1 332 ? 14.920 -9.986 -3.242 1.00 93.81 332 MET A CA 1
ATOM 2611 C C . MET A 1 332 ? 15.008 -11.501 -2.998 1.00 93.81 332 MET A C 1
ATOM 2613 O O . MET A 1 332 ? 15.554 -11.935 -1.985 1.00 93.81 332 MET A O 1
ATOM 2617 N N . LYS A 1 333 ? 14.463 -12.307 -3.918 1.00 92.50 333 LYS A N 1
ATOM 2618 C CA . LYS A 1 333 ? 14.488 -13.772 -3.834 1.00 92.50 333 LYS A CA 1
ATOM 2619 C C . LYS A 1 333 ? 15.887 -14.347 -4.068 1.00 92.50 333 LYS A C 1
ATOM 2621 O O . LYS A 1 333 ? 16.223 -15.337 -3.422 1.00 92.50 333 LYS A O 1
ATOM 2626 N N . SER A 1 334 ? 16.666 -13.770 -4.987 1.00 94.00 334 SER A N 1
ATOM 2627 C CA . SER A 1 334 ? 18.022 -14.234 -5.303 1.00 94.00 334 SER A CA 1
ATOM 2628 C C . SER A 1 334 ? 19.036 -13.816 -4.247 1.00 94.00 334 SER A C 1
ATOM 2630 O O . SER A 1 334 ? 19.821 -14.645 -3.808 1.00 94.00 334 SER A O 1
ATOM 2632 N N . GLU A 1 335 ? 18.996 -12.555 -3.818 1.00 92.00 335 GLU A N 1
ATOM 2633 C CA . GLU A 1 335 ? 19.975 -12.011 -2.873 1.00 92.00 335 GLU A CA 1
ATOM 2634 C C . GLU A 1 335 ? 19.708 -12.431 -1.431 1.00 92.00 335 GLU A C 1
ATOM 2636 O O . GLU A 1 335 ? 20.629 -12.420 -0.621 1.00 92.00 335 GLU A O 1
ATOM 2641 N N . GLN A 1 336 ? 18.447 -12.740 -1.091 1.00 92.50 336 GLN A N 1
ATOM 2642 C CA . GLN A 1 336 ? 18.023 -13.070 0.276 1.00 92.50 336 GLN A CA 1
ATOM 2643 C C . GLN A 1 336 ? 18.608 -12.088 1.305 1.00 92.50 336 GLN A C 1
ATOM 2645 O O . GLN A 1 336 ? 19.160 -12.473 2.333 1.00 92.50 336 GLN A O 1
ATOM 2650 N N . SER A 1 337 ? 18.512 -10.794 0.995 1.00 88.75 337 SER A N 1
ATOM 2651 C CA . SER A 1 337 ? 19.145 -9.712 1.744 1.00 88.75 337 SER A CA 1
ATOM 2652 C C . SER A 1 337 ? 18.188 -8.538 1.915 1.00 88.75 337 SER A C 1
ATOM 2654 O O . SER A 1 337 ? 17.403 -8.219 1.021 1.00 88.75 337 SER A O 1
ATOM 2656 N N . SER A 1 338 ? 18.289 -7.850 3.053 1.00 87.94 338 SER A N 1
ATOM 2657 C CA . SER A 1 338 ? 17.555 -6.613 3.340 1.00 87.94 338 SER A CA 1
ATOM 2658 C C . SER A 1 338 ? 18.280 -5.348 2.848 1.00 87.94 338 SER A C 1
ATOM 2660 O O . SER A 1 338 ? 17.836 -4.237 3.137 1.00 87.94 338 SER A O 1
ATOM 2662 N N . SER A 1 339 ? 19.378 -5.488 2.090 1.00 89.69 339 SER A N 1
ATOM 2663 C CA . SER A 1 339 ? 20.218 -4.375 1.622 1.00 89.69 339 SER A CA 1
ATOM 2664 C C . SER A 1 339 ? 19.455 -3.338 0.785 1.00 89.69 339 SER A C 1
ATOM 2666 O O . SER A 1 339 ? 19.056 -3.592 -0.353 1.00 89.69 339 SER A O 1
ATOM 2668 N N . GLU A 1 340 ? 19.329 -2.116 1.312 1.00 90.69 340 GLU A N 1
ATOM 2669 C CA . GLU A 1 340 ? 18.759 -0.978 0.571 1.00 90.69 340 GLU A CA 1
ATOM 2670 C C . GLU A 1 340 ? 19.644 -0.556 -0.607 1.00 90.69 340 GLU A C 1
ATOM 2672 O O . GLU A 1 340 ? 19.145 -0.201 -1.673 1.00 90.69 340 GLU A O 1
ATOM 2677 N N . ARG A 1 341 ? 20.973 -0.641 -0.457 1.00 93.62 341 ARG A N 1
ATOM 2678 C CA . ARG A 1 341 ? 21.914 -0.222 -1.507 1.00 93.62 341 ARG A CA 1
ATOM 2679 C C . ARG A 1 341 ? 21.765 -1.063 -2.774 1.00 93.62 341 ARG A C 1
ATOM 2681 O O . ARG A 1 341 ? 21.829 -0.516 -3.873 1.00 93.62 341 ARG A O 1
ATOM 2688 N N . GLY A 1 342 ? 21.551 -2.370 -2.626 1.00 94.38 342 GLY A N 1
ATOM 2689 C CA . GLY A 1 342 ? 21.310 -3.260 -3.761 1.00 94.38 342 GLY A CA 1
ATOM 2690 C C . GLY A 1 342 ? 19.971 -2.980 -4.450 1.00 94.38 342 GLY A C 1
ATOM 2691 O O . GLY A 1 342 ? 19.912 -2.890 -5.675 1.00 94.38 342 GLY A O 1
ATOM 2692 N N . MET A 1 343 ? 18.923 -2.706 -3.667 1.00 95.62 343 MET A N 1
ATOM 2693 C CA . MET A 1 343 ? 17.628 -2.279 -4.201 1.00 95.62 343 MET A CA 1
ATOM 2694 C C . MET A 1 343 ? 17.727 -0.946 -4.961 1.00 95.62 343 MET A C 1
ATOM 2696 O O . MET A 1 343 ? 17.150 -0.804 -6.039 1.00 95.62 343 MET A O 1
ATOM 2700 N N . HIS A 1 344 ? 18.483 0.025 -4.436 1.00 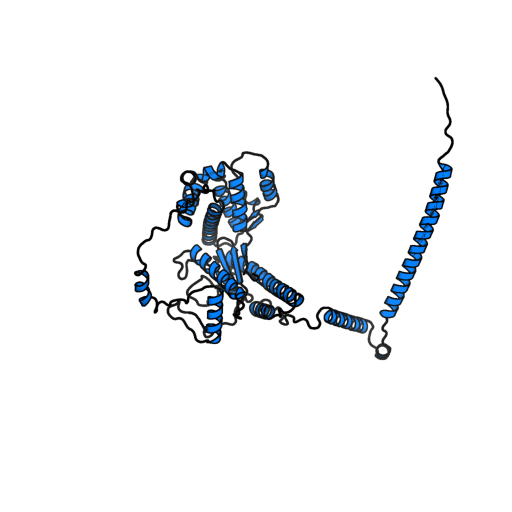96.75 344 HIS A N 1
ATOM 2701 C CA . HIS A 1 344 ? 18.738 1.294 -5.121 1.00 96.75 344 HIS A CA 1
ATOM 2702 C C . HIS A 1 344 ? 19.468 1.068 -6.446 1.00 96.75 344 HIS A C 1
ATOM 2704 O O . HIS A 1 344 ? 19.061 1.636 -7.454 1.00 96.75 344 HIS A O 1
ATOM 2710 N N . LEU A 1 345 ? 20.487 0.201 -6.475 1.00 96.88 345 LEU A N 1
ATOM 2711 C CA . LEU A 1 345 ? 21.210 -0.125 -7.706 1.00 96.88 345 LEU A CA 1
ATOM 2712 C C . LEU A 1 345 ? 20.274 -0.705 -8.772 1.00 96.88 345 LEU A C 1
ATOM 2714 O O . LEU A 1 345 ? 20.301 -0.247 -9.913 1.00 96.88 345 LEU A O 1
ATOM 2718 N N . LEU A 1 346 ? 19.409 -1.652 -8.398 1.00 97.31 346 LEU A N 1
ATOM 2719 C CA . LEU A 1 346 ? 18.416 -2.225 -9.307 1.00 97.31 346 LEU A CA 1
ATOM 2720 C C . LEU A 1 346 ? 17.480 -1.154 -9.872 1.00 97.31 346 LEU A C 1
ATOM 2722 O O . LEU A 1 346 ? 17.257 -1.107 -11.081 1.00 97.31 346 LEU A O 1
ATOM 2726 N N . VAL A 1 347 ? 16.938 -0.284 -9.015 1.00 97.50 347 VAL A N 1
ATOM 2727 C CA . VAL A 1 347 ? 16.031 0.788 -9.451 1.00 97.50 347 VAL A CA 1
ATOM 2728 C C . VAL A 1 347 ? 16.754 1.785 -10.355 1.00 97.50 347 VAL A C 1
ATOM 2730 O O . VAL A 1 347 ? 16.189 2.188 -11.367 1.00 97.50 347 VAL A O 1
ATOM 2733 N N . THR A 1 348 ? 17.998 2.155 -10.045 1.00 97.50 348 THR A N 1
ATOM 2734 C CA . THR A 1 348 ? 18.822 3.024 -10.894 1.00 97.50 348 THR A CA 1
ATOM 2735 C C . THR A 1 348 ? 19.013 2.418 -12.286 1.00 97.50 348 THR A C 1
ATOM 2737 O O . THR A 1 348 ? 18.737 3.084 -13.280 1.00 97.50 348 THR A O 1
ATOM 2740 N N . GLN A 1 349 ? 19.412 1.144 -12.371 1.00 97.25 349 GLN A N 1
ATOM 2741 C CA . GLN A 1 349 ? 19.585 0.449 -13.652 1.00 97.25 349 GLN A CA 1
ATOM 2742 C C . GLN A 1 349 ? 18.265 0.350 -14.428 1.00 97.25 349 GLN A C 1
ATOM 2744 O O . GLN A 1 349 ? 18.227 0.594 -15.633 1.00 97.25 349 GLN A O 1
ATOM 2749 N N . PHE A 1 350 ? 17.157 0.071 -13.734 1.00 97.62 350 PHE A N 1
ATOM 2750 C CA . PHE A 1 350 ? 15.831 0.050 -14.346 1.00 97.62 350 PHE A CA 1
ATOM 2751 C C . PHE A 1 350 ? 15.424 1.419 -14.900 1.00 97.62 350 PHE A C 1
ATOM 2753 O O . PHE A 1 350 ? 14.909 1.507 -16.011 1.00 97.62 350 PHE A O 1
ATOM 2760 N N . LEU A 1 351 ? 15.665 2.502 -14.158 1.00 96.12 351 LEU A N 1
ATOM 2761 C CA . LEU A 1 351 ? 15.388 3.847 -14.651 1.00 96.12 351 LEU A CA 1
ATOM 2762 C C . LEU A 1 351 ? 16.246 4.171 -15.878 1.00 96.12 351 LEU A C 1
ATOM 2764 O O . LEU A 1 351 ? 15.708 4.719 -16.831 1.00 96.12 351 LEU A O 1
ATOM 2768 N N . ASN A 1 352 ? 17.514 3.754 -15.911 1.00 95.38 352 ASN A N 1
ATOM 2769 C CA . ASN A 1 352 ? 18.384 3.931 -17.079 1.00 95.38 352 ASN A CA 1
ATOM 2770 C C . ASN A 1 352 ? 17.925 3.117 -18.305 1.00 95.38 352 ASN A C 1
ATOM 2772 O O . ASN A 1 352 ? 18.090 3.585 -19.431 1.00 95.38 352 ASN A O 1
ATOM 2776 N N . LEU A 1 353 ? 17.291 1.950 -18.113 1.00 95.62 353 LEU A N 1
ATOM 2777 C CA . LEU A 1 353 ? 16.584 1.224 -19.183 1.00 95.62 353 LEU A CA 1
ATOM 2778 C C . LEU A 1 353 ? 15.361 1.998 -19.690 1.00 95.62 353 LEU A C 1
ATOM 2780 O O . LEU A 1 353 ? 15.120 2.079 -20.894 1.00 95.62 353 LEU A O 1
ATOM 2784 N N . VAL A 1 354 ? 14.579 2.581 -18.776 1.00 94.50 354 VAL A N 1
ATOM 2785 C CA . VAL A 1 354 ? 13.403 3.388 -19.133 1.00 94.50 354 VAL A CA 1
ATOM 2786 C C . VAL A 1 354 ? 13.819 4.626 -19.916 1.00 94.50 354 VAL A C 1
ATOM 2788 O O . VAL A 1 354 ? 13.142 4.993 -20.869 1.00 94.50 354 VAL A O 1
ATOM 2791 N N . THR A 1 355 ? 14.925 5.264 -19.548 1.00 92.25 355 THR A N 1
ATOM 2792 C CA . THR A 1 355 ? 15.337 6.548 -20.116 1.00 92.25 355 THR A CA 1
ATOM 2793 C C . THR A 1 355 ? 16.282 6.450 -21.300 1.00 92.25 355 THR A C 1
ATOM 2795 O O . THR A 1 355 ? 16.647 7.488 -21.843 1.00 92.25 355 THR A O 1
ATOM 2798 N N . GLY A 1 356 ? 16.661 5.250 -21.738 1.00 90.62 356 GLY A N 1
ATOM 2799 C CA . GLY A 1 356 ? 17.521 5.082 -22.911 1.00 90.62 356 GLY A CA 1
ATOM 2800 C C . GLY A 1 356 ? 19.017 5.149 -22.626 1.00 90.62 356 GLY A C 1
ATOM 2801 O O . GLY A 1 356 ? 19.799 5.069 -23.564 1.00 90.62 356 GLY A O 1
ATOM 2802 N N . HIS A 1 357 ? 19.428 5.301 -21.364 1.00 91.00 357 HIS A N 1
ATOM 2803 C CA . HIS A 1 357 ? 20.843 5.419 -21.000 1.00 91.00 357 HIS A CA 1
ATOM 2804 C C . HIS A 1 357 ? 21.549 4.063 -20.853 1.00 91.00 357 HIS A C 1
ATOM 2806 O O . HIS A 1 357 ? 22.770 3.995 -20.781 1.00 91.00 357 HIS A O 1
ATOM 2812 N N . HIS A 1 358 ? 20.790 2.968 -20.818 1.00 92.94 358 HIS A N 1
ATOM 2813 C CA . HIS A 1 358 ? 21.332 1.613 -20.840 1.00 92.94 358 HIS A CA 1
ATOM 2814 C C . HIS A 1 358 ? 21.413 1.078 -22.285 1.00 92.94 358 HIS A C 1
ATOM 2816 O O . HIS A 1 358 ? 20.465 1.241 -23.055 1.00 92.94 358 HIS A O 1
ATOM 2822 N N . GLU A 1 359 ? 22.481 0.358 -22.646 1.00 91.25 359 GLU A N 1
ATOM 2823 C CA . GLU A 1 359 ? 22.705 -0.214 -23.997 1.00 91.25 359 GLU A CA 1
ATOM 2824 C C . GLU A 1 359 ? 21.501 -1.017 -24.537 1.00 91.25 359 GLU A C 1
ATOM 2826 O O . GLU A 1 359 ? 21.107 -0.916 -25.700 1.00 91.25 359 GLU A O 1
ATOM 2831 N N . ARG A 1 360 ? 20.844 -1.771 -23.651 1.00 94.25 360 ARG A N 1
ATOM 2832 C CA . ARG A 1 360 ? 19.685 -2.629 -23.962 1.00 94.25 360 ARG A CA 1
ATOM 2833 C C . ARG A 1 360 ? 18.321 -1.939 -23.871 1.00 94.25 360 ARG A C 1
ATOM 2835 O O . ARG A 1 360 ? 17.302 -2.624 -23.903 1.00 94.25 360 ARG A O 1
ATOM 2842 N N . SER A 1 361 ? 18.265 -0.611 -23.755 1.00 93.06 361 SER A N 1
ATOM 2843 C CA . SER A 1 361 ? 16.989 0.110 -23.605 1.00 93.06 361 SER A CA 1
ATOM 2844 C C . SER A 1 361 ? 16.046 -0.135 -24.785 1.00 93.06 361 SER A C 1
ATOM 2846 O O . SER A 1 361 ? 14.867 -0.411 -24.590 1.00 93.06 361 SER A O 1
ATOM 2848 N N . HIS A 1 362 ? 16.563 -0.115 -26.014 1.00 90.88 362 HIS A N 1
ATOM 2849 C CA . HIS A 1 362 ? 15.761 -0.358 -27.215 1.00 90.88 362 HIS A CA 1
ATOM 2850 C C . HIS A 1 362 ? 15.101 -1.752 -27.210 1.00 90.88 362 HIS A C 1
ATOM 2852 O O . HIS A 1 362 ? 13.904 -1.866 -27.480 1.00 90.88 362 HIS A O 1
ATOM 2858 N N . LEU A 1 363 ? 15.850 -2.797 -26.827 1.00 94.00 363 LEU A N 1
ATOM 2859 C CA . LEU A 1 363 ? 15.322 -4.157 -26.663 1.00 94.00 363 LEU A CA 1
ATOM 2860 C C . LEU A 1 363 ? 14.266 -4.202 -25.562 1.00 94.00 363 LEU A C 1
ATOM 2862 O O . LEU A 1 363 ? 13.177 -4.715 -25.787 1.00 94.00 363 LEU A O 1
ATOM 2866 N N . PHE A 1 364 ? 14.548 -3.598 -24.407 1.00 95.88 364 PHE A N 1
ATOM 2867 C CA . PHE A 1 364 ? 13.618 -3.536 -23.280 1.00 95.88 364 PHE A CA 1
ATOM 2868 C C . PHE A 1 364 ? 12.273 -2.898 -23.662 1.00 95.88 364 PHE A C 1
ATOM 2870 O O . PHE A 1 364 ? 11.205 -3.438 -23.363 1.00 95.88 364 PHE A O 1
ATOM 2877 N N . TRP A 1 365 ? 12.298 -1.767 -24.367 1.00 95.19 365 TRP A N 1
ATOM 2878 C CA . TRP A 1 365 ? 11.079 -1.094 -24.812 1.00 95.19 365 TRP A CA 1
ATOM 2879 C C . TRP A 1 365 ? 10.291 -1.916 -25.833 1.00 95.19 365 TRP A C 1
ATOM 2881 O O . TRP A 1 365 ? 9.059 -1.978 -25.754 1.00 95.19 365 TRP A O 1
ATOM 2891 N N . ARG A 1 366 ? 10.982 -2.579 -26.763 1.00 92.88 366 ARG A N 1
ATOM 2892 C CA . ARG A 1 366 ? 10.351 -3.436 -27.770 1.00 92.88 366 ARG A CA 1
ATOM 2893 C C . ARG A 1 366 ? 9.746 -4.693 -27.145 1.00 92.88 366 ARG A C 1
ATOM 2895 O O . ARG A 1 366 ? 8.574 -4.980 -27.356 1.00 92.88 366 ARG A O 1
ATOM 2902 N N . GLU A 1 367 ? 10.525 -5.422 -26.356 1.00 93.44 367 GLU A N 1
ATOM 2903 C CA . GLU A 1 367 ? 10.194 -6.781 -25.920 1.00 93.44 367 GLU A CA 1
ATOM 2904 C C . GLU A 1 367 ? 9.405 -6.816 -24.611 1.00 93.44 367 GLU A C 1
ATOM 2906 O O . GLU A 1 367 ? 8.519 -7.657 -24.464 1.00 93.44 367 GLU A O 1
ATOM 2911 N N . ASN A 1 368 ? 9.666 -5.895 -23.678 1.00 94.88 368 ASN A N 1
ATOM 2912 C CA . ASN A 1 368 ? 8.999 -5.877 -22.375 1.00 94.88 368 ASN A CA 1
ATOM 2913 C C . ASN A 1 368 ? 7.884 -4.830 -22.305 1.00 94.88 368 ASN A C 1
ATOM 2915 O O . ASN A 1 368 ? 6.779 -5.144 -21.863 1.00 94.88 368 ASN A O 1
ATOM 2919 N N . VAL A 1 369 ? 8.149 -3.588 -22.722 1.00 95.44 369 VAL A N 1
ATOM 2920 C CA . VAL A 1 369 ? 7.181 -2.491 -22.539 1.00 95.44 369 VAL A CA 1
ATOM 2921 C C . VAL A 1 369 ? 6.050 -2.574 -23.559 1.00 95.44 369 VAL A C 1
ATOM 2923 O O . VAL A 1 369 ? 4.887 -2.622 -23.167 1.00 95.44 369 VAL A O 1
ATOM 2926 N N . THR A 1 370 ? 6.366 -2.640 -24.853 1.00 94.62 370 THR A N 1
ATOM 2927 C CA . THR A 1 370 ? 5.358 -2.657 -25.929 1.00 94.62 370 THR A CA 1
ATOM 2928 C C . THR A 1 370 ? 4.504 -3.922 -25.868 1.00 94.62 370 THR A C 1
ATOM 2930 O O . THR A 1 370 ? 3.272 -3.840 -25.838 1.00 94.62 370 THR A O 1
ATOM 2933 N N . THR A 1 371 ? 5.148 -5.088 -25.751 1.00 92.94 371 THR A N 1
ATOM 2934 C CA . THR A 1 371 ? 4.466 -6.373 -25.545 1.00 92.94 371 THR A CA 1
ATOM 2935 C C . THR A 1 371 ? 3.608 -6.347 -24.283 1.00 92.94 371 THR A C 1
ATOM 2937 O O . THR A 1 371 ? 2.438 -6.725 -24.328 1.00 92.94 371 THR A O 1
ATOM 2940 N N . GLY A 1 372 ? 4.150 -5.842 -23.169 1.00 93.19 372 GLY A N 1
ATOM 2941 C CA . GLY A 1 372 ? 3.429 -5.746 -21.903 1.00 93.19 372 GLY A CA 1
ATOM 2942 C C . GLY A 1 372 ? 2.199 -4.842 -21.987 1.00 93.19 372 GLY A C 1
ATOM 2943 O O . GLY A 1 372 ? 1.151 -5.188 -21.449 1.00 93.19 372 GLY A O 1
ATOM 2944 N N . VAL A 1 373 ? 2.273 -3.719 -22.704 1.00 94.44 373 VAL A N 1
ATOM 2945 C CA . VAL A 1 373 ? 1.107 -2.858 -22.948 1.00 94.44 373 VAL A CA 1
ATOM 2946 C C . VAL A 1 373 ? 0.038 -3.615 -23.740 1.00 94.44 373 VAL A C 1
ATOM 2948 O O . VAL A 1 373 ? -1.117 -3.659 -23.313 1.00 94.44 373 VAL A O 1
ATOM 2951 N N . CYS A 1 374 ? 0.419 -4.260 -24.845 1.00 92.19 374 CYS A N 1
ATOM 2952 C CA . CYS A 1 374 ? -0.523 -4.969 -25.714 1.00 92.19 374 CYS A CA 1
ATOM 2953 C C . CYS A 1 374 ? -1.203 -6.146 -25.000 1.00 92.19 374 CYS A C 1
ATOM 2955 O O . CYS A 1 374 ? -2.412 -6.322 -25.125 1.00 92.19 374 CYS A O 1
ATOM 2957 N N . GLN A 1 375 ? -0.457 -6.919 -24.208 1.00 90.62 375 GLN A N 1
ATOM 2958 C CA . GLN A 1 375 ? -1.005 -8.043 -23.440 1.00 90.62 375 GLN A CA 1
ATOM 2959 C C . GLN A 1 375 ? -2.025 -7.596 -22.387 1.00 90.62 375 GLN A C 1
ATOM 2961 O O . GLN A 1 375 ? -2.976 -8.315 -22.095 1.00 90.62 375 GLN A O 1
ATOM 2966 N N . ARG A 1 376 ? -1.830 -6.416 -21.794 1.00 89.12 376 ARG A N 1
ATOM 2967 C CA . ARG A 1 376 ? -2.628 -5.954 -20.649 1.00 89.12 376 ARG A CA 1
ATOM 2968 C C . ARG A 1 376 ? -3.850 -5.144 -21.039 1.00 89.12 376 ARG A C 1
ATOM 2970 O O . ARG A 1 376 ? -4.861 -5.199 -20.347 1.00 89.12 376 ARG A O 1
ATOM 2977 N N . PHE A 1 377 ? -3.717 -4.336 -22.082 1.00 90.94 377 PHE A N 1
ATOM 2978 C CA . PHE A 1 377 ? -4.723 -3.353 -22.480 1.00 90.94 377 PHE A CA 1
ATOM 2979 C C . PHE A 1 377 ? -5.297 -3.639 -23.873 1.00 90.94 377 PHE A C 1
ATOM 2981 O O . PHE A 1 377 ? -6.148 -2.893 -24.351 1.00 90.94 377 PHE A O 1
ATOM 2988 N N . GLY A 1 378 ? -4.859 -4.730 -24.508 1.00 88.69 378 GLY A N 1
ATOM 2989 C CA . GLY A 1 378 ? -5.214 -5.084 -25.874 1.00 88.69 378 GLY A CA 1
ATOM 2990 C C . GLY A 1 378 ? -4.383 -4.323 -26.905 1.00 88.69 378 GLY A C 1
ATOM 2991 O O . GLY A 1 378 ? -3.740 -3.312 -26.619 1.00 88.69 378 GLY A O 1
ATOM 2992 N N . THR A 1 379 ? -4.417 -4.798 -28.148 1.00 85.31 379 THR A N 1
ATOM 2993 C CA . THR A 1 379 ? -3.697 -4.175 -29.269 1.00 85.31 379 THR A CA 1
ATOM 2994 C C . THR A 1 379 ? -4.199 -2.763 -29.568 1.00 85.31 379 THR A C 1
ATOM 2996 O O . THR A 1 379 ? -3.413 -1.924 -29.996 1.00 85.31 379 THR A O 1
ATOM 2999 N N . VAL A 1 380 ? -5.467 -2.470 -29.266 1.00 86.19 380 VAL A N 1
ATOM 3000 C CA . VAL A 1 380 ? -6.104 -1.150 -29.433 1.00 86.19 380 VAL A CA 1
ATOM 3001 C C . VAL A 1 380 ? -5.552 -0.064 -28.504 1.00 86.19 380 VAL A C 1
ATOM 3003 O O . VAL A 1 380 ? -5.835 1.112 -28.712 1.00 86.19 380 VAL A O 1
ATOM 3006 N N . ALA A 1 381 ? -4.773 -0.429 -27.481 1.00 87.50 381 ALA A N 1
ATOM 3007 C CA . ALA A 1 381 ? -4.203 0.530 -26.535 1.00 87.50 381 ALA A CA 1
ATOM 3008 C C . ALA A 1 381 ? -3.132 1.440 -27.158 1.00 87.50 381 ALA A C 1
ATOM 3010 O O . ALA A 1 381 ? -2.870 2.522 -26.634 1.00 87.50 381 ALA A O 1
ATOM 3011 N N . LEU A 1 382 ? -2.521 0.995 -28.256 1.00 89.12 382 LEU A N 1
ATOM 3012 C CA . LEU A 1 382 ? -1.502 1.714 -29.014 1.00 89.12 382 LEU A CA 1
ATOM 3013 C C . LEU A 1 382 ? -1.944 1.809 -30.478 1.00 89.12 382 LEU A C 1
ATOM 3015 O O . LEU A 1 382 ? -2.566 0.878 -30.993 1.00 89.12 382 LEU A O 1
ATOM 3019 N N . THR A 1 383 ? -1.603 2.891 -31.175 1.00 90.25 383 THR A N 1
ATOM 3020 C CA . THR A 1 383 ? -1.727 2.926 -32.643 1.00 90.25 383 THR A CA 1
ATOM 3021 C C . THR A 1 383 ? -0.736 1.963 -33.296 1.00 90.25 383 THR A C 1
ATOM 3023 O O . THR A 1 383 ? 0.195 1.464 -32.665 1.00 90.25 383 THR A O 1
ATOM 3026 N N . GLU A 1 384 ? -0.900 1.707 -34.591 1.00 87.12 384 GLU A N 1
ATOM 3027 C CA . GLU A 1 384 ? 0.070 0.919 -35.354 1.00 87.12 384 GLU A CA 1
ATOM 3028 C C . GLU A 1 384 ? 1.473 1.542 -35.348 1.00 87.12 384 GLU A C 1
ATOM 3030 O O . GLU A 1 384 ? 2.449 0.841 -35.083 1.00 87.12 384 GLU A O 1
ATOM 3035 N N . SER A 1 385 ? 1.567 2.866 -35.516 1.00 86.38 385 SER A N 1
ATOM 3036 C CA . SER A 1 385 ? 2.836 3.596 -35.426 1.00 86.38 385 SER A CA 1
ATOM 3037 C C . SER A 1 385 ? 3.450 3.543 -34.023 1.00 86.38 385 SER A C 1
ATOM 3039 O O . SER A 1 385 ? 4.655 3.342 -33.883 1.00 86.38 385 SER A O 1
ATOM 3041 N N . GLU A 1 386 ? 2.632 3.653 -32.972 1.00 90.38 386 GLU A N 1
ATOM 3042 C CA . GLU A 1 386 ? 3.083 3.524 -31.585 1.00 90.38 386 GLU A CA 1
ATOM 3043 C C . GLU A 1 386 ? 3.567 2.105 -31.273 1.00 90.38 386 GLU A C 1
ATOM 3045 O O . GLU A 1 386 ? 4.557 1.952 -30.569 1.00 90.38 386 GLU A O 1
ATOM 3050 N N . ARG A 1 387 ? 2.929 1.056 -31.807 1.00 89.69 387 ARG A N 1
ATOM 3051 C CA . ARG A 1 387 ? 3.409 -0.328 -31.634 1.00 89.69 387 ARG A CA 1
ATOM 3052 C C . ARG A 1 387 ? 4.720 -0.584 -32.372 1.00 89.69 387 ARG A C 1
ATOM 3054 O O . ARG A 1 387 ? 5.567 -1.298 -31.845 1.00 89.69 387 ARG A O 1
ATOM 3061 N N . ALA A 1 388 ? 4.891 -0.011 -33.562 1.00 87.50 388 ALA A N 1
ATOM 3062 C CA . ALA A 1 388 ? 6.114 -0.169 -34.345 1.00 87.50 388 ALA A CA 1
ATOM 3063 C C . ALA A 1 388 ? 7.324 0.536 -33.702 1.00 87.50 388 ALA A C 1
ATOM 3065 O O . ALA A 1 388 ? 8.450 0.064 -33.838 1.00 87.50 388 ALA A O 1
ATOM 3066 N N . GLY A 1 389 ? 7.098 1.640 -32.978 1.00 88.94 389 GLY A N 1
ATOM 3067 C CA . GLY A 1 389 ? 8.170 2.484 -32.445 1.00 88.94 389 GLY A CA 1
ATOM 3068 C C . GLY A 1 389 ? 7.835 3.189 -31.132 1.00 88.94 389 GLY A C 1
ATOM 3069 O O . GLY A 1 389 ? 8.044 4.395 -31.024 1.00 88.94 389 GLY A O 1
ATOM 3070 N N . LEU A 1 390 ? 7.338 2.470 -30.116 1.00 90.12 390 LEU A N 1
ATOM 3071 C CA . LEU A 1 390 ? 6.918 3.076 -28.839 1.00 90.12 390 LEU A CA 1
ATOM 3072 C C . LEU A 1 390 ? 8.050 3.849 -28.153 1.00 90.12 390 LEU A C 1
ATOM 3074 O O . LEU A 1 390 ? 7.814 4.911 -27.575 1.00 90.12 390 LEU A O 1
ATOM 3078 N N . TRP A 1 391 ? 9.274 3.318 -28.236 1.00 90.44 391 TRP A N 1
ATOM 3079 C CA . TRP A 1 391 ? 10.471 3.998 -27.749 1.00 90.44 391 TRP A CA 1
ATOM 3080 C C . TRP A 1 391 ? 10.645 5.348 -28.440 1.00 90.44 391 TRP A C 1
ATOM 3082 O O . TRP A 1 391 ? 10.636 6.358 -27.750 1.00 90.44 391 TRP A O 1
ATOM 3092 N N . THR A 1 392 ? 10.693 5.370 -29.774 1.00 88.38 392 THR A N 1
ATOM 3093 C CA . THR A 1 392 ? 10.829 6.581 -30.599 1.00 88.38 392 THR A CA 1
ATOM 3094 C C . THR A 1 392 ? 9.762 7.620 -30.254 1.00 88.38 392 THR A C 1
ATOM 3096 O O . THR A 1 392 ? 10.062 8.772 -29.955 1.00 88.38 392 THR A O 1
ATOM 3099 N N . VAL A 1 393 ? 8.502 7.186 -30.141 1.00 87.19 393 VAL A N 1
ATOM 3100 C CA . VAL A 1 393 ? 7.367 8.040 -29.751 1.00 87.19 393 VAL A CA 1
ATOM 3101 C C . VAL A 1 393 ? 7.563 8.715 -28.383 1.00 87.19 393 VAL A C 1
ATOM 3103 O O . VAL A 1 393 ? 7.052 9.824 -28.168 1.00 87.19 393 VAL A O 1
ATOM 3106 N N . CYS A 1 394 ? 8.260 8.053 -27.455 1.00 86.69 394 CYS A N 1
ATOM 3107 C CA . CYS A 1 394 ? 8.557 8.565 -26.117 1.00 86.69 394 CYS A CA 1
ATOM 3108 C C . CYS A 1 394 ? 9.888 9.330 -26.048 1.00 86.69 394 CYS A C 1
ATOM 3110 O O . CYS A 1 394 ? 9.981 10.288 -25.284 1.00 86.69 394 CYS A O 1
ATOM 3112 N N . SER A 1 395 ? 10.908 8.916 -26.801 1.00 82.19 395 SER A N 1
ATOM 3113 C CA . SER A 1 395 ? 12.256 9.493 -26.773 1.00 82.19 395 SER A CA 1
ATOM 3114 C C . SER A 1 395 ? 12.346 10.801 -27.543 1.00 82.19 395 SER A C 1
ATOM 3116 O O . SER A 1 395 ? 13.025 11.718 -27.090 1.00 82.19 395 SER A O 1
ATOM 3118 N N . ASP A 1 396 ? 11.611 10.916 -28.650 1.00 83.62 396 ASP A N 1
ATOM 3119 C CA . ASP A 1 396 ? 11.595 12.114 -29.500 1.00 83.62 396 ASP A CA 1
ATOM 3120 C C . ASP A 1 396 ? 10.875 13.289 -28.820 1.00 83.62 396 ASP A C 1
ATOM 3122 O O . ASP A 1 396 ? 10.954 14.433 -29.262 1.00 83.62 396 ASP A O 1
ATOM 3126 N N . ARG A 1 397 ? 10.174 13.003 -27.715 1.00 82.62 397 ARG A N 1
ATOM 3127 C CA . ARG A 1 397 ? 9.404 13.948 -26.904 1.00 82.62 397 ARG A CA 1
ATOM 3128 C C . ARG A 1 397 ? 9.873 13.905 -25.447 1.00 82.62 397 ARG A C 1
ATOM 3130 O O . ARG A 1 397 ? 9.273 13.200 -24.626 1.00 82.62 397 ARG A O 1
ATOM 3137 N N . PRO A 1 398 ? 10.937 14.648 -25.087 1.00 77.94 398 PRO A N 1
ATOM 3138 C CA . PRO A 1 398 ? 11.529 14.624 -23.746 1.00 77.94 398 PRO A CA 1
ATOM 3139 C C . PRO A 1 398 ? 10.528 14.877 -22.607 1.00 77.94 398 PRO A C 1
ATOM 3141 O O . PRO A 1 398 ? 10.678 14.346 -21.504 1.00 77.94 398 PRO A O 1
ATOM 3144 N N . GLU A 1 399 ? 9.480 15.660 -22.857 1.00 82.94 399 GLU A N 1
ATOM 3145 C CA . GLU A 1 399 ? 8.389 15.935 -21.927 1.00 82.94 399 GLU A CA 1
ATOM 3146 C C . GLU A 1 399 ? 7.576 14.685 -21.566 1.00 82.94 399 GLU A C 1
ATOM 3148 O O . GLU A 1 399 ? 7.154 14.534 -20.413 1.00 82.94 399 GLU A O 1
ATOM 3153 N N . ILE A 1 400 ? 7.397 13.759 -22.510 1.00 86.81 400 ILE A N 1
ATOM 3154 C CA . ILE A 1 400 ? 6.689 12.498 -22.285 1.00 86.81 400 ILE A CA 1
ATOM 3155 C C . ILE A 1 400 ? 7.541 11.579 -21.430 1.00 86.81 400 ILE A C 1
ATOM 3157 O O . ILE A 1 400 ? 7.057 11.084 -20.412 1.00 86.81 400 ILE A O 1
ATOM 3161 N N . LEU A 1 401 ? 8.815 11.407 -21.784 1.00 87.00 401 LEU A N 1
ATOM 3162 C CA . LEU A 1 401 ? 9.735 10.578 -21.012 1.00 87.00 401 LEU A CA 1
ATOM 3163 C C . LEU A 1 401 ? 9.888 11.096 -19.573 1.00 87.00 401 LEU A C 1
ATOM 3165 O O . LEU A 1 401 ? 9.828 10.323 -18.617 1.00 87.00 401 LEU A O 1
ATOM 3169 N N . LEU A 1 402 ? 9.983 12.417 -19.395 1.00 87.50 402 LEU A N 1
ATOM 3170 C CA . LEU A 1 402 ? 10.001 13.047 -18.074 1.00 87.50 402 LEU A CA 1
ATOM 3171 C C . LEU A 1 402 ? 8.709 12.791 -17.288 1.00 87.50 402 LEU A C 1
ATOM 3173 O O . LEU A 1 402 ? 8.754 12.590 -16.074 1.00 87.50 402 LEU A O 1
ATOM 3177 N N . THR A 1 403 ? 7.558 12.818 -17.962 1.00 90.62 403 THR A N 1
ATOM 3178 C CA . THR A 1 403 ? 6.258 12.527 -17.340 1.00 90.62 403 THR A CA 1
ATOM 3179 C C . THR A 1 403 ? 6.169 11.061 -16.925 1.00 90.62 403 THR A C 1
ATOM 3181 O O . THR A 1 403 ? 5.758 10.779 -15.802 1.00 90.62 403 THR A O 1
ATOM 3184 N N . ILE A 1 404 ? 6.639 10.138 -17.771 1.00 92.94 404 ILE A N 1
ATOM 3185 C CA . ILE A 1 404 ? 6.731 8.707 -17.457 1.00 92.94 404 ILE A CA 1
ATOM 3186 C C . ILE A 1 404 ? 7.574 8.494 -16.202 1.00 92.94 404 ILE A C 1
ATOM 3188 O O . ILE A 1 404 ? 7.110 7.839 -15.274 1.00 92.94 404 ILE A O 1
ATOM 3192 N N . VAL A 1 405 ? 8.773 9.082 -16.133 1.00 92.81 405 VAL A N 1
ATOM 3193 C CA . VAL A 1 405 ? 9.647 8.962 -14.957 1.00 92.81 405 VAL A CA 1
ATOM 3194 C C . VAL A 1 405 ? 8.961 9.515 -13.708 1.00 92.81 405 VAL A C 1
ATOM 3196 O O . VAL A 1 405 ? 8.941 8.838 -12.685 1.00 92.81 405 VAL A O 1
ATOM 3199 N N . LYS A 1 406 ? 8.362 10.712 -13.779 1.00 92.19 406 LYS A N 1
ATOM 3200 C CA . LYS A 1 406 ? 7.687 11.352 -12.634 1.00 92.19 406 LYS A CA 1
ATOM 3201 C C . LYS A 1 406 ? 6.526 10.525 -12.093 1.00 92.19 406 LYS A C 1
ATOM 3203 O O . LYS A 1 406 ? 6.423 10.344 -10.881 1.00 92.19 406 LYS A O 1
ATOM 3208 N N . GLU A 1 407 ? 5.671 10.014 -12.973 1.00 94.88 407 GLU A N 1
ATOM 3209 C CA . GLU A 1 407 ? 4.550 9.177 -12.552 1.00 94.88 407 GLU A CA 1
ATOM 3210 C C . GLU A 1 407 ? 5.029 7.803 -12.077 1.00 94.88 407 GLU A C 1
ATOM 3212 O O . GLU A 1 407 ? 4.522 7.306 -11.074 1.00 94.88 407 GLU A O 1
ATOM 3217 N N . LEU A 1 408 ? 6.049 7.219 -12.717 1.00 96.38 408 LEU A N 1
ATOM 3218 C CA . LEU A 1 408 ? 6.629 5.943 -12.305 1.00 96.38 408 LEU A CA 1
ATOM 3219 C C . LEU A 1 408 ? 7.181 6.015 -10.879 1.00 96.38 408 LEU A C 1
ATOM 3221 O O . LEU A 1 408 ? 6.767 5.216 -10.043 1.00 96.38 408 LEU A O 1
ATOM 3225 N N . VAL A 1 409 ? 8.051 6.987 -10.575 1.00 95.06 409 VAL A N 1
ATOM 3226 C CA . VAL A 1 409 ? 8.651 7.103 -9.233 1.00 95.06 409 VAL A CA 1
ATOM 3227 C C . VAL A 1 409 ? 7.607 7.375 -8.154 1.00 95.06 409 VAL A C 1
ATOM 3229 O O . VAL A 1 409 ? 7.719 6.863 -7.041 1.00 95.06 409 VAL A O 1
ATOM 3232 N N . LYS A 1 410 ? 6.538 8.103 -8.497 1.00 95.25 410 LYS A N 1
ATOM 3233 C CA . LYS A 1 410 ? 5.393 8.332 -7.613 1.00 95.25 410 LYS A CA 1
ATOM 3234 C C . LYS A 1 410 ? 4.649 7.032 -7.295 1.00 95.25 410 LYS A C 1
ATOM 3236 O O . LYS A 1 410 ? 4.354 6.779 -6.132 1.00 95.25 410 LYS A O 1
ATOM 3241 N N . VAL A 1 411 ? 4.353 6.197 -8.295 1.00 95.94 411 VAL A N 1
ATOM 3242 C CA . VAL A 1 411 ? 3.600 4.942 -8.086 1.00 95.94 411 VAL A CA 1
ATOM 3243 C C . VAL A 1 411 ? 4.453 3.783 -7.557 1.00 95.94 411 VAL A C 1
ATOM 3245 O O . VAL A 1 411 ? 3.897 2.740 -7.200 1.00 95.94 411 VAL A O 1
ATOM 3248 N N . THR A 1 412 ? 5.780 3.935 -7.517 1.00 96.50 412 THR A N 1
ATOM 3249 C CA . THR A 1 412 ? 6.725 2.940 -6.977 1.00 96.50 412 THR A CA 1
ATOM 3250 C C . THR A 1 412 ? 7.376 3.366 -5.661 1.00 96.50 412 THR A C 1
ATOM 3252 O O . THR A 1 412 ? 8.098 2.564 -5.074 1.00 96.50 412 THR A O 1
ATOM 3255 N N . GLY A 1 413 ? 7.129 4.595 -5.196 1.00 96.81 413 GLY A N 1
ATOM 3256 C CA . GLY A 1 413 ? 7.657 5.118 -3.931 1.00 96.81 413 GLY A CA 1
ATOM 3257 C C . GLY A 1 413 ? 9.126 5.546 -3.981 1.00 96.81 413 GLY A C 1
ATOM 3258 O O . GLY A 1 413 ? 9.725 5.808 -2.943 1.00 96.81 413 GLY A O 1
ATOM 3259 N N . VAL A 1 414 ? 9.727 5.637 -5.168 1.00 96.94 414 VAL A N 1
ATOM 3260 C CA . VAL A 1 414 ? 11.128 6.051 -5.324 1.00 96.94 414 VAL A CA 1
ATOM 3261 C C . VAL A 1 414 ? 11.247 7.550 -5.048 1.00 96.94 414 VAL A C 1
ATOM 3263 O O . VAL A 1 414 ? 10.557 8.368 -5.658 1.00 96.94 414 VAL A O 1
ATOM 3266 N N . ARG A 1 415 ? 12.143 7.933 -4.134 1.00 96.88 415 ARG A N 1
ATOM 3267 C CA . ARG A 1 415 ? 12.403 9.331 -3.777 1.00 96.88 415 ARG A CA 1
ATOM 3268 C C . ARG A 1 415 ? 13.802 9.723 -4.205 1.00 96.88 415 ARG A C 1
ATOM 3270 O O . ARG A 1 415 ? 14.782 9.175 -3.711 1.00 96.88 415 ARG A O 1
ATOM 3277 N N . PHE A 1 416 ? 13.904 10.722 -5.072 1.00 95.88 416 PHE A N 1
ATOM 3278 C CA . PHE A 1 416 ? 15.191 11.312 -5.422 1.00 95.88 416 PHE A CA 1
ATOM 3279 C C . PHE A 1 416 ? 15.653 12.355 -4.402 1.00 95.88 416 PHE A C 1
ATOM 3281 O O . PHE A 1 416 ? 14.845 12.944 -3.675 1.00 95.88 416 PHE A O 1
ATOM 3288 N N . LYS A 1 417 ? 16.962 12.623 -4.392 1.00 95.50 417 LYS A N 1
ATOM 3289 C CA . LYS A 1 417 ? 17.538 13.796 -3.722 1.00 95.50 417 LYS A CA 1
ATOM 3290 C C . LYS A 1 417 ? 17.019 15.094 -4.347 1.00 95.50 417 LYS A C 1
ATOM 3292 O O . LYS A 1 417 ? 16.695 15.144 -5.535 1.00 95.50 417 LYS A O 1
ATOM 3297 N N . GLU A 1 418 ? 16.988 16.174 -3.565 1.00 92.94 418 GLU A N 1
ATOM 3298 C CA . GLU A 1 418 ? 16.430 17.444 -4.049 1.00 92.94 418 GLU A CA 1
ATOM 3299 C C . GLU A 1 418 ? 17.227 18.036 -5.218 1.00 92.94 418 GLU A C 1
ATOM 3301 O O . GLU A 1 418 ? 16.633 18.596 -6.133 1.00 92.94 418 GLU A O 1
ATOM 3306 N N . SER A 1 419 ? 18.545 17.816 -5.264 1.00 90.50 419 SER A N 1
ATOM 3307 C CA . SER A 1 419 ? 19.392 18.210 -6.399 1.00 90.50 419 SER A CA 1
ATOM 3308 C C . SER A 1 419 ? 18.925 17.596 -7.725 1.00 90.50 419 SER A C 1
ATOM 3310 O O . SER A 1 419 ? 18.928 18.259 -8.761 1.00 90.50 419 SER A O 1
ATOM 3312 N N . VAL A 1 420 ? 18.470 16.343 -7.703 1.00 90.12 420 VAL A N 1
ATOM 3313 C CA . VAL A 1 420 ? 17.936 15.637 -8.875 1.00 90.12 420 VAL A CA 1
ATOM 3314 C C . VAL A 1 420 ? 16.544 16.165 -9.216 1.00 90.12 420 VAL A C 1
ATOM 3316 O O . VAL A 1 420 ? 16.274 16.469 -10.377 1.00 90.12 420 VAL A O 1
ATOM 3319 N N . ASN A 1 421 ? 15.677 16.375 -8.218 1.00 88.06 421 ASN A N 1
ATOM 3320 C CA . ASN A 1 421 ? 14.357 16.978 -8.439 1.00 88.06 421 ASN A CA 1
ATOM 3321 C C . ASN A 1 421 ? 14.466 18.370 -9.074 1.00 88.06 421 ASN A C 1
ATOM 3323 O O . ASN A 1 421 ? 13.702 18.688 -9.983 1.00 88.06 421 ASN A O 1
ATOM 3327 N N . GLN A 1 422 ? 15.418 19.195 -8.633 1.00 86.19 422 GLN A N 1
ATOM 3328 C CA . GLN A 1 422 ? 15.686 20.510 -9.216 1.00 86.19 422 GLN A CA 1
ATOM 3329 C C . GLN A 1 422 ? 16.113 20.397 -10.685 1.00 86.19 422 GLN A C 1
ATOM 3331 O O . GLN A 1 422 ? 15.526 21.075 -11.530 1.00 86.19 422 GLN A O 1
ATOM 3336 N N . LYS A 1 423 ? 17.033 19.476 -11.019 1.00 84.06 423 LYS A N 1
ATOM 3337 C CA . LYS A 1 423 ? 17.428 19.181 -12.412 1.00 84.06 423 LYS A CA 1
ATOM 3338 C C . LYS A 1 423 ? 16.235 18.741 -13.276 1.00 84.06 423 LYS A C 1
ATOM 3340 O O . LYS A 1 423 ? 16.078 19.202 -14.404 1.00 84.06 423 LYS A O 1
ATOM 3345 N N . LEU A 1 424 ? 15.354 17.887 -12.749 1.00 82.31 424 LEU A N 1
ATOM 3346 C CA . LEU A 1 424 ? 14.149 17.416 -13.450 1.00 82.31 424 LEU A CA 1
ATOM 3347 C C . LEU A 1 424 ? 13.051 18.493 -13.580 1.00 82.31 424 LEU A C 1
ATOM 3349 O O . LEU A 1 424 ? 12.136 18.353 -14.401 1.00 82.31 424 LEU A O 1
ATOM 3353 N N . ARG A 1 425 ? 13.088 19.553 -12.761 1.00 80.69 425 ARG A N 1
ATOM 3354 C CA . ARG A 1 425 ? 12.181 20.710 -12.861 1.00 80.69 425 ARG A CA 1
ATOM 3355 C C . ARG A 1 425 ? 12.692 21.743 -13.865 1.00 80.69 425 ARG A C 1
ATOM 3357 O O . ARG A 1 425 ? 11.905 22.185 -14.697 1.00 80.69 425 ARG A O 1
ATOM 3364 N N . SER A 1 426 ? 13.979 22.094 -13.816 1.00 73.88 426 SER A N 1
ATOM 3365 C CA . SER A 1 426 ? 14.581 23.126 -14.677 1.00 73.88 426 SER A CA 1
ATOM 3366 C C . SER A 1 426 ? 14.608 22.737 -16.159 1.00 73.88 426 SER A C 1
ATOM 3368 O O . SER A 1 426 ? 14.458 23.593 -17.029 1.00 73.88 426 SER A O 1
ATOM 3370 N N . ARG A 1 427 ? 14.683 21.436 -16.460 1.00 67.62 427 ARG A N 1
ATOM 3371 C CA . ARG A 1 427 ? 14.615 20.896 -17.830 1.00 67.62 427 ARG A CA 1
ATOM 3372 C C . ARG A 1 427 ? 13.271 21.088 -18.541 1.00 67.62 427 ARG A C 1
ATOM 3374 O O . ARG A 1 427 ? 13.202 20.849 -19.737 1.00 67.62 427 ARG A O 1
ATOM 3381 N N . LYS A 1 428 ? 12.220 21.575 -17.863 1.00 58.03 428 LYS A N 1
ATOM 3382 C CA . LYS A 1 428 ? 10.973 21.983 -18.540 1.00 58.03 428 LYS A CA 1
ATOM 3383 C C . LYS A 1 428 ? 11.172 23.132 -19.541 1.00 58.03 428 LYS A C 1
ATOM 3385 O O . LYS A 1 428 ? 10.269 23.368 -20.333 1.00 58.03 428 LYS A O 1
ATOM 3390 N N . ALA A 1 429 ? 12.290 23.862 -19.475 1.00 47.72 429 ALA A N 1
ATOM 3391 C CA . ALA A 1 429 ? 12.436 25.130 -20.183 1.00 47.72 429 ALA A CA 1
ATOM 3392 C C . ALA A 1 429 ? 13.333 25.090 -21.430 1.00 47.72 429 ALA A C 1
ATOM 3394 O O . ALA A 1 429 ? 13.022 25.793 -22.384 1.00 47.72 429 ALA A O 1
ATOM 3395 N N . LYS A 1 430 ? 14.441 24.336 -21.456 1.00 46.38 430 LYS A N 1
ATOM 3396 C CA . LYS A 1 430 ? 15.407 24.364 -22.573 1.00 46.38 430 LYS A CA 1
ATOM 3397 C C . LYS A 1 430 ? 16.248 23.078 -22.596 1.00 46.38 430 LYS A C 1
ATOM 3399 O O . LYS A 1 430 ? 16.859 22.770 -21.576 1.00 46.38 430 LYS A O 1
ATOM 3404 N N . SER A 1 431 ? 16.326 22.411 -23.755 1.00 45.31 431 SER A N 1
ATOM 3405 C CA . SER A 1 431 ? 17.378 21.468 -24.211 1.00 45.31 431 SER A CA 1
ATOM 3406 C C . SER A 1 431 ? 16.916 20.054 -24.615 1.00 45.31 431 SER A C 1
ATOM 3408 O O . SER A 1 431 ? 16.163 19.385 -23.915 1.00 45.31 431 SER A O 1
ATOM 3410 N N . VAL A 1 432 ? 17.458 19.646 -25.767 1.00 44.69 432 VAL A N 1
ATOM 3411 C CA . VAL A 1 432 ? 17.120 18.574 -26.724 1.00 44.69 432 VAL A CA 1
ATOM 3412 C C . VAL A 1 432 ? 17.863 17.253 -26.438 1.00 44.69 432 VAL A C 1
ATOM 3414 O O . VAL A 1 432 ? 17.945 16.378 -27.290 1.00 44.69 432 VAL A O 1
ATOM 3417 N N . VAL A 1 433 ? 18.427 17.050 -25.246 1.00 47.31 433 VAL A N 1
ATOM 3418 C CA . VAL A 1 433 ? 19.215 15.827 -24.998 1.00 47.31 433 VAL A CA 1
ATOM 3419 C C . VAL A 1 433 ? 18.315 14.681 -24.536 1.00 47.31 433 VAL A C 1
ATOM 3421 O O . VAL A 1 433 ? 17.780 14.696 -23.425 1.00 47.31 433 VAL A O 1
ATOM 3424 N N . VAL A 1 434 ? 18.161 13.697 -25.425 1.00 50.84 434 VAL A N 1
ATOM 3425 C CA . VAL A 1 434 ? 17.507 12.407 -25.189 1.00 50.84 434 VAL A CA 1
ATOM 3426 C C . VAL A 1 434 ? 18.186 11.692 -24.016 1.00 50.84 434 VAL A C 1
ATOM 3428 O O . VAL A 1 434 ? 19.402 11.523 -23.988 1.00 50.84 434 VAL A O 1
ATOM 3431 N N . GLY A 1 435 ? 17.376 11.251 -23.055 1.00 60.94 435 GLY A N 1
ATOM 3432 C CA . GLY A 1 435 ? 17.786 10.374 -21.964 1.00 60.94 435 GLY A CA 1
ATOM 3433 C C . GLY A 1 435 ? 18.216 11.062 -20.666 1.00 60.94 435 GLY A C 1
ATOM 3434 O O . GLY A 1 435 ? 18.782 12.156 -20.623 1.00 60.94 435 GLY A O 1
ATOM 3435 N N . PHE A 1 436 ? 17.891 10.398 -19.558 1.00 75.19 436 PHE A N 1
ATOM 3436 C CA . PHE A 1 436 ? 18.291 10.784 -18.209 1.00 75.19 436 PHE A CA 1
ATOM 3437 C C . PHE A 1 436 ? 19.186 9.684 -17.672 1.00 75.19 436 PHE A C 1
ATOM 3439 O O . PHE A 1 436 ? 18.740 8.545 -17.562 1.00 75.19 436 PHE A O 1
ATOM 3446 N N . GLU A 1 437 ? 20.415 10.020 -17.325 1.00 90.50 437 GLU A N 1
ATOM 3447 C CA . GLU A 1 437 ? 21.240 9.110 -16.554 1.00 90.50 437 GLU A CA 1
ATOM 3448 C C . GLU A 1 437 ? 20.935 9.293 -15.073 1.00 90.50 437 GLU A C 1
ATOM 3450 O O . GLU A 1 437 ? 20.978 10.408 -14.542 1.00 90.50 437 GLU A O 1
ATOM 3455 N N . PHE A 1 438 ? 20.626 8.187 -14.417 1.00 93.19 438 PHE A N 1
ATOM 3456 C CA . PHE A 1 438 ? 20.550 8.094 -12.977 1.00 93.19 438 PHE A CA 1
ATOM 3457 C C . PHE A 1 438 ? 21.765 7.349 -12.453 1.00 93.19 438 PHE A C 1
ATOM 3459 O O . PHE A 1 438 ? 22.188 6.326 -12.993 1.00 93.19 438 PHE A O 1
ATOM 3466 N N . HIS A 1 439 ? 22.265 7.838 -11.332 1.00 95.19 439 HIS A N 1
ATOM 3467 C CA . HIS A 1 439 ? 23.335 7.234 -10.566 1.00 95.19 439 HIS A CA 1
ATOM 3468 C C . HIS A 1 439 ? 22.779 6.679 -9.258 1.00 95.19 439 HIS A C 1
ATOM 3470 O O . HIS A 1 439 ? 21.737 7.106 -8.759 1.00 95.19 439 HIS A O 1
ATOM 3476 N N . LEU A 1 440 ? 23.510 5.748 -8.645 1.00 94.06 440 LEU A N 1
ATOM 3477 C CA . LEU A 1 440 ? 23.130 5.169 -7.353 1.00 94.06 440 LEU A CA 1
ATOM 3478 C C . LEU A 1 440 ? 22.902 6.252 -6.280 1.00 94.06 440 LEU A C 1
ATOM 3480 O O . LEU A 1 440 ? 22.006 6.143 -5.448 1.00 94.06 440 LEU A O 1
ATOM 3484 N N . GLY A 1 441 ? 23.707 7.317 -6.324 1.00 94.25 441 GLY A N 1
ATOM 3485 C CA . GLY A 1 441 ? 23.630 8.440 -5.396 1.00 94.25 441 GLY A CA 1
ATOM 3486 C C . GLY A 1 441 ? 22.431 9.369 -5.600 1.00 94.25 441 GLY A C 1
ATOM 3487 O O . GLY A 1 441 ? 22.242 10.249 -4.762 1.00 94.25 441 GLY A O 1
ATOM 3488 N N . ASP A 1 442 ? 21.640 9.203 -6.662 1.00 95.38 442 ASP A N 1
ATOM 3489 C CA . ASP A 1 442 ? 20.488 10.063 -6.962 1.00 95.38 442 ASP A CA 1
ATOM 3490 C C . ASP A 1 442 ? 19.238 9.673 -6.164 1.00 95.38 442 ASP A C 1
ATOM 3492 O O . ASP A 1 442 ? 18.398 10.528 -5.858 1.00 95.38 442 ASP A O 1
ATOM 3496 N N . ILE A 1 443 ? 19.126 8.396 -5.787 1.00 96.50 443 ILE A N 1
ATOM 3497 C CA . ILE A 1 443 ? 18.029 7.871 -4.971 1.00 96.50 443 ILE A CA 1
ATOM 3498 C C . ILE A 1 443 ? 18.325 8.160 -3.496 1.00 96.50 443 ILE A C 1
ATOM 3500 O O . ILE A 1 443 ? 19.376 7.802 -2.964 1.00 96.50 443 ILE A O 1
ATOM 3504 N N . ARG A 1 444 ? 17.382 8.833 -2.834 1.00 96.38 444 ARG A N 1
ATOM 3505 C CA . ARG A 1 444 ? 17.401 9.110 -1.395 1.00 96.38 444 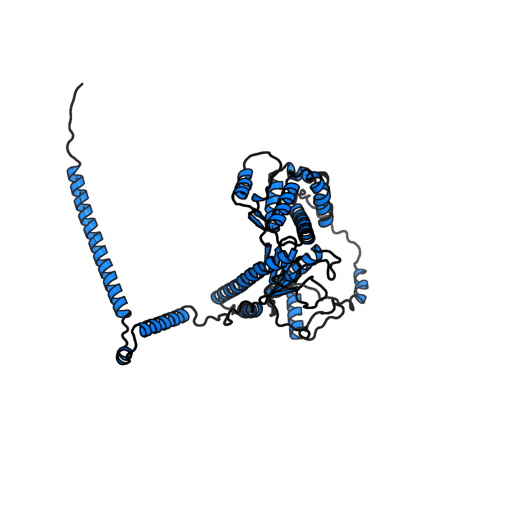ARG A CA 1
ATOM 3506 C C . ARG A 1 444 ? 16.865 7.921 -0.606 1.00 96.38 444 ARG A C 1
ATOM 3508 O O . ARG A 1 444 ? 17.520 7.488 0.330 1.00 96.38 444 ARG A O 1
ATOM 3515 N N . ASP A 1 445 ? 15.671 7.457 -0.963 1.00 95.75 445 ASP A N 1
ATOM 3516 C CA . ASP A 1 445 ? 14.988 6.339 -0.306 1.00 95.75 445 ASP A CA 1
ATOM 3517 C C . ASP A 1 445 ? 13.961 5.721 -1.266 1.00 95.75 445 ASP A C 1
ATOM 3519 O O . ASP A 1 445 ? 13.551 6.346 -2.253 1.00 95.75 445 ASP A O 1
ATOM 3523 N N . ILE A 1 446 ? 13.516 4.512 -0.946 1.00 96.38 446 ILE A N 1
ATOM 3524 C CA . ILE A 1 446 ? 12.325 3.891 -1.512 1.00 96.38 446 ILE A CA 1
ATOM 3525 C C . ILE A 1 446 ? 11.317 3.787 -0.369 1.00 96.38 446 ILE A C 1
ATOM 3527 O O . ILE A 1 446 ? 11.484 3.021 0.577 1.00 96.38 446 ILE A O 1
ATOM 3531 N N . GLU A 1 447 ? 10.264 4.589 -0.444 1.00 96.44 447 GLU A N 1
ATOM 3532 C CA . GLU A 1 447 ? 9.203 4.640 0.558 1.00 96.44 447 GLU A CA 1
ATOM 3533 C C . GLU A 1 447 ? 8.082 3.653 0.188 1.00 96.44 447 GLU A C 1
ATOM 3535 O O . GLU A 1 447 ? 7.863 3.331 -0.981 1.00 96.44 447 GLU A O 1
ATOM 3540 N N . ALA A 1 448 ? 7.349 3.159 1.187 1.00 97.50 448 ALA A N 1
ATOM 3541 C CA . ALA A 1 448 ? 6.145 2.377 0.924 1.00 97.50 448 ALA A CA 1
ATOM 3542 C C . ALA A 1 448 ? 5.042 3.292 0.372 1.00 97.50 448 ALA A C 1
ATOM 3544 O O . ALA A 1 448 ? 4.750 4.341 0.948 1.00 97.50 448 ALA A O 1
ATOM 3545 N N . VAL A 1 449 ? 4.392 2.878 -0.715 1.00 98.00 449 VAL A N 1
ATOM 3546 C CA . VAL A 1 449 ? 3.218 3.576 -1.248 1.00 98.00 449 VAL A CA 1
ATOM 3547 C C . VAL A 1 449 ? 1.980 3.034 -0.548 1.00 98.00 449 VAL A C 1
ATOM 3549 O O . VAL A 1 449 ? 1.650 1.854 -0.676 1.00 98.00 449 VAL A O 1
ATOM 3552 N N . VAL A 1 450 ? 1.293 3.901 0.192 1.00 98.00 450 VAL A N 1
ATOM 3553 C CA . VAL A 1 450 ? 0.103 3.531 0.962 1.00 98.00 450 VAL A CA 1
ATOM 3554 C C . VAL A 1 450 ? -1.155 3.867 0.173 1.00 98.00 450 VAL A C 1
ATOM 3556 O O . VAL A 1 450 ? -1.329 4.998 -0.273 1.00 98.00 450 VAL A O 1
ATOM 3559 N N . THR A 1 451 ? -2.055 2.895 0.032 1.00 97.88 451 THR A N 1
ATOM 3560 C CA . THR A 1 451 ? -3.443 3.154 -0.376 1.00 97.88 451 THR A CA 1
ATOM 3561 C C . THR A 1 451 ? -4.325 3.057 0.866 1.00 97.88 451 THR A C 1
ATOM 3563 O O . THR A 1 451 ? -4.478 1.955 1.405 1.00 97.88 451 THR A O 1
ATOM 3566 N N . PRO A 1 452 ? -4.864 4.181 1.365 1.00 96.75 452 PRO A N 1
ATOM 3567 C CA . PRO A 1 452 ? -5.714 4.162 2.542 1.00 96.75 452 PRO A CA 1
ATOM 3568 C C . PRO A 1 452 ? -7.104 3.597 2.217 1.00 96.75 452 PRO A C 1
ATOM 3570 O O . PRO A 1 452 ? -7.577 3.712 1.087 1.00 96.75 452 PRO A O 1
ATOM 3573 N N . MET A 1 453 ? -7.775 3.028 3.219 1.00 96.00 453 MET A N 1
ATOM 3574 C CA . MET A 1 453 ? -9.222 2.839 3.198 1.00 96.00 453 MET A CA 1
ATOM 3575 C C . MET A 1 453 ? -9.901 4.202 3.033 1.00 96.00 453 MET A C 1
ATOM 3577 O O . MET A 1 453 ? -9.550 5.163 3.719 1.00 96.00 453 MET A O 1
ATOM 3581 N N . ALA A 1 454 ? -10.867 4.297 2.122 1.00 93.62 454 ALA A N 1
ATOM 3582 C CA . ALA A 1 454 ? -11.757 5.447 2.065 1.00 93.62 454 ALA A CA 1
ATOM 3583 C C . ALA A 1 454 ? -12.690 5.394 3.283 1.00 93.62 454 ALA A C 1
ATOM 3585 O O . ALA A 1 454 ? -13.396 4.403 3.469 1.00 93.62 454 ALA A O 1
ATOM 3586 N N . ILE A 1 455 ? -12.592 6.416 4.138 1.00 89.00 455 ILE A N 1
ATOM 3587 C CA . ILE A 1 455 ? -13.344 6.544 5.399 1.00 89.00 455 ILE A CA 1
ATOM 3588 C C . ILE A 1 455 ? -14.552 7.469 5.222 1.00 89.00 455 ILE A C 1
ATOM 3590 O O . ILE A 1 455 ? -15.579 7.294 5.874 1.00 89.00 455 ILE A O 1
ATOM 3594 N N . TYR A 1 456 ? -14.403 8.475 4.361 1.00 84.31 456 TYR A N 1
ATOM 3595 C CA . TYR A 1 456 ? -15.402 9.497 4.087 1.00 84.31 456 TYR A CA 1
ATOM 3596 C C . TYR A 1 456 ? -15.818 9.401 2.618 1.00 84.31 456 TYR A C 1
ATOM 3598 O O . TYR A 1 456 ? -14.956 9.180 1.761 1.00 84.31 456 TYR A O 1
ATOM 3606 N N . GLN A 1 457 ? -17.116 9.586 2.360 1.00 60.53 457 GLN A N 1
ATOM 3607 C CA . GLN A 1 457 ? -17.674 9.730 1.014 1.00 60.53 457 GLN A CA 1
ATOM 3608 C C . GLN A 1 457 ? -17.393 11.109 0.420 1.00 60.53 457 GLN A C 1
ATOM 3610 O O . GLN A 1 457 ? -17.373 12.097 1.196 1.00 60.53 457 GLN A O 1
#

Foldseek 3Di:
DDDDDDDDDPPPVVVVVVVVVVVVVVVVVVVVVVVVVVVVVVVVVVVVVVPPPPPVVVVVVPDDPVVVVVVVVVVVVVVVCCVVDPPADDQPDDDPQACLLVQQVSLVPFDDPDPVRVVRSVVSNCVSLVSLVVVCQVVVLQCVLQVLADQVPRPWHFDCPAAQDFPTWTADSQKIKTWQACVTHPNVRDSPVSLVVLVVVLVVLLLLLVLVLPDRRFWWKWWFALLIIMIITGHDPDDPPRDQFQDRPNQPDTHHNDPSVVVSVVSSCVVVVHDDDQGPVNVVPPVPPVPPDDDDDPPDPPPPPCPDDDQDLPLLLVQLLNVSSVQSVVCCNVVSGSDQLVNLVSVLVSLQLLQVVDPCVQVCCLPRRLVSSCVPVNPVNADPVCNVCVPCVQQQDVVSSLVSVVVNCLVFQWDFDVVVVVVSVVVVPDDRDGGDRDDSNGTPGRGIDMDGRDNDD